Protein AF-A0A6A6EEB3-F1 (afdb_monomer)

pLDDT: mean 72.7, std 16.05, range [28.0, 95.44]

Structure (mmCIF, N/CA/C/O backbone):
data_AF-A0A6A6EEB3-F1
#
_entry.id   AF-A0A6A6EEB3-F1
#
loop_
_atom_site.group_PDB
_atom_site.id
_atom_site.type_symbol
_atom_site.label_atom_id
_atom_site.label_alt_id
_atom_site.label_comp_id
_atom_site.label_asym_id
_atom_site.label_entity_id
_atom_site.label_seq_id
_atom_site.pdbx_PDB_ins_code
_atom_site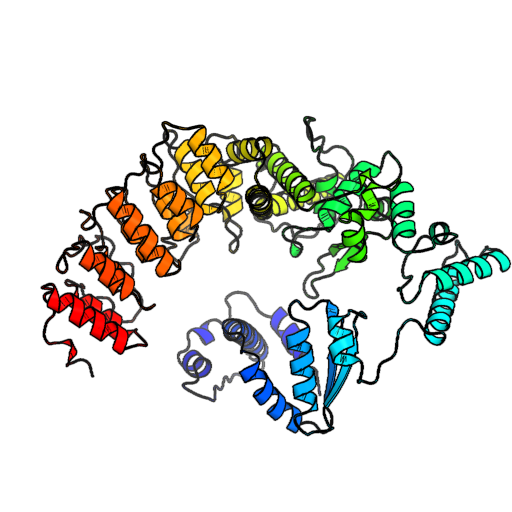.Cartn_x
_atom_site.Cartn_y
_atom_site.Cartn_z
_atom_site.occupancy
_atom_site.B_iso_or_equiv
_atom_site.auth_seq_id
_atom_site.auth_comp_id
_atom_site.auth_asym_id
_atom_site.auth_atom_id
_atom_site.pdbx_PDB_model_num
ATOM 1 N N . MET A 1 1 ? 20.908 7.328 38.815 1.00 36.69 1 MET A N 1
ATOM 2 C CA . MET A 1 1 ? 21.325 7.916 37.526 1.00 36.69 1 MET A CA 1
ATOM 3 C C . MET A 1 1 ? 20.248 8.898 37.115 1.00 36.69 1 MET A C 1
ATOM 5 O O . MET A 1 1 ? 19.083 8.582 37.311 1.00 36.69 1 MET A O 1
ATOM 9 N N . ILE A 1 2 ? 20.630 10.088 36.656 1.00 43.97 2 ILE A N 1
ATOM 10 C CA . ILE A 1 2 ? 19.699 11.049 36.048 1.00 43.97 2 ILE A CA 1
ATOM 11 C C . ILE A 1 2 ? 19.295 10.457 34.699 1.00 43.97 2 ILE A C 1
ATOM 13 O O . ILE A 1 2 ? 20.175 9.973 33.992 1.00 43.97 2 ILE A O 1
ATOM 17 N N . ASP A 1 3 ? 18.005 10.454 34.377 1.00 55.09 3 ASP A N 1
ATOM 18 C CA . ASP A 1 3 ? 17.513 9.998 33.080 1.00 55.09 3 ASP A CA 1
ATOM 19 C C . ASP A 1 3 ? 17.995 10.967 31.982 1.00 55.09 3 ASP A C 1
ATOM 21 O O . ASP A 1 3 ? 17.537 12.115 31.941 1.00 55.09 3 ASP A O 1
ATOM 25 N N . PRO A 1 4 ? 18.943 10.559 31.116 1.00 61.12 4 PRO A N 1
ATOM 26 C CA . PRO A 1 4 ? 19.507 11.437 30.098 1.00 61.12 4 PRO A CA 1
ATOM 27 C C . PRO A 1 4 ? 18.484 11.813 29.015 1.00 61.12 4 PRO A C 1
ATOM 29 O O . PRO A 1 4 ? 18.695 12.815 28.330 1.00 61.12 4 PRO A O 1
ATOM 32 N N . SER A 1 5 ? 17.373 11.073 28.888 1.00 67.19 5 SER A N 1
ATOM 33 C CA . SER A 1 5 ? 16.326 11.348 27.898 1.00 67.19 5 SER A CA 1
ATOM 34 C C . SER A 1 5 ? 15.623 12.682 28.165 1.00 67.19 5 SER A C 1
ATOM 36 O O . SER A 1 5 ? 15.416 13.464 27.245 1.00 67.19 5 SER A O 1
ATOM 38 N N . SER A 1 6 ? 15.371 13.016 29.434 1.00 71.75 6 SER A N 1
ATOM 39 C CA . SER A 1 6 ? 14.783 14.302 29.840 1.00 71.75 6 SER A CA 1
ATOM 40 C C . SER A 1 6 ? 15.597 15.517 29.365 1.00 71.75 6 SER A C 1
ATOM 42 O O . SER A 1 6 ? 15.037 16.479 28.840 1.00 71.75 6 SER A O 1
ATOM 44 N N . ASN A 1 7 ? 16.928 15.451 29.479 1.00 72.44 7 ASN A N 1
ATOM 45 C CA . ASN A 1 7 ? 17.834 16.513 29.035 1.00 72.44 7 ASN A CA 1
ATOM 46 C C . ASN A 1 7 ? 17.964 16.555 27.507 1.00 72.44 7 ASN A C 1
ATOM 48 O O . ASN A 1 7 ? 18.104 17.635 26.938 1.00 72.44 7 ASN A O 1
ATOM 52 N N . HIS A 1 8 ? 17.929 15.391 26.852 1.00 74.00 8 HIS A N 1
ATOM 53 C CA . HIS A 1 8 ? 17.910 15.288 25.395 1.00 74.00 8 HIS A CA 1
ATOM 54 C C . HIS A 1 8 ? 16.644 15.931 24.811 1.00 74.00 8 HIS A C 1
ATOM 56 O O . HIS A 1 8 ? 16.756 16.792 23.940 1.00 74.00 8 HIS A O 1
ATOM 62 N N . ASN A 1 9 ? 15.470 15.592 25.351 1.00 76.19 9 ASN A N 1
ATOM 63 C CA . ASN A 1 9 ? 14.174 16.101 24.898 1.00 76.19 9 ASN A CA 1
ATOM 64 C C . ASN A 1 9 ? 14.080 17.622 25.073 1.00 76.19 9 ASN A C 1
ATOM 66 O O . ASN A 1 9 ? 13.795 18.333 24.115 1.00 76.19 9 ASN A O 1
ATOM 70 N N . ALA A 1 10 ? 14.441 18.141 26.253 1.00 77.00 10 ALA A N 1
ATOM 71 C CA . ALA A 1 10 ? 14.470 19.584 26.496 1.00 77.00 10 ALA A CA 1
ATOM 72 C C . ALA A 1 10 ? 15.468 20.326 25.584 1.00 77.00 10 ALA A C 1
ATOM 74 O O . ALA A 1 10 ? 15.243 21.472 25.209 1.00 77.00 10 ALA A O 1
ATOM 75 N N . ALA A 1 11 ? 16.586 19.691 25.214 1.00 78.88 11 ALA A N 1
ATOM 76 C CA . ALA A 1 11 ? 17.546 20.269 24.276 1.00 78.88 11 ALA A CA 1
ATOM 77 C C . ALA A 1 11 ? 17.084 20.183 22.812 1.00 78.88 11 ALA A C 1
ATOM 79 O O . ALA A 1 11 ? 17.475 21.036 22.020 1.00 78.88 11 ALA A O 1
ATOM 80 N N . ALA A 1 12 ? 16.273 19.182 22.455 1.00 77.06 12 ALA A N 1
ATOM 81 C CA . ALA A 1 12 ? 15.685 19.037 21.125 1.00 77.06 12 ALA A CA 1
ATOM 82 C C . ALA A 1 12 ? 14.622 20.114 20.851 1.00 77.06 12 ALA A C 1
ATOM 84 O O . ALA A 1 12 ? 14.573 20.641 19.747 1.00 77.06 12 ALA A O 1
ATOM 85 N N . GLU A 1 13 ? 13.836 20.508 21.858 1.00 78.50 13 GLU A N 1
ATOM 86 C CA . GLU A 1 13 ? 12.863 21.613 21.747 1.00 78.50 13 GLU A CA 1
ATOM 87 C C . GLU A 1 13 ? 13.520 22.977 21.476 1.00 78.50 13 GLU A C 1
ATOM 89 O O . GLU A 1 13 ? 12.888 23.882 20.941 1.00 78.50 13 GLU A O 1
ATOM 94 N N . LEU A 1 14 ? 14.796 23.130 21.839 1.00 76.50 14 LEU A N 1
ATOM 95 C CA . LEU A 1 14 ? 15.582 24.347 21.616 1.00 76.50 14 LEU A CA 1
ATOM 96 C C . LEU A 1 14 ? 16.305 24.353 20.258 1.00 76.50 14 LEU A C 1
ATOM 98 O O . LEU A 1 14 ? 17.080 25.274 19.987 1.00 76.50 14 LEU A O 1
ATOM 102 N N . TYR A 1 15 ? 16.120 23.316 19.436 1.00 78.81 15 TYR A N 1
ATOM 103 C CA . TYR A 1 15 ? 16.720 23.228 18.111 1.00 78.81 15 TYR A CA 1
ATOM 104 C C . TYR A 1 15 ? 15.949 24.082 17.100 1.00 78.81 15 TYR A C 1
ATOM 106 O O . TYR A 1 15 ? 14.750 23.905 16.908 1.00 78.81 15 TYR A O 1
ATOM 114 N N . GLU A 1 16 ? 16.664 24.967 16.409 1.00 77.62 16 GLU A N 1
ATOM 115 C CA . GLU A 1 16 ? 16.115 25.746 15.300 1.00 77.62 16 GLU A CA 1
ATOM 116 C C . GLU A 1 16 ? 16.418 25.032 13.967 1.00 77.62 16 GLU A C 1
ATOM 118 O O . GLU A 1 16 ? 17.594 24.720 13.710 1.00 77.62 16 GLU A O 1
ATOM 123 N N . PRO A 1 17 ? 15.415 24.786 13.102 1.00 72.94 17 PRO A N 1
ATOM 124 C CA . PRO A 1 17 ? 15.606 24.137 11.808 1.00 72.94 17 PRO A CA 1
ATOM 125 C C . PRO A 1 17 ? 16.746 24.750 10.978 1.00 72.94 17 PRO A C 1
ATOM 127 O O . PRO A 1 17 ? 16.954 25.961 10.955 1.00 72.94 17 PRO A O 1
ATOM 130 N N . HIS A 1 18 ? 17.504 23.895 10.285 1.00 71.31 18 HIS A N 1
ATOM 131 C CA . HIS A 1 18 ? 18.663 24.238 9.439 1.00 71.31 18 HIS A CA 1
ATOM 132 C C . HIS A 1 18 ? 19.924 24.744 10.168 1.00 71.31 18 HIS A C 1
ATOM 134 O O . HIS A 1 18 ? 20.960 24.959 9.526 1.00 71.31 18 HIS A O 1
ATOM 140 N N . THR A 1 19 ? 19.908 24.867 11.498 1.00 76.31 19 THR A N 1
ATOM 141 C CA . THR A 1 19 ? 21.101 25.231 12.281 1.00 76.31 19 THR A CA 1
ATOM 142 C C . THR A 1 19 ? 21.954 24.001 12.638 1.00 76.31 19 THR A C 1
ATOM 144 O O . THR A 1 19 ? 21.497 22.860 12.579 1.00 76.31 19 THR A O 1
ATOM 147 N N . GLY A 1 20 ? 23.247 24.197 12.938 1.00 73.25 20 GLY A N 1
ATOM 148 C CA . GLY A 1 20 ? 24.165 23.106 13.328 1.00 73.25 20 GLY A CA 1
ATOM 149 C C . GLY A 1 20 ? 24.628 22.169 12.200 1.00 73.25 20 GLY A C 1
ATOM 150 O O . GLY A 1 20 ? 25.482 21.318 12.434 1.00 73.25 20 GLY A O 1
ATOM 151 N N . THR A 1 21 ? 24.142 22.360 10.968 1.00 79.88 21 THR A N 1
ATOM 152 C CA . THR A 1 21 ? 24.434 21.493 9.807 1.00 79.88 21 THR A CA 1
ATOM 153 C C . THR A 1 21 ? 25.902 21.490 9.375 1.00 79.88 21 THR A C 1
ATOM 155 O O . THR A 1 21 ? 26.349 20.554 8.720 1.00 79.88 21 THR A O 1
ATOM 158 N N . TRP A 1 22 ? 26.679 22.496 9.787 1.00 85.00 22 TRP A N 1
ATOM 159 C CA . TRP A 1 22 ? 28.124 22.567 9.560 1.00 85.00 22 TRP A CA 1
ATOM 160 C C . TRP A 1 22 ? 28.877 21.349 10.111 1.00 85.00 22 TRP A C 1
ATOM 162 O O . TRP A 1 22 ? 29.899 20.973 9.545 1.00 85.00 22 TRP A O 1
ATOM 172 N N . LEU A 1 23 ? 28.374 20.722 11.183 1.00 85.31 23 LEU A N 1
ATOM 173 C CA . LEU A 1 23 ? 29.005 19.547 11.778 1.00 85.31 23 LEU A CA 1
ATOM 174 C C . LEU A 1 23 ? 28.943 18.344 10.827 1.00 85.31 23 LEU A C 1
ATOM 176 O O . LEU A 1 23 ? 29.938 17.645 10.684 1.00 85.31 23 LEU A O 1
ATOM 180 N N . PHE A 1 24 ? 27.829 18.151 10.116 1.00 81.06 24 PHE A N 1
ATOM 181 C CA . PHE A 1 24 ? 27.659 17.053 9.148 1.00 81.06 24 PHE A CA 1
ATOM 182 C C . PHE A 1 24 ? 28.335 17.314 7.807 1.00 81.06 24 PHE A C 1
ATOM 184 O O . PHE A 1 24 ? 28.465 16.415 6.997 1.00 81.06 24 PHE A O 1
ATOM 191 N N . ARG A 1 25 ? 28.761 18.554 7.561 1.00 80.06 25 ARG A N 1
ATOM 192 C CA . ARG A 1 25 ? 29.617 18.891 6.416 1.00 80.06 25 ARG A CA 1
ATOM 193 C C . ARG A 1 25 ? 31.099 18.753 6.762 1.00 80.06 25 ARG A C 1
ATOM 195 O O . ARG A 1 25 ? 31.948 19.072 5.934 1.00 80.06 25 ARG A O 1
ATOM 202 N N . SER A 1 26 ? 31.417 18.384 8.006 1.00 83.75 26 SER A N 1
ATOM 203 C CA . SER A 1 26 ? 32.796 18.263 8.459 1.00 83.75 26 SER A CA 1
ATOM 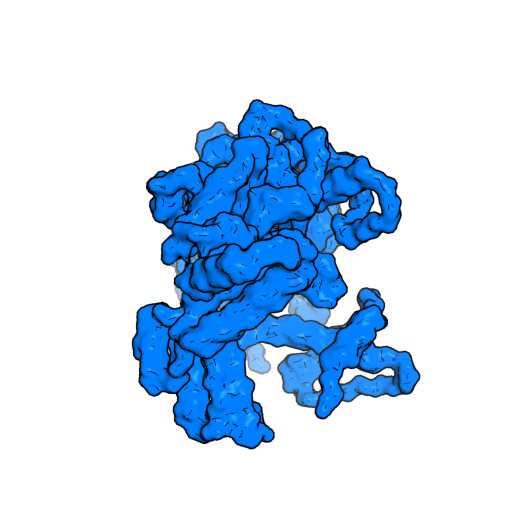204 C C . SER A 1 26 ? 33.322 16.852 8.173 1.00 83.75 26 SER A C 1
ATOM 206 O O . SER A 1 26 ? 32.726 15.881 8.640 1.00 83.75 26 SER A O 1
ATOM 208 N N . PRO A 1 27 ? 34.477 16.713 7.495 1.00 83.88 27 PRO A N 1
ATOM 209 C CA . PRO A 1 27 ? 35.076 15.403 7.234 1.00 83.88 27 PRO A CA 1
ATOM 210 C C . PRO A 1 27 ? 35.363 14.604 8.512 1.00 83.88 27 PRO A C 1
ATOM 212 O O . PRO A 1 27 ? 35.389 13.379 8.499 1.00 83.88 27 PRO A O 1
ATOM 215 N N . GLN A 1 28 ? 35.588 15.292 9.636 1.00 87.50 28 GLN A N 1
ATOM 216 C CA . GLN A 1 28 ? 35.850 14.668 10.933 1.00 87.50 28 GLN A CA 1
ATOM 217 C C . GLN A 1 28 ? 34.616 13.949 11.489 1.00 87.50 28 GLN A C 1
ATOM 219 O O . GLN A 1 28 ? 34.763 12.917 12.141 1.00 87.50 28 GLN A O 1
ATOM 224 N N . TYR A 1 29 ? 33.415 14.479 11.234 1.00 87.31 29 TYR A N 1
ATOM 225 C CA . TYR A 1 29 ? 32.173 13.812 11.609 1.00 87.31 29 TYR A CA 1
ATOM 226 C C . TYR A 1 29 ? 31.972 12.540 10.784 1.00 87.31 29 TYR A C 1
ATOM 228 O O . TYR A 1 29 ? 31.721 11.488 11.365 1.00 87.31 29 TYR A O 1
ATOM 236 N N . ASP A 1 30 ? 32.181 12.603 9.467 1.00 82.75 30 ASP A N 1
ATOM 237 C CA . ASP A 1 30 ? 32.032 11.442 8.580 1.00 82.75 30 ASP A CA 1
ATOM 238 C C . ASP A 1 30 ? 33.055 10.350 8.896 1.00 82.75 30 ASP A C 1
ATOM 240 O O . ASP A 1 30 ? 32.715 9.171 8.985 1.00 82.75 30 ASP A O 1
ATOM 244 N N . GLN A 1 31 ? 34.308 10.730 9.161 1.00 85.56 31 GLN A N 1
ATOM 245 C CA . GLN A 1 31 ? 35.343 9.797 9.609 1.00 85.56 31 GLN A CA 1
ATOM 246 C C . GLN A 1 31 ? 34.977 9.110 10.927 1.00 85.56 31 GLN A C 1
ATOM 248 O O . GLN A 1 31 ? 35.357 7.962 11.145 1.00 85.56 31 GLN A O 1
ATOM 253 N N . TRP A 1 32 ? 34.274 9.792 11.828 1.00 90.12 32 TRP A N 1
ATOM 254 C CA . TRP A 1 32 ? 33.816 9.196 13.078 1.00 90.12 32 TRP A CA 1
ATOM 255 C C . TRP A 1 32 ? 32.581 8.310 12.884 1.00 90.12 32 TRP A C 1
ATOM 257 O O . TRP A 1 32 ? 32.555 7.189 13.387 1.00 90.12 32 TRP A O 1
ATOM 267 N N . LEU A 1 33 ? 31.599 8.765 12.103 1.00 82.81 33 LEU A N 1
ATOM 268 C CA . LEU A 1 33 ? 30.365 8.027 11.828 1.00 82.81 33 LEU A CA 1
ATOM 269 C C . LEU A 1 33 ? 30.633 6.718 11.066 1.00 82.81 33 LEU A C 1
ATOM 271 O O . LEU A 1 33 ? 30.058 5.683 11.391 1.00 82.81 33 LEU A O 1
ATOM 275 N N . THR A 1 34 ? 31.551 6.748 10.097 1.00 80.31 34 THR A N 1
ATOM 276 C CA . THR A 1 34 ? 31.963 5.574 9.300 1.00 80.31 34 THR A CA 1
ATOM 277 C C . THR A 1 34 ? 32.956 4.658 10.024 1.00 80.31 34 THR A C 1
ATOM 279 O O . THR A 1 34 ? 33.289 3.587 9.522 1.00 80.31 34 THR A O 1
ATOM 282 N N . GLY A 1 35 ? 33.448 5.056 11.203 1.00 79.88 35 GLY A N 1
ATOM 283 C CA . GLY A 1 35 ? 34.367 4.259 12.020 1.00 79.88 35 GLY A CA 1
ATOM 284 C C . GLY A 1 35 ? 35.856 4.393 11.674 1.00 79.88 35 GLY A C 1
ATOM 285 O O . GLY A 1 35 ? 36.681 3.745 12.324 1.00 79.88 35 GLY A O 1
ATOM 286 N N . SER A 1 36 ? 36.222 5.264 10.723 1.00 80.88 36 SER A N 1
ATOM 287 C CA . SER A 1 36 ? 37.622 5.607 10.401 1.00 80.88 36 SER A CA 1
ATOM 288 C C . SER A 1 36 ? 38.367 6.220 11.598 1.00 80.88 36 SER A C 1
ATOM 290 O O . SER A 1 36 ? 39.580 6.065 11.735 1.00 80.88 36 SER A O 1
ATOM 292 N N . THR A 1 37 ? 37.645 6.886 12.505 1.00 78.56 37 THR A N 1
ATOM 293 C CA . THR A 1 37 ? 38.143 7.327 13.815 1.00 78.56 37 THR A CA 1
ATOM 294 C C . THR A 1 37 ? 37.152 6.944 14.913 1.00 78.56 37 THR A C 1
ATOM 296 O O . THR A 1 37 ? 35.946 7.055 14.746 1.00 78.56 37 THR A O 1
ATOM 299 N N . GLN A 1 38 ? 37.649 6.489 16.064 1.00 82.00 38 GLN A N 1
ATOM 300 C CA . GLN A 1 38 ? 36.798 6.007 17.167 1.00 82.00 38 GLN A CA 1
ATOM 301 C C . GLN A 1 38 ? 36.430 7.107 18.177 1.00 82.00 38 GLN A C 1
ATOM 303 O O . GLN A 1 38 ? 35.622 6.889 19.078 1.00 82.00 38 GLN A O 1
ATOM 308 N N . PHE A 1 39 ? 37.039 8.290 18.065 1.00 80.88 39 PHE A N 1
ATOM 309 C CA . PHE A 1 39 ? 36.900 9.366 19.042 1.00 80.88 39 PHE A CA 1
ATOM 310 C C . PHE A 1 39 ? 36.742 10.717 18.347 1.00 80.88 39 PHE A C 1
ATOM 312 O O . PHE A 1 39 ? 37.641 11.154 17.631 1.00 80.88 39 PHE A O 1
ATOM 319 N N . PHE A 1 40 ? 35.623 11.393 18.611 1.00 84.69 40 PHE A N 1
ATOM 320 C CA . PHE A 1 40 ? 35.310 12.708 18.061 1.00 84.69 40 PHE A CA 1
ATOM 321 C C . PHE A 1 40 ? 35.018 13.701 19.184 1.00 84.69 40 PHE A C 1
ATOM 323 O O . PHE A 1 40 ? 34.159 13.469 20.036 1.00 84.69 40 PHE A O 1
ATOM 330 N N . TRP A 1 41 ? 35.760 14.810 19.209 1.00 88.38 41 TRP A N 1
ATOM 331 C CA . TRP A 1 41 ? 35.676 15.799 20.279 1.00 88.38 41 TRP A CA 1
ATOM 332 C C . TRP A 1 41 ? 35.188 17.147 19.758 1.00 88.38 41 TRP A C 1
ATOM 334 O O . TRP A 1 41 ? 35.889 17.837 19.024 1.00 88.38 41 TRP A O 1
ATOM 344 N N . VAL A 1 42 ? 33.996 17.547 20.205 1.00 84.12 42 VAL A N 1
ATOM 345 C CA . VAL A 1 42 ? 33.413 18.865 19.931 1.00 84.12 42 VAL A CA 1
ATOM 346 C C . VAL A 1 42 ? 33.530 19.734 21.184 1.00 84.12 42 VAL A C 1
ATOM 348 O O . VAL A 1 42 ? 33.003 19.391 22.244 1.00 84.12 42 VAL A O 1
ATOM 351 N N . HIS A 1 43 ? 34.213 20.877 21.081 1.00 86.69 43 HIS A N 1
ATOM 352 C CA . HIS A 1 43 ? 34.429 21.801 22.198 1.00 86.69 43 HIS A CA 1
ATOM 353 C C . HIS A 1 43 ? 33.912 23.215 21.893 1.00 86.69 43 HIS A C 1
ATOM 355 O O . HIS A 1 43 ? 33.814 23.637 20.748 1.00 86.69 43 HIS A O 1
ATOM 361 N N . GLY A 1 44 ? 33.604 23.985 22.939 1.00 82.25 44 GLY A N 1
ATOM 362 C CA . GLY A 1 44 ? 33.113 25.360 22.810 1.00 82.25 44 GLY A CA 1
ATOM 363 C C . GLY A 1 44 ? 32.894 26.025 24.166 1.00 82.25 44 GLY A C 1
ATOM 364 O O . GLY A 1 44 ? 32.831 25.341 25.192 1.00 82.25 44 GLY A O 1
ATOM 365 N N . ILE A 1 45 ? 32.734 27.349 24.187 1.00 66.06 45 ILE A N 1
ATOM 366 C CA . ILE A 1 45 ? 32.471 28.121 25.415 1.00 66.06 45 ILE A CA 1
ATOM 367 C C . ILE A 1 45 ? 31.121 27.738 26.064 1.00 66.06 45 ILE A C 1
ATOM 369 O O . ILE A 1 45 ? 30.251 27.168 25.391 1.00 66.06 45 ILE A O 1
ATOM 373 N N . PRO A 1 46 ? 30.906 27.985 27.369 1.00 68.94 46 PRO A N 1
ATOM 374 C CA . PRO A 1 46 ? 29.583 27.849 27.986 1.00 68.94 46 PRO A CA 1
ATOM 375 C C . PRO A 1 46 ? 28.521 28.636 27.203 1.00 68.94 46 PRO A C 1
ATOM 377 O O . PRO A 1 46 ? 28.791 29.740 26.745 1.00 68.94 46 PRO A O 1
ATOM 380 N N . GLY A 1 47 ? 27.338 28.051 27.002 1.00 71.38 47 GLY A N 1
ATOM 381 C CA . GLY A 1 47 ? 26.264 28.674 26.214 1.00 71.38 47 GLY A CA 1
ATOM 382 C C . GLY A 1 47 ? 26.380 28.538 24.688 1.00 71.38 47 GLY A C 1
ATOM 383 O O . GLY A 1 47 ? 25.420 28.849 23.999 1.00 71.38 47 GLY A O 1
ATOM 384 N N . ALA A 1 48 ? 27.475 27.993 24.139 1.00 76.00 48 ALA A N 1
ATOM 385 C CA . ALA A 1 48 ? 27.663 27.818 22.686 1.00 76.00 48 ALA A CA 1
ATOM 386 C C . ALA A 1 48 ? 26.769 26.741 22.020 1.00 76.00 48 ALA A C 1
ATOM 388 O O . ALA A 1 48 ? 27.107 26.240 20.955 1.00 76.00 48 ALA A O 1
ATOM 389 N N . GLY A 1 49 ? 25.684 26.303 22.666 1.00 78.62 49 GLY A N 1
ATOM 390 C CA . GLY A 1 49 ? 24.743 25.341 22.078 1.00 78.62 49 GLY A CA 1
ATOM 391 C C . GLY A 1 49 ? 25.209 23.879 22.019 1.00 78.62 49 GLY A C 1
ATOM 392 O O . GLY A 1 49 ? 24.548 23.069 21.384 1.00 78.62 49 GLY A O 1
ATOM 393 N N . LYS A 1 50 ? 26.301 23.495 22.700 1.00 84.75 50 LYS A N 1
ATOM 394 C CA . LYS A 1 50 ? 26.848 22.115 22.671 1.00 84.75 50 LYS A CA 1
ATOM 395 C C . LYS A 1 50 ? 25.811 21.021 22.971 1.00 84.75 50 LYS A C 1
ATOM 397 O O . LYS A 1 50 ? 25.823 19.986 22.322 1.00 84.75 50 LYS A O 1
ATOM 402 N N . THR A 1 51 ? 24.928 21.243 23.945 1.00 82.06 51 THR A N 1
ATOM 403 C CA . THR A 1 51 ? 23.892 20.270 24.337 1.00 82.06 51 THR A CA 1
ATOM 404 C C . THR A 1 51 ? 22.812 20.117 23.266 1.00 82.06 51 THR A C 1
ATOM 406 O O . THR A 1 51 ? 22.400 18.999 22.977 1.00 82.06 51 THR A O 1
ATOM 409 N N . VAL A 1 52 ? 22.402 21.226 22.643 1.00 84.19 52 VAL A N 1
ATOM 410 C CA . VAL A 1 52 ? 21.443 21.236 21.524 1.00 84.19 52 VAL A CA 1
ATOM 411 C C . VAL A 1 52 ? 22.058 20.536 20.309 1.00 84.19 52 VAL A C 1
ATOM 413 O O . VAL A 1 52 ? 21.440 19.654 19.723 1.00 84.19 52 VAL A O 1
ATOM 416 N N . LEU A 1 53 ? 23.327 20.834 20.005 1.00 83.69 53 LEU A N 1
ATOM 417 C CA . LEU A 1 53 ? 24.085 20.177 18.938 1.00 83.69 53 LEU A CA 1
ATOM 418 C C . LEU A 1 53 ? 24.217 18.662 19.166 1.00 83.69 53 LEU A C 1
ATOM 420 O O . LEU A 1 53 ? 24.030 17.886 18.236 1.00 83.69 53 LEU A O 1
ATOM 424 N N . LEU A 1 54 ? 24.501 18.230 20.399 1.00 85.19 54 LEU A N 1
ATOM 425 C CA . LEU A 1 54 ? 24.585 16.809 20.744 1.00 85.19 54 LEU A CA 1
ATOM 426 C C . LEU A 1 54 ? 23.231 16.105 20.590 1.00 85.19 54 LEU A C 1
ATOM 428 O O . LEU A 1 54 ? 23.189 14.975 20.116 1.00 85.19 54 LEU A O 1
ATOM 432 N N . SER A 1 55 ? 22.135 16.773 20.961 1.00 84.12 55 SER A N 1
ATOM 433 C CA . SER A 1 55 ? 20.779 16.251 20.767 1.00 84.12 55 SER A CA 1
ATOM 434 C C . SER A 1 55 ? 20.499 15.966 19.288 1.00 84.12 55 SER A C 1
ATOM 436 O O . SER A 1 55 ? 20.049 14.879 18.934 1.00 84.12 55 SER A O 1
ATOM 438 N N . PHE A 1 56 ? 20.889 16.892 18.412 1.00 82.69 56 PHE A N 1
ATOM 439 C CA . PHE A 1 56 ? 20.730 16.724 16.973 1.00 82.69 56 PHE A CA 1
ATOM 440 C C . PHE A 1 56 ? 21.605 15.596 16.400 1.00 82.69 56 PHE A C 1
ATOM 442 O O . PHE A 1 56 ? 21.132 14.782 15.613 1.00 82.69 56 PHE A O 1
ATOM 449 N N . VAL A 1 57 ? 22.857 15.473 16.858 1.00 85.19 57 VAL A N 1
ATOM 450 C CA . VAL A 1 57 ? 23.742 14.352 16.484 1.00 85.19 57 VAL A CA 1
ATOM 451 C C . VAL A 1 57 ? 23.141 12.999 16.876 1.00 85.19 57 VAL A C 1
ATOM 453 O O . VAL A 1 57 ? 23.210 12.058 16.089 1.00 85.19 57 VAL A O 1
ATOM 456 N N . VAL A 1 58 ? 22.526 12.894 18.060 1.00 83.06 58 VAL A N 1
ATOM 457 C CA . VAL A 1 58 ? 21.854 11.663 18.512 1.00 83.06 58 VAL A CA 1
ATOM 458 C C . VAL A 1 58 ? 20.715 11.274 17.567 1.00 83.06 58 VAL A C 1
ATOM 460 O O . VAL A 1 58 ? 20.628 10.108 17.191 1.00 83.06 58 VAL A O 1
ATOM 463 N N . GLN A 1 59 ? 19.888 12.229 17.134 1.00 78.31 59 GLN A N 1
ATOM 464 C CA . GLN A 1 59 ? 18.792 11.967 16.191 1.00 78.31 59 GLN A CA 1
ATOM 465 C C . GLN A 1 59 ? 19.306 11.469 14.831 1.00 78.31 59 GLN A C 1
ATOM 467 O O . GLN A 1 59 ? 18.755 10.523 14.268 1.00 78.31 59 GLN A O 1
ATOM 472 N N . THR A 1 60 ? 20.388 12.056 14.313 1.00 76.75 60 THR A N 1
ATOM 473 C CA . THR A 1 60 ? 21.007 11.618 13.050 1.00 76.75 60 THR A CA 1
ATOM 474 C C . THR A 1 60 ? 21.592 10.211 13.160 1.00 76.75 60 THR A C 1
ATOM 476 O O . THR A 1 60 ? 21.392 9.394 12.266 1.00 76.75 60 THR A O 1
ATOM 479 N N . ILE A 1 61 ? 22.264 9.893 14.271 1.00 80.06 61 ILE A N 1
ATOM 480 C CA . ILE A 1 61 ? 22.807 8.547 14.512 1.00 80.06 61 ILE A CA 1
ATOM 481 C C . ILE A 1 61 ? 21.681 7.524 14.641 1.00 80.06 61 ILE A C 1
ATOM 483 O O . ILE A 1 61 ? 21.802 6.430 14.109 1.00 80.06 61 ILE A O 1
ATOM 487 N N . GLN A 1 62 ? 20.571 7.867 15.300 1.00 76.00 62 GLN A N 1
ATOM 488 C CA . GLN A 1 62 ? 19.408 6.980 15.373 1.00 76.00 62 GLN A CA 1
ATOM 489 C C . GLN A 1 62 ? 18.873 6.637 13.979 1.00 76.00 62 GLN A C 1
ATOM 491 O O . GLN A 1 62 ? 18.638 5.464 13.712 1.00 76.00 62 GLN A O 1
ATOM 496 N N . LYS A 1 63 ? 18.757 7.625 13.079 1.00 70.75 63 LYS A N 1
ATOM 497 C CA . LYS A 1 63 ? 18.388 7.388 11.672 1.00 70.75 63 LYS A CA 1
ATOM 498 C C . LYS A 1 63 ? 19.419 6.523 10.942 1.00 70.75 63 LYS A C 1
ATOM 500 O O . LYS A 1 63 ? 19.044 5.606 10.225 1.00 70.75 63 LYS A O 1
ATOM 505 N N . TYR A 1 64 ? 20.709 6.779 11.159 1.00 68.00 64 TYR A N 1
ATOM 506 C CA . TYR A 1 64 ? 21.795 5.988 10.573 1.00 68.00 64 TYR A CA 1
ATOM 507 C C . TYR A 1 64 ? 21.799 4.531 11.065 1.00 68.00 64 TYR A C 1
ATOM 509 O O . TYR A 1 64 ? 22.084 3.623 10.300 1.00 68.00 64 TYR A O 1
ATOM 517 N N . CYS A 1 65 ? 21.451 4.280 12.327 1.00 66.12 65 CYS A N 1
ATOM 518 C CA . CYS A 1 65 ? 21.360 2.929 12.881 1.00 66.12 65 CYS A CA 1
ATOM 519 C C . CYS A 1 65 ? 20.062 2.191 12.505 1.00 66.12 65 CYS A C 1
ATOM 521 O O . CYS A 1 65 ? 19.989 0.985 12.710 1.00 66.12 65 CYS A O 1
ATOM 523 N N . GLN A 1 66 ? 19.040 2.883 11.989 1.00 59.28 66 GLN A N 1
ATOM 524 C CA . GLN A 1 66 ? 17.775 2.278 11.550 1.00 59.28 66 GLN A CA 1
ATOM 525 C C . GLN A 1 66 ? 17.857 1.625 10.158 1.00 59.28 66 GLN A C 1
ATOM 527 O O . GLN A 1 66 ? 16.944 0.888 9.800 1.00 59.28 66 GLN A O 1
ATOM 532 N N . SER A 1 67 ? 18.920 1.859 9.376 1.00 51.94 67 SER A N 1
ATOM 533 C CA . SER A 1 67 ? 19.063 1.301 8.020 1.00 51.94 67 SER A CA 1
ATOM 534 C C . SER A 1 67 ? 19.525 -0.162 7.974 1.00 51.94 67 SER A C 1
ATOM 536 O O . SER A 1 67 ? 19.370 -0.808 6.942 1.00 51.94 67 SER A O 1
ATOM 538 N N . GLU A 1 68 ? 20.036 -0.718 9.077 1.00 51.50 68 GLU A N 1
ATOM 539 C CA . GLU A 1 68 ? 20.365 -2.143 9.196 1.00 51.50 68 GLU A CA 1
ATOM 540 C C . GLU A 1 68 ? 19.888 -2.681 10.551 1.00 51.50 68 GLU A C 1
ATOM 542 O O . GLU A 1 68 ? 20.554 -2.510 11.574 1.00 51.50 68 GLU A O 1
ATOM 547 N N . GLU A 1 69 ? 18.735 -3.359 10.585 1.00 52.25 69 GLU A N 1
ATOM 548 C CA . GLU A 1 69 ? 18.329 -4.088 11.788 1.00 52.25 69 GLU A CA 1
ATOM 549 C C . GLU A 1 69 ? 19.271 -5.285 12.010 1.00 52.25 69 GLU A C 1
ATOM 551 O O . GLU A 1 69 ? 19.335 -6.201 11.181 1.00 52.25 69 GLU A O 1
ATOM 556 N N . PRO A 1 70 ? 20.015 -5.338 13.129 1.00 56.56 70 PRO A N 1
ATOM 557 C CA . PRO A 1 70 ? 20.898 -6.458 13.393 1.00 56.56 70 PRO A CA 1
ATOM 558 C C . PRO A 1 70 ? 20.075 -7.732 13.604 1.00 56.56 70 PRO A C 1
ATOM 560 O O . PRO A 1 70 ? 19.204 -7.805 14.471 1.00 56.56 70 PRO A O 1
ATOM 563 N N . GLY A 1 71 ? 20.400 -8.783 12.851 1.00 58.84 71 GLY A N 1
ATOM 564 C CA . GLY A 1 71 ? 19.764 -10.086 13.020 1.00 58.84 71 GLY A CA 1
ATOM 565 C C . GLY A 1 71 ? 19.908 -10.637 14.448 1.00 58.84 71 GLY A C 1
ATOM 566 O O . GLY A 1 71 ? 20.885 -10.377 15.156 1.00 58.84 71 GLY A O 1
ATOM 567 N N . ILE A 1 72 ? 18.956 -11.482 14.862 1.00 60.53 72 ILE A N 1
ATOM 568 C CA . ILE A 1 72 ? 18.910 -12.129 16.194 1.00 60.53 72 ILE A CA 1
ATOM 569 C C . ILE A 1 72 ? 20.232 -12.838 16.560 1.00 60.53 72 ILE A C 1
ATOM 571 O O . ILE A 1 72 ? 20.608 -12.906 17.732 1.00 60.53 72 ILE A O 1
ATOM 575 N N . THR A 1 73 ? 20.975 -13.336 15.569 1.00 63.69 73 THR A N 1
ATOM 576 C CA . THR A 1 73 ? 22.295 -13.964 15.739 1.00 63.69 73 THR A CA 1
ATOM 577 C C . THR A 1 73 ? 23.377 -13.009 16.245 1.00 63.69 73 THR A C 1
ATOM 579 O O . THR A 1 73 ? 24.278 -13.460 16.948 1.00 63.69 73 THR A O 1
ATOM 582 N N . SER A 1 74 ? 23.269 -11.714 15.946 1.00 68.12 74 SER A N 1
ATOM 583 C CA . SER A 1 74 ? 24.193 -10.663 16.397 1.00 68.12 74 SER A CA 1
ATOM 584 C C . SER A 1 74 ? 23.744 -10.028 17.718 1.00 68.12 74 SER A C 1
ATOM 586 O O . SER A 1 74 ? 24.575 -9.644 18.543 1.00 68.12 74 SER A O 1
ATOM 588 N N . LEU A 1 75 ? 22.429 -9.980 17.962 1.00 71.12 75 LEU A N 1
ATOM 589 C CA . LEU A 1 75 ? 21.842 -9.399 19.173 1.00 71.12 75 LEU A CA 1
ATOM 590 C C . LEU A 1 75 ? 22.072 -10.243 20.433 1.00 71.12 75 LEU A C 1
ATOM 592 O O . LEU A 1 75 ? 22.332 -9.685 21.497 1.00 71.12 75 LEU A O 1
ATOM 596 N N . ILE A 1 76 ? 22.019 -11.578 20.339 1.00 74.19 76 ILE A N 1
ATOM 597 C CA . ILE A 1 76 ? 22.218 -12.460 21.506 1.00 74.19 76 ILE A CA 1
ATOM 598 C C . ILE A 1 76 ? 23.627 -12.294 22.119 1.00 74.19 76 ILE A C 1
ATOM 600 O O . ILE A 1 76 ? 23.716 -12.104 23.336 1.00 74.19 76 ILE A O 1
ATOM 604 N N . PRO A 1 77 ? 24.733 -12.315 21.341 1.00 72.94 77 PRO A N 1
ATOM 605 C CA . PRO A 1 77 ? 26.068 -12.044 21.875 1.00 72.94 77 PRO A CA 1
ATOM 606 C C . PRO A 1 77 ? 26.202 -10.647 22.491 1.00 72.94 77 PRO A C 1
ATOM 608 O O . PRO A 1 77 ? 26.759 -10.516 23.581 1.00 72.94 77 PRO A O 1
ATOM 611 N N . ALA A 1 78 ? 25.655 -9.614 21.841 1.00 76.06 78 ALA A N 1
ATOM 612 C CA . ALA A 1 78 ? 25.702 -8.244 22.350 1.00 76.06 78 ALA A CA 1
ATOM 613 C C . ALA A 1 78 ? 24.960 -8.112 23.690 1.00 76.06 78 ALA A C 1
ATOM 615 O O . ALA A 1 78 ? 25.509 -7.594 24.665 1.00 76.06 78 ALA A O 1
ATOM 616 N N . PHE A 1 79 ? 23.746 -8.665 23.775 1.00 77.12 79 PHE A N 1
ATOM 617 C CA . PHE A 1 79 ? 22.979 -8.717 25.016 1.00 77.12 79 PHE A CA 1
ATOM 618 C C . PHE A 1 79 ? 23.724 -9.494 26.105 1.00 77.12 79 PHE A C 1
ATOM 620 O O . PHE A 1 79 ? 23.750 -9.057 27.253 1.00 77.12 79 PHE A O 1
ATOM 627 N N . SER A 1 80 ? 24.392 -10.599 25.758 1.00 72.69 80 SER A N 1
ATOM 628 C CA . SER A 1 80 ? 25.192 -11.371 26.713 1.00 72.69 80 SER A CA 1
ATOM 629 C C . SER A 1 80 ? 26.339 -10.554 27.314 1.00 72.69 80 SER A C 1
ATOM 631 O O . SER A 1 80 ? 26.612 -10.699 28.504 1.00 72.69 80 SER A O 1
ATOM 633 N N . VAL A 1 81 ? 27.016 -9.711 26.528 1.00 74.56 81 VAL A N 1
ATOM 634 C CA . VAL A 1 81 ? 28.092 -8.840 27.032 1.00 74.56 81 VAL A CA 1
ATOM 635 C C . VAL A 1 81 ? 27.526 -7.772 27.968 1.00 74.56 81 VAL A C 1
ATOM 637 O O . VAL A 1 81 ? 28.076 -7.535 29.041 1.00 74.56 81 VAL A O 1
ATOM 640 N N . ILE A 1 82 ? 26.393 -7.166 27.606 1.00 74.00 82 ILE A N 1
ATOM 641 C CA . ILE A 1 82 ? 25.742 -6.130 28.419 1.00 74.00 82 ILE A CA 1
ATOM 642 C C . ILE A 1 82 ? 25.201 -6.720 29.725 1.00 74.00 82 ILE A C 1
ATOM 644 O O . ILE A 1 82 ? 25.407 -6.146 30.792 1.00 74.00 82 ILE A O 1
ATOM 648 N N . ALA A 1 83 ? 24.552 -7.884 29.673 1.00 71.69 83 ALA A N 1
ATOM 649 C CA . ALA A 1 83 ? 23.969 -8.540 30.840 1.00 71.69 83 ALA A CA 1
ATOM 650 C C . ALA A 1 83 ? 25.023 -8.921 31.894 1.00 71.69 83 ALA A C 1
ATOM 652 O O . ALA A 1 83 ? 24.714 -8.910 33.084 1.00 71.69 83 ALA A O 1
ATOM 653 N N . GLN A 1 84 ? 26.274 -9.187 31.488 1.00 72.00 84 GLN A N 1
ATOM 654 C CA . GLN A 1 84 ? 27.396 -9.442 32.405 1.00 72.00 84 GLN A CA 1
ATOM 655 C C . GLN A 1 84 ? 27.815 -8.213 33.223 1.00 72.00 84 GLN A C 1
ATOM 657 O O . GLN A 1 84 ? 28.455 -8.363 34.263 1.00 72.00 84 GLN A O 1
ATOM 662 N N . LEU A 1 85 ? 27.440 -7.003 32.798 1.00 74.25 85 LEU A N 1
ATOM 663 C CA . LEU A 1 85 ? 27.697 -5.778 33.560 1.00 74.25 85 LEU A CA 1
ATOM 664 C C . LEU A 1 85 ? 26.765 -5.636 34.772 1.00 74.25 85 LEU A C 1
ATOM 666 O O . LEU A 1 85 ? 27.016 -4.809 35.649 1.00 74.25 85 LEU A O 1
ATOM 670 N N . PHE A 1 86 ? 25.691 -6.430 34.835 1.00 73.25 86 PHE A N 1
ATOM 671 C CA . PHE A 1 86 ? 24.658 -6.326 35.857 1.00 73.25 86 PHE A CA 1
ATOM 672 C C . PHE A 1 86 ? 24.573 -7.595 36.702 1.00 73.25 86 PHE A C 1
ATOM 674 O O . PHE A 1 86 ? 24.600 -8.718 36.209 1.00 73.25 86 PHE A O 1
ATOM 681 N N . ASN A 1 87 ? 24.391 -7.416 38.011 1.00 77.62 87 ASN A N 1
ATOM 682 C CA . ASN A 1 87 ? 24.239 -8.541 38.933 1.00 77.62 87 ASN A CA 1
ATOM 683 C C . ASN A 1 87 ? 22.901 -9.284 38.754 1.00 77.62 87 ASN A C 1
ATOM 685 O O . ASN A 1 87 ? 22.783 -10.460 39.078 1.00 77.62 87 ASN A O 1
ATOM 689 N N . THR A 1 88 ? 21.851 -8.604 38.290 1.00 81.50 88 THR A N 1
ATOM 690 C CA . THR A 1 88 ? 20.552 -9.201 37.945 1.00 81.50 88 THR A CA 1
ATOM 691 C C . THR A 1 88 ? 19.858 -8.301 36.923 1.00 81.50 88 THR A C 1
ATOM 693 O O . THR A 1 88 ? 19.835 -7.086 37.103 1.00 81.50 88 THR A O 1
ATOM 696 N N . VAL A 1 89 ? 19.279 -8.887 35.881 1.00 81.19 89 VAL A N 1
ATOM 697 C CA . VAL A 1 89 ? 18.537 -8.227 34.805 1.00 81.19 89 VAL A CA 1
ATOM 698 C C . VAL A 1 89 ? 17.107 -8.762 34.825 1.00 81.19 89 VAL A C 1
ATOM 700 O O . VAL A 1 89 ? 16.904 -9.972 34.796 1.00 81.19 89 VAL A O 1
ATOM 703 N N . TYR A 1 90 ? 16.114 -7.877 34.884 1.00 83.44 90 TYR A N 1
ATOM 704 C CA . TYR A 1 90 ? 14.702 -8.250 34.779 1.00 83.44 90 TYR A CA 1
ATOM 705 C C . TYR A 1 90 ? 14.197 -7.898 33.383 1.00 83.44 90 TYR A C 1
ATOM 707 O O . TYR A 1 90 ? 14.276 -6.738 32.984 1.00 83.44 90 TYR A O 1
ATOM 715 N N . LEU A 1 91 ? 13.687 -8.888 32.658 1.00 82.75 91 LEU A N 1
ATOM 716 C CA . LEU A 1 91 ? 13.094 -8.718 31.338 1.00 82.75 91 LEU A CA 1
ATOM 717 C C . LEU A 1 91 ? 11.580 -8.923 31.451 1.00 82.75 91 LEU A C 1
ATOM 719 O O . LEU A 1 91 ? 11.133 -9.999 31.845 1.00 82.75 91 LEU A O 1
ATOM 723 N N . LEU A 1 92 ? 10.806 -7.885 31.140 1.00 84.69 92 LEU A N 1
ATOM 724 C CA . LEU A 1 92 ? 9.344 -7.921 31.145 1.00 84.69 92 LEU A CA 1
ATOM 725 C C . LEU A 1 92 ? 8.866 -7.929 29.693 1.00 84.69 92 LEU A C 1
ATOM 727 O O . LEU A 1 92 ? 9.155 -6.992 28.954 1.00 84.69 92 LEU A O 1
ATOM 731 N N . VAL A 1 93 ? 8.180 -8.991 29.290 1.00 81.69 93 VAL A N 1
ATOM 732 C CA . VAL A 1 93 ? 7.643 -9.173 27.939 1.00 81.69 93 VAL A CA 1
ATOM 733 C C . VAL A 1 93 ? 6.125 -9.113 28.028 1.00 81.69 93 VAL A C 1
ATOM 735 O O . VAL A 1 93 ? 5.518 -9.942 28.704 1.00 81.69 93 VAL A O 1
ATOM 738 N N . ASP A 1 94 ? 5.515 -8.121 27.389 1.00 79.50 94 ASP A N 1
ATOM 739 C CA . ASP A 1 94 ? 4.060 -7.961 27.391 1.00 79.50 94 ASP A CA 1
ATOM 740 C C . ASP A 1 94 ? 3.442 -8.575 26.126 1.00 79.50 94 ASP A C 1
ATOM 742 O O . ASP A 1 94 ? 4.018 -8.446 25.048 1.00 79.50 94 ASP A O 1
ATOM 746 N N . ALA A 1 95 ? 2.303 -9.254 26.276 1.00 74.19 95 ALA A N 1
ATOM 747 C CA . ALA A 1 95 ? 1.465 -9.822 25.218 1.00 74.19 95 ALA A CA 1
ATOM 748 C C . ALA A 1 95 ? 2.224 -10.646 24.155 1.00 74.19 95 ALA A C 1
ATOM 750 O O . ALA A 1 95 ? 2.197 -10.351 22.962 1.00 74.19 95 ALA A O 1
ATOM 751 N N . LEU A 1 96 ? 2.894 -11.723 24.581 1.00 78.25 96 LEU A N 1
ATOM 752 C CA . LEU A 1 96 ? 3.698 -12.589 23.704 1.00 78.25 96 LEU A CA 1
ATOM 753 C C . LEU A 1 96 ? 2.915 -13.152 22.501 1.00 78.25 96 LEU A C 1
ATOM 755 O O . LEU A 1 96 ? 3.502 -13.393 21.447 1.00 78.25 96 LEU A O 1
ATOM 759 N N . ASP A 1 97 ? 1.606 -13.359 22.663 1.00 76.56 97 ASP A N 1
ATOM 760 C CA . ASP A 1 97 ? 0.688 -13.840 21.627 1.00 76.56 97 ASP A CA 1
ATOM 761 C C . ASP A 1 97 ? 0.481 -12.851 20.467 1.00 76.56 97 ASP A C 1
ATOM 763 O O . ASP A 1 97 ? 0.129 -13.273 19.369 1.00 76.56 97 ASP A O 1
ATOM 767 N N . GLU A 1 98 ? 0.774 -11.561 20.648 1.00 73.00 98 GLU A N 1
ATOM 768 C CA . GLU A 1 98 ? 0.603 -10.532 19.607 1.00 73.00 98 GLU A CA 1
ATOM 769 C C . GLU A 1 98 ? 1.784 -10.456 18.617 1.00 73.00 98 GLU A C 1
ATOM 771 O O . GLU A 1 98 ? 1.781 -9.654 17.683 1.00 73.00 98 GLU A O 1
ATOM 776 N N . THR A 1 99 ? 2.809 -11.295 18.791 1.00 70.62 99 THR A N 1
ATOM 777 C CA . THR A 1 99 ? 3.980 -11.327 17.904 1.00 70.62 99 THR A CA 1
ATOM 778 C C . THR A 1 99 ? 3.740 -12.249 16.705 1.00 70.62 99 THR A C 1
ATOM 780 O O . THR A 1 99 ? 3.262 -13.366 16.870 1.00 70.62 99 THR A O 1
ATOM 783 N N . GLN A 1 100 ? 4.156 -11.834 15.500 1.00 69.25 100 GLN A N 1
ATOM 784 C CA . GLN A 1 100 ? 4.003 -12.638 14.272 1.00 69.25 100 GLN A CA 1
ATOM 785 C C . GLN A 1 100 ? 4.750 -13.987 14.312 1.00 69.25 100 GLN A C 1
ATOM 787 O O . GLN A 1 100 ? 4.329 -14.940 13.666 1.00 69.25 100 GLN A O 1
ATOM 792 N N . ASP A 1 101 ? 5.850 -14.072 15.068 1.00 73.25 101 ASP A N 1
ATOM 793 C CA . ASP A 1 101 ? 6.793 -15.200 15.055 1.00 73.25 101 ASP A CA 1
ATOM 794 C C . ASP A 1 101 ? 7.040 -15.746 16.486 1.00 73.25 101 ASP A C 1
ATOM 796 O O . ASP A 1 101 ? 8.161 -15.763 17.015 1.00 73.25 101 ASP A O 1
ATOM 800 N N . GLN A 1 102 ? 5.949 -16.147 17.156 1.00 76.00 102 GLN A N 1
ATOM 801 C CA . GLN A 1 102 ? 5.910 -16.531 18.580 1.00 76.00 102 GLN A CA 1
ATOM 802 C C . GLN A 1 102 ? 6.937 -17.623 18.939 1.00 76.00 102 GLN A C 1
ATOM 804 O O . GLN A 1 102 ? 7.649 -17.522 19.942 1.00 76.00 102 GLN A O 1
ATOM 809 N N . THR A 1 103 ? 7.073 -18.659 18.104 1.00 77.44 103 THR A N 1
ATOM 810 C CA . THR A 1 103 ? 7.996 -19.786 18.334 1.00 77.44 103 THR A CA 1
ATOM 811 C C . THR A 1 103 ? 9.453 -19.325 18.375 1.00 77.44 103 THR A C 1
ATOM 813 O O . THR A 1 103 ? 10.235 -19.738 19.240 1.00 77.44 103 THR A O 1
ATOM 816 N N . LYS A 1 104 ? 9.830 -18.430 17.457 1.00 80.44 104 LYS A N 1
ATOM 817 C CA . LYS A 1 104 ? 11.186 -17.887 17.353 1.00 80.44 104 LYS A CA 1
ATOM 818 C C . LYS A 1 104 ? 11.522 -17.010 18.556 1.00 80.44 104 LYS A C 1
ATOM 820 O O . LYS A 1 104 ? 12.610 -17.146 19.123 1.00 80.44 104 LYS A O 1
ATOM 825 N N . LEU A 1 105 ? 10.581 -16.180 19.002 1.00 82.38 105 LEU A N 1
ATOM 826 C CA . LEU A 1 105 ? 10.754 -15.341 20.185 1.00 82.38 105 LEU A CA 1
ATOM 827 C C . LEU A 1 105 ? 10.870 -16.183 21.463 1.00 82.38 105 LEU A C 1
ATOM 829 O O . LEU A 1 105 ? 11.846 -16.038 22.196 1.00 82.38 105 LEU A O 1
ATOM 833 N N . VAL A 1 106 ? 9.949 -17.124 21.694 1.00 83.31 106 VAL A N 1
ATOM 834 C CA . VAL A 1 106 ? 9.981 -18.017 22.867 1.00 83.31 106 VAL A CA 1
ATOM 835 C C . VAL A 1 106 ? 11.278 -18.827 22.910 1.00 83.31 106 VAL A C 1
ATOM 837 O O . VAL A 1 106 ? 11.920 -18.916 23.958 1.00 83.31 106 VAL A O 1
ATOM 840 N N . SER A 1 107 ? 11.710 -19.387 21.775 1.00 80.88 107 SER A N 1
ATOM 841 C CA . SER A 1 107 ? 12.977 -20.127 21.699 1.00 80.88 107 SER A CA 1
ATOM 842 C C . SER A 1 107 ? 14.186 -19.233 21.996 1.00 80.88 107 SER A C 1
ATOM 844 O O . SER A 1 107 ? 15.124 -19.666 22.663 1.00 80.88 107 SER A O 1
ATOM 846 N N . THR A 1 108 ? 14.148 -17.965 21.584 1.00 82.06 108 THR A N 1
ATOM 847 C CA . THR A 1 108 ? 15.191 -16.981 21.894 1.00 82.06 108 THR A CA 1
ATOM 848 C C . THR A 1 108 ? 15.203 -16.632 23.382 1.00 82.06 108 THR A C 1
ATOM 850 O O . THR A 1 108 ? 16.269 -16.651 23.993 1.00 82.06 108 THR A O 1
ATOM 853 N N . LEU A 1 109 ? 14.037 -16.406 23.997 1.00 83.19 109 LEU A N 1
ATOM 854 C CA . LEU A 1 109 ? 13.913 -16.154 25.437 1.00 83.19 109 LEU A CA 1
ATOM 855 C C . LEU A 1 109 ? 14.435 -17.338 26.265 1.00 83.19 109 LEU A C 1
ATOM 857 O O . LEU A 1 109 ? 15.174 -17.129 27.225 1.00 83.19 109 LEU A O 1
ATOM 861 N N . LYS A 1 110 ? 14.142 -18.578 25.850 1.00 79.75 110 LYS A N 1
ATOM 862 C CA . LYS A 1 110 ? 14.707 -19.786 26.474 1.00 79.75 110 LYS A CA 1
ATOM 863 C C . LYS A 1 110 ? 16.225 -19.870 26.320 1.00 79.75 110 LYS A C 1
ATOM 865 O O . LYS A 1 110 ? 16.935 -20.135 27.286 1.00 79.75 110 LYS A O 1
ATOM 870 N N . ARG A 1 111 ? 16.752 -19.562 25.131 1.00 77.62 111 ARG A N 1
ATOM 871 C CA . ARG A 1 111 ? 18.207 -19.503 24.910 1.00 77.62 111 ARG A CA 1
ATOM 872 C C . ARG A 1 111 ? 18.879 -18.483 25.828 1.00 77.62 111 ARG A C 1
ATOM 874 O O . ARG A 1 111 ? 19.963 -18.761 26.329 1.00 77.62 111 ARG A O 1
ATOM 881 N N . LEU A 1 112 ? 18.244 -17.338 26.087 1.00 75.50 112 LEU A N 1
ATOM 882 C CA . LEU A 1 112 ? 18.759 -16.339 27.030 1.00 75.50 112 LEU A CA 1
ATOM 883 C C . LEU A 1 112 ? 18.801 -16.860 28.475 1.00 75.50 112 LEU A C 1
ATOM 885 O O . LEU A 1 112 ? 19.705 -16.480 29.215 1.00 75.50 112 LEU A O 1
ATOM 889 N N . THR A 1 113 ? 17.881 -17.746 28.872 1.00 73.94 113 THR A N 1
ATOM 890 C CA . THR A 1 113 ? 17.911 -18.393 30.196 1.00 73.94 113 THR A CA 1
ATOM 891 C C . THR A 1 113 ? 18.902 -19.561 30.287 1.00 73.94 113 THR A C 1
ATOM 893 O O . THR A 1 113 ? 19.464 -19.793 31.357 1.00 73.94 113 THR A O 1
ATOM 896 N N . ASP A 1 114 ? 19.159 -20.263 29.176 1.00 71.88 114 ASP A N 1
ATOM 897 C CA . ASP A 1 114 ? 20.073 -21.419 29.108 1.00 71.88 114 ASP A CA 1
ATOM 898 C C . ASP A 1 114 ? 21.556 -21.018 29.045 1.00 71.88 114 ASP A C 1
ATOM 900 O O . ASP A 1 114 ? 22.440 -21.767 29.478 1.00 71.88 114 ASP A O 1
ATOM 904 N N . LEU A 1 115 ? 21.849 -19.819 28.530 1.00 62.22 115 LEU A N 1
ATOM 905 C CA . LEU A 1 115 ? 23.179 -19.209 28.533 1.00 62.22 115 LEU A CA 1
ATOM 906 C C . LEU A 1 115 ? 23.551 -18.788 29.965 1.00 62.22 115 LEU A C 1
ATOM 908 O O . LEU A 1 115 ? 23.471 -17.620 30.323 1.00 62.22 115 LEU A O 1
ATOM 912 N N . LYS A 1 116 ? 23.914 -19.778 30.794 1.00 54.56 116 LYS A N 1
ATOM 913 C CA . LYS A 1 116 ? 24.325 -19.691 32.207 1.00 54.56 116 LYS A CA 1
ATOM 914 C C . LYS A 1 116 ? 24.623 -18.278 32.720 1.00 54.56 116 LYS A C 1
ATOM 916 O O . LYS A 1 116 ? 25.789 -17.927 32.804 1.00 54.56 116 LYS A O 1
ATOM 921 N N . PHE A 1 117 ? 23.617 -17.579 33.234 1.00 55.03 117 PHE A N 1
ATOM 922 C CA . PHE A 1 117 ? 23.745 -16.703 34.396 1.00 55.03 117 PHE A CA 1
ATOM 923 C C . PHE A 1 117 ? 22.350 -16.530 34.998 1.00 55.03 117 PHE A C 1
ATOM 925 O O . PHE A 1 117 ? 21.498 -15.871 34.413 1.00 55.03 117 PHE A O 1
ATOM 932 N N . GLY A 1 118 ? 22.118 -17.062 36.204 1.00 57.78 118 GLY A N 1
ATOM 933 C CA . GLY A 1 118 ? 20.914 -16.802 37.017 1.00 57.78 118 GLY A CA 1
ATOM 934 C C . GLY A 1 118 ? 20.718 -15.325 37.414 1.00 57.78 118 GLY A C 1
ATOM 935 O O . GLY A 1 118 ? 20.068 -15.030 38.415 1.00 57.78 118 GLY A O 1
ATOM 936 N N . THR A 1 119 ? 21.322 -14.408 36.659 1.00 69.12 119 THR A N 1
ATOM 937 C CA . THR A 1 119 ? 21.152 -12.967 36.690 1.00 69.12 119 THR A CA 1
ATOM 938 C C . THR A 1 119 ? 19.939 -12.546 35.861 1.00 69.12 119 THR A C 1
ATOM 940 O O . THR A 1 119 ? 19.288 -11.589 36.258 1.00 69.12 119 THR A O 1
ATOM 943 N N . VAL A 1 120 ? 19.566 -13.235 34.774 1.00 79.06 120 VAL A N 1
ATOM 944 C CA . VAL A 1 120 ? 18.403 -12.843 33.952 1.00 79.06 120 VAL A CA 1
ATOM 945 C C . VAL A 1 120 ? 17.119 -13.490 34.477 1.00 79.06 120 VAL A C 1
ATOM 947 O O . VAL A 1 120 ? 17.021 -14.709 34.595 1.00 79.06 120 VAL A O 1
ATOM 950 N N . LYS A 1 121 ? 16.119 -12.665 34.790 1.00 84.88 121 LYS A N 1
ATOM 951 C CA . LYS A 1 121 ? 14.789 -13.074 35.251 1.00 84.88 121 LYS A CA 1
ATOM 952 C C . LYS A 1 121 ? 13.746 -12.550 34.280 1.00 84.88 121 LYS A C 1
ATOM 954 O O . LYS A 1 121 ? 13.661 -11.343 34.075 1.00 84.88 121 LYS A O 1
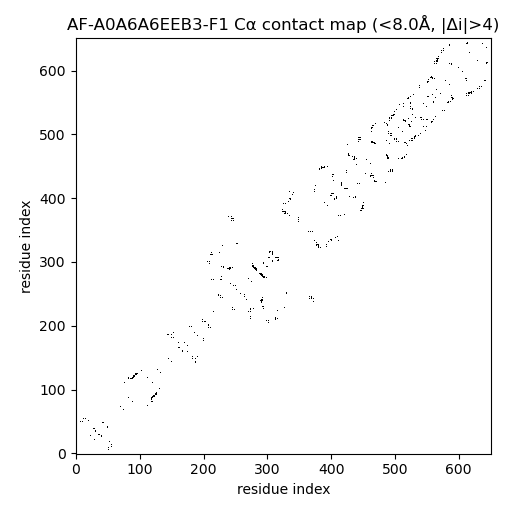ATOM 959 N N . ILE A 1 122 ? 12.958 -13.448 33.706 1.00 86.75 122 ILE A N 1
ATOM 960 C CA . ILE A 1 122 ? 11.979 -13.105 32.676 1.00 86.75 122 ILE A CA 1
ATOM 961 C C . ILE A 1 122 ? 10.572 -13.242 33.256 1.00 86.75 122 ILE A C 1
ATOM 963 O O . ILE A 1 122 ? 10.256 -14.252 33.883 1.00 86.75 122 ILE A O 1
ATOM 967 N N . LEU A 1 123 ? 9.737 -12.230 33.041 1.00 88.25 123 LEU A N 1
ATOM 968 C CA . LEU A 1 123 ? 8.290 -12.303 33.216 1.00 88.25 123 LEU A CA 1
ATOM 969 C C . LEU A 1 123 ? 7.660 -12.029 31.857 1.00 88.25 123 LEU A C 1
ATOM 971 O O . LEU A 1 123 ? 7.977 -11.021 31.235 1.00 88.25 123 LEU A O 1
ATOM 975 N N . ALA A 1 124 ? 6.781 -12.921 31.412 1.00 87.12 124 ALA A N 1
ATOM 976 C CA . ALA A 1 124 ? 6.048 -12.766 30.165 1.00 87.12 124 ALA A CA 1
ATOM 977 C C . ALA A 1 124 ? 4.539 -12.851 30.425 1.00 87.12 124 ALA A C 1
ATOM 979 O O . ALA A 1 124 ? 4.102 -13.692 31.216 1.00 87.12 124 ALA A O 1
ATOM 980 N N . THR A 1 125 ? 3.750 -12.006 29.767 1.00 84.50 125 THR A N 1
ATOM 981 C CA . THR A 1 125 ? 2.284 -12.100 29.736 1.00 84.50 125 THR A CA 1
ATOM 982 C C . THR A 1 125 ? 1.852 -12.649 28.376 1.00 84.50 125 THR A C 1
ATOM 984 O O . THR A 1 125 ? 2.483 -12.369 27.359 1.00 84.50 125 THR A O 1
ATOM 987 N N . SER A 1 126 ? 0.829 -13.506 28.352 1.00 81.81 126 SER A N 1
ATOM 988 C CA . SER A 1 126 ? 0.272 -14.038 27.103 1.00 81.81 126 SER A CA 1
ATOM 989 C C . SER A 1 126 ? -1.090 -14.697 27.296 1.00 81.81 126 SER A C 1
ATOM 991 O O . SER A 1 126 ? -1.477 -15.047 28.419 1.00 81.81 126 SER A O 1
ATOM 993 N N . ARG A 1 127 ? -1.804 -14.921 26.191 1.00 76.94 127 ARG A N 1
ATOM 994 C CA . ARG A 1 127 ? -2.896 -15.901 26.119 1.00 76.94 127 ARG A CA 1
ATOM 995 C C . ARG A 1 127 ? -2.388 -17.327 26.197 1.00 76.94 127 ARG A C 1
ATOM 997 O O . ARG A 1 127 ? -1.272 -17.653 25.812 1.00 76.94 127 ARG A O 1
ATOM 1004 N N . ARG A 1 128 ? -3.291 -18.218 26.605 1.00 72.50 128 ARG A N 1
ATOM 1005 C CA . ARG A 1 128 ? -3.043 -19.657 26.586 1.00 72.50 128 ARG A CA 1
ATOM 1006 C C . ARG A 1 128 ? -3.350 -20.262 25.211 1.00 72.50 128 ARG A C 1
ATOM 1008 O O . ARG A 1 128 ? -4.358 -20.945 25.047 1.00 72.50 128 ARG A O 1
ATOM 1015 N N . GLU A 1 129 ? -2.498 -19.971 24.235 1.00 75.38 129 GLU A N 1
ATOM 1016 C CA . GLU A 1 129 ? -2.537 -20.574 22.894 1.00 75.38 129 GLU A CA 1
ATOM 1017 C C . GLU A 1 129 ? -1.789 -21.910 22.867 1.00 75.38 129 GLU A C 1
ATOM 1019 O O . GLU A 1 129 ? -0.883 -22.126 23.670 1.00 75.38 129 GLU A O 1
ATOM 1024 N N . ALA A 1 130 ? -2.163 -22.821 21.963 1.00 72.25 130 ALA A N 1
ATOM 1025 C CA . ALA A 1 130 ? -1.614 -24.180 21.938 1.00 72.25 130 ALA A CA 1
ATOM 1026 C C . ALA A 1 130 ? -0.089 -24.202 21.728 1.00 72.25 130 ALA A C 1
ATOM 1028 O O . ALA A 1 130 ? 0.603 -24.973 22.390 1.00 72.25 130 ALA A O 1
ATOM 1029 N N . ASP A 1 131 ? 0.432 -23.326 20.867 1.00 72.25 131 ASP A N 1
ATOM 1030 C CA . ASP A 1 131 ? 1.860 -23.264 20.541 1.00 72.25 131 ASP A CA 1
ATOM 1031 C C . ASP A 1 131 ? 2.686 -22.674 21.694 1.00 72.25 131 ASP A C 1
ATOM 1033 O O . ASP A 1 131 ? 3.755 -23.187 22.035 1.00 72.25 131 ASP A O 1
ATOM 1037 N N . ILE A 1 132 ? 2.160 -21.643 22.363 1.00 79.50 132 ILE A N 1
ATOM 1038 C CA . ILE A 1 132 ? 2.779 -21.043 23.552 1.00 79.50 132 ILE A CA 1
ATOM 1039 C C . ILE A 1 132 ? 2.720 -22.016 24.735 1.00 79.50 132 ILE A C 1
ATOM 1041 O O . ILE A 1 132 ? 3.726 -22.203 25.419 1.00 79.50 132 ILE A O 1
ATOM 1045 N N . ASP A 1 133 ? 1.575 -22.669 24.965 1.00 80.75 133 ASP A N 1
ATOM 1046 C CA . ASP A 1 133 ? 1.398 -23.660 26.034 1.00 80.75 133 ASP A CA 1
ATOM 1047 C C . ASP A 1 133 ? 2.329 -24.858 25.806 1.00 80.75 133 ASP A C 1
ATOM 1049 O O . ASP A 1 133 ? 3.025 -25.266 26.731 1.00 80.75 133 ASP A O 1
ATOM 1053 N N . ALA A 1 134 ? 2.466 -25.352 24.570 1.00 80.31 134 ALA A N 1
ATOM 1054 C CA . ALA A 1 134 ? 3.408 -26.423 24.242 1.00 80.31 134 ALA A CA 1
ATOM 1055 C C . ALA A 1 134 ? 4.860 -26.054 24.589 1.00 80.31 134 ALA A C 1
ATOM 1057 O O . ALA A 1 134 ? 5.614 -26.891 25.088 1.00 80.31 134 ALA A O 1
ATOM 1058 N N . LEU A 1 135 ? 5.257 -24.798 24.371 1.00 80.88 135 LEU A N 1
ATOM 1059 C CA . LEU A 1 135 ? 6.612 -24.333 24.656 1.00 80.88 135 LEU A CA 1
ATOM 1060 C C . LEU A 1 135 ? 6.823 -23.963 26.130 1.00 80.88 135 LEU A C 1
ATOM 1062 O O . LEU A 1 135 ? 7.925 -24.156 26.638 1.00 80.88 135 LEU A O 1
ATOM 1066 N N . LEU A 1 136 ? 5.827 -23.422 26.829 1.00 84.44 136 LEU A N 1
ATOM 1067 C CA . LEU A 1 136 ? 5.980 -22.864 28.180 1.00 84.44 136 LEU A CA 1
ATOM 1068 C C . LEU A 1 136 ? 5.310 -23.691 29.286 1.00 84.44 136 LEU A C 1
ATOM 1070 O O . LEU A 1 136 ? 5.451 -23.325 30.451 1.00 84.44 136 LEU A O 1
ATOM 1074 N N . CYS A 1 137 ? 4.650 -24.812 28.976 1.00 79.94 137 CYS A N 1
ATOM 1075 C CA . CYS A 1 137 ? 3.926 -25.641 29.954 1.00 79.94 137 CYS A CA 1
ATOM 1076 C C . CYS A 1 137 ? 4.765 -26.065 31.170 1.00 79.94 137 CYS A C 1
ATOM 1078 O O . CYS A 1 137 ? 4.240 -26.146 32.279 1.00 79.94 137 CYS A O 1
ATOM 1080 N N . GLU A 1 138 ? 6.064 -26.309 30.980 1.00 78.19 138 GLU A N 1
ATOM 1081 C CA . GLU A 1 138 ? 6.990 -26.705 32.050 1.00 78.19 138 GLU A CA 1
ATOM 1082 C C . GLU A 1 138 ? 7.512 -25.515 32.882 1.00 78.19 138 GLU A C 1
ATOM 1084 O O . GLU A 1 138 ? 8.141 -25.705 33.923 1.00 78.19 138 GLU A O 1
ATOM 1089 N N . THR A 1 139 ? 7.256 -24.277 32.446 1.00 83.50 139 THR A N 1
ATOM 1090 C CA . THR A 1 139 ? 7.690 -23.050 33.134 1.00 83.50 139 THR A CA 1
ATOM 1091 C C . THR A 1 139 ? 6.692 -22.684 34.242 1.00 83.50 139 THR A C 1
ATOM 1093 O O . THR A 1 139 ? 5.483 -22.856 34.050 1.00 83.50 139 THR A O 1
ATOM 1096 N N . PRO A 1 140 ? 7.135 -22.146 35.399 1.00 86.81 140 PRO A N 1
ATOM 1097 C CA . PRO A 1 140 ? 6.219 -21.634 36.415 1.00 86.81 140 PRO A CA 1
ATOM 1098 C C . PRO A 1 140 ? 5.298 -20.558 35.834 1.00 86.81 140 PRO A C 1
ATOM 1100 O O . PRO A 1 140 ? 5.770 -19.556 35.301 1.00 86.81 140 PRO A O 1
ATOM 1103 N N . HIS A 1 141 ? 3.989 -20.751 35.958 1.00 85.50 141 HIS A N 1
ATOM 1104 C CA . HIS A 1 141 ? 2.989 -19.845 35.404 1.00 85.50 141 HIS A CA 1
ATOM 1105 C C . HIS A 1 141 ? 1.827 -19.643 36.378 1.00 85.50 141 HIS A C 1
ATOM 1107 O O . HIS A 1 141 ? 1.526 -20.497 37.214 1.00 85.50 141 HIS A O 1
ATOM 1113 N N . ILE A 1 142 ? 1.163 -18.495 36.257 1.00 85.31 142 ILE A N 1
ATOM 1114 C CA . ILE A 1 142 ? -0.058 -18.169 36.990 1.00 85.31 142 ILE A CA 1
ATOM 1115 C C . ILE A 1 142 ? -1.125 -17.734 35.992 1.00 85.31 142 ILE A C 1
ATOM 1117 O O . ILE A 1 142 ? -0.873 -16.917 35.111 1.00 85.31 142 ILE A O 1
ATOM 1121 N N . SER A 1 143 ? -2.325 -18.296 36.116 1.00 80.44 143 SER A N 1
ATOM 1122 C CA . SER A 1 143 ? -3.468 -17.853 35.320 1.00 80.44 143 SER A CA 1
ATOM 1123 C C . SER A 1 143 ? -4.100 -16.627 35.964 1.00 80.44 143 SER A C 1
ATOM 1125 O O . SER A 1 143 ? -4.307 -16.614 37.178 1.00 80.44 143 SER A O 1
ATOM 1127 N N . LEU A 1 144 ? -4.482 -15.633 35.159 1.00 75.25 144 LEU A N 1
ATOM 1128 C CA . LEU A 1 144 ? -5.334 -14.531 35.617 1.00 75.25 144 LEU A CA 1
ATOM 1129 C C . LEU A 1 144 ? -6.760 -14.993 35.969 1.00 75.25 144 LEU A C 1
ATOM 1131 O O . LEU A 1 144 ? -7.478 -14.280 36.660 1.00 75.25 144 LEU A O 1
ATOM 1135 N N . SER A 1 145 ? -7.171 -16.196 35.558 1.00 72.81 145 SER A N 1
ATOM 1136 C CA . SER A 1 145 ? -8.425 -16.816 35.989 1.00 72.81 145 SER A CA 1
ATOM 1137 C C . SER A 1 145 ? -8.225 -17.534 37.329 1.00 72.81 145 SER A C 1
ATOM 1139 O O . SER A 1 145 ? -8.078 -18.757 37.378 1.00 72.81 145 SER A O 1
ATOM 1141 N N . ASN A 1 146 ? -8.182 -16.775 38.427 1.00 79.19 146 ASN A N 1
ATOM 1142 C CA . ASN A 1 146 ? -8.028 -17.326 39.774 1.00 79.19 146 ASN A CA 1
ATOM 1143 C C . ASN A 1 146 ? -8.832 -16.538 40.836 1.00 79.19 146 ASN A C 1
ATOM 1145 O O . ASN A 1 146 ? -9.170 -15.375 40.606 1.00 79.19 146 ASN A O 1
ATOM 1149 N N . PRO A 1 147 ? -9.096 -17.131 42.021 1.00 78.94 147 PRO A N 1
ATOM 1150 C CA . PRO A 1 147 ? -9.938 -16.508 43.047 1.00 78.94 147 PRO A CA 1
ATOM 1151 C C . PRO A 1 147 ? -9.426 -15.171 43.603 1.00 78.94 147 PRO A C 1
ATOM 1153 O O . PRO A 1 147 ? -10.231 -14.390 44.101 1.00 78.94 147 PRO A O 1
ATOM 1156 N N . LEU A 1 148 ? -8.115 -14.907 43.542 1.00 78.38 148 LEU A N 1
ATOM 1157 C CA . LEU A 1 148 ? -7.525 -13.649 44.015 1.00 78.38 148 LEU A CA 1
ATOM 1158 C C . LEU A 1 148 ? -7.830 -12.510 43.037 1.00 78.38 148 LEU A C 1
ATOM 1160 O O . LEU A 1 148 ? -8.201 -11.418 43.453 1.00 78.38 148 LEU A O 1
ATOM 1164 N N . VAL A 1 149 ? -7.753 -12.785 41.732 1.00 78.44 149 VAL A N 1
ATOM 1165 C CA . VAL A 1 149 ? -8.125 -11.811 40.695 1.00 78.44 149 VAL A CA 1
ATOM 1166 C C . VAL A 1 149 ? -9.629 -11.537 40.727 1.00 78.44 149 VAL A C 1
ATOM 1168 O O . VAL A 1 149 ? -10.044 -10.391 40.580 1.00 78.44 149 VAL A O 1
ATOM 1171 N N . ASP A 1 150 ? -10.454 -12.552 41.002 1.00 76.06 150 ASP A N 1
ATOM 1172 C CA . ASP A 1 150 ? -11.894 -12.358 41.205 1.00 76.06 150 ASP A CA 1
ATOM 1173 C C . ASP A 1 150 ? -12.189 -11.412 42.384 1.00 76.06 150 ASP A C 1
ATOM 1175 O O . ASP A 1 150 ? -13.144 -10.633 42.331 1.00 76.06 150 ASP A O 1
ATOM 1179 N N . GLU A 1 151 ? -11.388 -11.464 43.454 1.00 80.00 151 GLU A N 1
ATOM 1180 C CA . GLU A 1 151 ? -11.506 -10.569 44.610 1.00 80.00 151 GLU A CA 1
ATOM 1181 C C . GLU A 1 151 ? -11.079 -9.131 44.275 1.00 80.00 151 GLU A C 1
ATOM 1183 O O . GLU A 1 151 ? -11.790 -8.187 44.629 1.00 80.00 151 GLU A O 1
ATOM 1188 N N . ASP A 1 152 ? -10.003 -8.958 43.506 1.00 75.44 152 ASP A N 1
ATOM 1189 C CA . ASP A 1 152 ? -9.571 -7.642 43.018 1.00 75.44 152 ASP A CA 1
ATOM 1190 C C . ASP A 1 152 ? -10.586 -7.023 42.046 1.00 75.44 152 ASP A C 1
ATOM 1192 O O . ASP A 1 152 ? -10.902 -5.833 42.138 1.00 75.44 152 ASP A O 1
ATOM 1196 N N . ILE A 1 153 ? -11.175 -7.826 41.152 1.00 70.50 153 ILE A N 1
ATOM 1197 C CA . ILE A 1 153 ? -12.255 -7.379 40.261 1.00 70.50 153 ILE A CA 1
ATOM 1198 C C . ILE A 1 153 ? -13.469 -6.931 41.090 1.00 70.50 153 ILE A C 1
ATOM 1200 O O . ILE A 1 153 ? -14.038 -5.872 40.810 1.00 70.50 153 ILE A O 1
ATOM 1204 N N . ARG A 1 154 ? -13.846 -7.671 42.148 1.00 77.00 154 ARG A N 1
ATOM 1205 C CA . ARG A 1 154 ? -14.911 -7.247 43.084 1.00 77.00 154 ARG A CA 1
ATOM 1206 C C . ARG A 1 154 ? -14.591 -5.915 43.738 1.00 77.00 154 ARG A C 1
ATOM 1208 O O . ARG A 1 154 ? -15.464 -5.049 43.802 1.00 77.00 154 ARG A O 1
ATOM 1215 N N . LEU A 1 155 ? -13.364 -5.748 44.229 1.00 80.88 155 LEU A N 1
ATOM 1216 C CA . LEU A 1 155 ? -12.919 -4.510 44.861 1.00 80.88 155 LEU A CA 1
ATOM 1217 C C . LEU A 1 155 ? -13.038 -3.332 43.884 1.00 80.88 155 LEU A C 1
ATOM 1219 O O . LEU A 1 155 ? -13.630 -2.308 44.228 1.00 80.88 155 LEU A O 1
ATOM 1223 N N . TYR A 1 156 ? -12.552 -3.507 42.653 1.00 70.88 156 TYR A N 1
ATOM 1224 C CA . TYR A 1 156 ? -12.638 -2.502 41.596 1.00 70.88 156 TYR A CA 1
ATOM 1225 C C . TYR A 1 156 ? -14.088 -2.121 41.276 1.00 70.88 156 TYR A C 1
ATOM 1227 O O . TYR A 1 156 ? -14.418 -0.936 41.231 1.00 70.88 156 TYR A O 1
ATOM 1235 N N . ILE A 1 157 ? -14.974 -3.107 41.106 1.00 71.94 157 ILE A N 1
ATOM 1236 C CA . ILE A 1 157 ? -16.397 -2.872 40.829 1.00 71.94 157 ILE A CA 1
ATOM 1237 C C . ILE A 1 157 ? -17.054 -2.116 41.985 1.00 71.94 157 ILE A C 1
ATOM 1239 O O . ILE A 1 157 ? -17.789 -1.161 41.741 1.00 71.94 157 ILE A O 1
ATOM 1243 N N . ARG A 1 158 ? -16.783 -2.497 43.239 1.00 76.44 158 ARG A N 1
ATOM 1244 C CA . ARG A 1 158 ? -17.329 -1.801 44.415 1.00 76.44 158 ARG A CA 1
ATOM 1245 C C . ARG A 1 158 ? -16.888 -0.341 44.472 1.00 76.44 158 ARG A C 1
ATOM 1247 O O . ARG A 1 158 ? -17.723 0.523 44.720 1.00 76.44 158 ARG A O 1
ATOM 1254 N N . GLU A 1 159 ? -15.610 -0.070 44.218 1.00 75.50 159 GLU A N 1
ATOM 1255 C CA . GLU A 1 159 ? -15.054 1.288 44.144 1.00 75.50 159 GLU A CA 1
ATOM 1256 C C . GLU A 1 159 ? -15.624 2.098 42.972 1.00 75.50 159 GLU A C 1
ATOM 1258 O O . GLU A 1 159 ? -15.869 3.296 43.087 1.00 75.50 159 GLU A O 1
ATOM 1263 N N . MET A 1 160 ? -15.862 1.456 41.830 1.00 65.31 160 MET A N 1
ATOM 1264 C CA . MET A 1 160 ? -16.464 2.105 40.668 1.00 65.31 160 MET A CA 1
ATOM 1265 C C . MET A 1 160 ? -17.936 2.462 40.923 1.00 65.31 160 MET A C 1
ATOM 1267 O O . MET A 1 160 ? -18.357 3.581 40.635 1.00 65.31 160 MET A O 1
ATOM 1271 N N . LEU A 1 161 ? -18.707 1.535 41.504 1.00 67.44 161 LEU A N 1
ATOM 1272 C CA . LEU A 1 161 ? -20.114 1.741 41.863 1.00 67.44 161 LEU A CA 1
ATOM 1273 C C . LEU A 1 161 ? -20.290 2.794 42.966 1.00 67.44 161 LEU A C 1
ATOM 1275 O O . LEU A 1 161 ? -21.310 3.474 42.992 1.00 67.44 161 LEU A O 1
ATOM 1279 N N . SER A 1 162 ? -19.325 2.937 43.879 1.00 70.62 162 SER A N 1
ATOM 1280 C CA . SER A 1 162 ? -19.401 3.926 44.961 1.00 70.62 162 SER A CA 1
ATOM 1281 C C . SER A 1 162 ? -19.053 5.349 44.512 1.00 70.62 162 SER A C 1
ATOM 1283 O O . SER A 1 162 ? -19.551 6.308 45.100 1.00 70.62 162 SER A O 1
ATOM 1285 N N . LYS A 1 163 ? -18.212 5.501 43.480 1.00 66.31 163 LYS A N 1
ATOM 1286 C CA . LYS A 1 163 ? -17.766 6.806 42.961 1.00 66.31 163 LYS A CA 1
ATOM 1287 C C . LYS A 1 163 ? -18.763 7.473 42.017 1.00 66.31 163 LYS A C 1
ATOM 1289 O O . LYS A 1 163 ? -18.766 8.698 41.911 1.00 66.31 163 LYS A O 1
ATOM 1294 N N . ASP A 1 164 ? -19.587 6.698 41.322 1.00 56.91 164 ASP A N 1
ATOM 1295 C CA . ASP A 1 164 ? -20.579 7.228 40.387 1.00 56.91 164 ASP A CA 1
ATOM 1296 C C . ASP A 1 164 ? -21.912 7.489 41.106 1.00 56.91 164 ASP A C 1
ATOM 1298 O O . ASP A 1 164 ? -22.580 6.572 41.593 1.00 56.91 164 ASP A O 1
ATOM 1302 N N . TYR A 1 165 ? -22.320 8.759 41.159 1.00 56.94 165 TYR A N 1
ATOM 1303 C CA . TYR A 1 165 ? -23.529 9.206 41.860 1.00 56.94 165 TYR A CA 1
ATOM 1304 C C . TYR A 1 165 ? -24.810 8.508 41.372 1.00 56.94 165 TYR A C 1
ATOM 1306 O O . TYR A 1 165 ? -25.775 8.411 42.125 1.00 56.94 165 TYR A O 1
ATOM 1314 N N . ARG A 1 166 ? -24.819 7.979 40.141 1.00 50.16 166 ARG A N 1
ATOM 1315 C CA . ARG A 1 166 ? -25.962 7.254 39.557 1.00 50.16 166 ARG A CA 1
ATOM 1316 C C . ARG A 1 166 ? -26.202 5.887 40.201 1.00 50.16 166 ARG A C 1
ATOM 1318 O O . ARG A 1 166 ? -27.320 5.380 40.154 1.00 50.16 166 ARG A O 1
ATOM 1325 N N . PHE A 1 167 ? -25.164 5.289 40.784 1.00 54.81 167 PHE A N 1
ATOM 1326 C CA . PHE A 1 167 ? -25.213 3.959 41.401 1.00 54.81 167 PHE A CA 1
ATOM 1327 C C . PHE A 1 167 ? -25.181 4.019 42.934 1.00 54.81 167 PHE A C 1
ATOM 1329 O O . PHE A 1 167 ? -25.500 3.031 43.595 1.00 54.81 167 PHE A O 1
ATOM 1336 N N . ALA A 1 168 ? -24.869 5.185 43.509 1.00 57.88 168 ALA A N 1
ATOM 1337 C CA . ALA A 1 168 ? -24.842 5.410 44.954 1.00 57.88 168 ALA A CA 1
ATOM 1338 C C . ALA A 1 168 ? -26.213 5.208 45.636 1.00 57.88 168 ALA A C 1
ATOM 1340 O O . ALA A 1 168 ? -26.268 4.838 46.808 1.00 57.88 168 ALA A O 1
ATOM 1341 N N . GLU A 1 169 ? -27.316 5.406 44.905 1.00 55.66 169 GLU A N 1
ATOM 1342 C CA . GLU A 1 169 ? -28.689 5.208 45.401 1.00 55.66 169 GLU A CA 1
ATOM 1343 C C . GLU A 1 169 ? -29.207 3.767 45.235 1.00 55.66 169 GLU A C 1
ATOM 1345 O O . GLU A 1 169 ? -30.338 3.458 45.620 1.00 55.66 169 GLU A O 1
ATOM 1350 N N . TRP A 1 170 ? -28.411 2.856 44.662 1.00 61.38 170 TRP A N 1
ATOM 1351 C CA . TRP A 1 170 ? -28.869 1.491 44.415 1.00 61.38 170 TRP A CA 1
ATOM 1352 C C . TRP A 1 170 ? -29.093 0.704 45.715 1.00 61.38 170 TRP A C 1
ATOM 1354 O O . TRP A 1 170 ? -28.292 0.775 46.653 1.00 61.38 170 TRP A O 1
ATOM 1364 N N . PRO A 1 171 ? -30.149 -0.131 45.778 1.00 67.50 171 PRO A N 1
ATOM 1365 C CA . PRO A 1 171 ? -30.323 -1.069 46.875 1.00 67.50 171 PRO A CA 1
ATOM 1366 C C . PRO A 1 171 ? -29.103 -1.988 47.006 1.00 67.50 171 PRO A C 1
ATOM 1368 O O . PRO A 1 171 ? -28.662 -2.596 46.033 1.00 67.50 171 PRO A O 1
ATOM 1371 N N . LYS A 1 172 ? -28.603 -2.187 48.233 1.00 67.56 172 LYS A N 1
ATOM 1372 C CA . LYS A 1 172 ? -27.432 -3.051 48.507 1.00 67.56 172 LYS A CA 1
ATOM 1373 C C . LYS A 1 172 ? -27.587 -4.501 48.031 1.00 67.56 172 LYS A C 1
ATOM 1375 O O . LYS A 1 172 ? -26.597 -5.228 47.971 1.00 67.56 172 LYS A O 1
ATOM 1380 N N . SER A 1 173 ? -28.816 -4.964 47.808 1.00 55.22 173 SER A N 1
ATOM 1381 C CA . SER A 1 173 ? -29.108 -6.262 47.192 1.00 55.22 173 SER A CA 1
ATOM 1382 C C . SER A 1 173 ? -28.784 -6.258 45.697 1.00 55.22 173 SER A C 1
ATOM 1384 O O . SER A 1 173 ? -28.130 -7.182 45.229 1.00 55.22 173 SER A O 1
ATOM 1386 N N . LEU A 1 174 ? -29.157 -5.191 44.987 1.00 55.44 174 LEU A N 1
ATOM 1387 C CA . LEU A 1 174 ? -28.919 -5.013 43.557 1.00 55.44 174 LEU A CA 1
ATOM 1388 C C . LEU A 1 174 ? -27.427 -4.827 43.250 1.00 55.44 174 LEU A C 1
ATOM 1390 O O . LEU A 1 174 ? -26.908 -5.466 42.342 1.00 55.44 174 LEU A O 1
ATOM 1394 N N . SER A 1 175 ? -26.706 -4.032 44.047 1.00 60.62 175 SER A N 1
ATOM 1395 C CA . SER A 1 175 ? -25.252 -3.866 43.882 1.00 60.62 175 SER A CA 1
ATOM 1396 C C . SER A 1 175 ? -24.493 -5.185 44.071 1.00 60.62 175 SER A C 1
ATOM 1398 O O . SER A 1 175 ? -23.530 -5.441 43.357 1.00 60.62 175 SER A O 1
ATOM 1400 N N . ARG A 1 176 ? -24.947 -6.047 44.995 1.00 65.75 176 ARG A N 1
ATOM 1401 C CA . ARG A 1 176 ? -24.365 -7.383 45.218 1.00 65.75 176 ARG A CA 1
ATOM 1402 C C . ARG A 1 176 ? -24.663 -8.355 44.080 1.00 65.75 176 ARG A C 1
ATOM 1404 O O . ARG A 1 176 ? -23.801 -9.153 43.732 1.00 65.75 176 ARG A O 1
ATOM 1411 N N . GLU A 1 177 ? -25.865 -8.297 43.517 1.00 58.69 177 GLU A N 1
ATOM 1412 C CA . GLU A 1 177 ? -26.251 -9.108 42.360 1.00 58.69 177 GLU A CA 1
ATOM 1413 C C . GLU A 1 177 ? -25.426 -8.732 41.121 1.00 58.69 177 GLU A C 1
ATOM 1415 O O . GLU A 1 177 ? -24.892 -9.603 40.439 1.00 58.69 177 GLU A O 1
ATOM 1420 N N . VAL A 1 178 ? -25.244 -7.430 40.889 1.00 58.56 178 VAL A N 1
ATOM 1421 C CA . VAL A 1 178 ? -24.405 -6.893 39.814 1.00 58.56 178 VAL A CA 1
ATOM 1422 C C . VAL A 1 178 ? -22.935 -7.253 40.017 1.00 58.56 178 VAL A C 1
ATOM 1424 O O . VAL A 1 178 ? -22.297 -7.721 39.083 1.00 58.56 178 VAL A O 1
ATOM 1427 N N . GLU A 1 179 ? -22.400 -7.102 41.229 1.00 66.00 179 GLU A N 1
ATOM 1428 C CA . GLU A 1 179 ? -21.032 -7.521 41.554 1.00 66.00 179 GLU A CA 1
ATOM 1429 C C . GLU A 1 179 ? -20.816 -9.013 41.250 1.00 66.00 179 GLU A C 1
ATOM 1431 O O . GLU A 1 179 ? -19.841 -9.376 40.593 1.00 66.00 179 GLU A O 1
ATOM 1436 N N . ALA A 1 180 ? -21.749 -9.876 41.662 1.00 65.00 180 ALA A N 1
ATOM 1437 C CA . ALA A 1 180 ? -21.670 -11.312 41.408 1.00 65.00 180 ALA A CA 1
ATOM 1438 C C . ALA A 1 180 ? -21.755 -11.655 39.908 1.00 65.00 180 ALA A C 1
ATOM 1440 O O . ALA A 1 180 ? -20.996 -12.502 39.434 1.00 65.00 180 ALA A O 1
ATOM 1441 N N . ALA A 1 181 ? -22.637 -10.985 39.159 1.00 59.66 181 ALA A N 1
ATOM 1442 C CA . ALA A 1 181 ? -22.781 -11.177 37.716 1.00 59.66 181 ALA A CA 1
ATOM 1443 C C . ALA A 1 181 ? -21.533 -10.717 36.944 1.00 59.66 181 ALA A C 1
ATOM 1445 O O . ALA A 1 181 ? -21.044 -11.433 36.071 1.00 59.66 181 ALA A O 1
ATOM 1446 N N . LEU A 1 182 ? -20.978 -9.556 37.304 1.00 61.44 182 LEU A N 1
ATOM 1447 C CA . LEU A 1 182 ? -19.783 -8.994 36.678 1.00 61.44 182 LEU A CA 1
ATOM 1448 C C . LEU A 1 182 ? -18.546 -9.856 36.923 1.00 61.44 182 LEU A C 1
ATOM 1450 O O . LEU A 1 182 ? -17.781 -10.084 35.997 1.00 61.44 182 LEU A O 1
ATOM 1454 N N . VAL A 1 183 ? -18.367 -10.386 38.132 1.00 65.44 183 VAL A N 1
ATOM 1455 C CA . VAL A 1 183 ? -17.231 -11.266 38.456 1.00 65.44 183 VAL A CA 1
ATOM 1456 C C . VAL A 1 183 ? -17.377 -12.621 37.770 1.00 65.44 183 VAL A C 1
ATOM 1458 O O . VAL A 1 183 ? -16.417 -13.122 37.192 1.00 65.44 183 VAL A O 1
ATOM 1461 N N . GLY A 1 184 ? -18.588 -13.188 37.765 1.00 58.47 184 GLY A N 1
ATOM 1462 C CA . GLY A 1 184 ? -18.870 -14.447 37.071 1.00 58.47 184 GLY A CA 1
ATOM 1463 C C . GLY A 1 184 ? -18.689 -14.358 35.550 1.00 58.47 184 GLY A C 1
ATOM 1464 O O . GLY A 1 184 ? -18.271 -15.337 34.929 1.00 58.47 184 GLY A O 1
ATOM 1465 N N . GLY A 1 185 ? -18.973 -13.191 34.960 1.00 54.22 185 GLY A N 1
ATOM 1466 C CA . GLY A 1 185 ? -18.766 -12.909 33.538 1.00 54.22 185 GLY A CA 1
ATOM 1467 C C . GLY A 1 185 ? -17.342 -12.472 33.177 1.00 54.22 185 GLY A C 1
ATOM 1468 O O . GLY A 1 185 ? -16.904 -12.730 32.059 1.00 54.22 185 GLY A O 1
ATOM 1469 N N . ALA A 1 186 ? -16.605 -11.847 34.103 1.00 52.06 186 ALA A N 1
ATOM 1470 C CA . ALA A 1 186 ? -15.325 -11.212 33.801 1.00 52.06 186 ALA A CA 1
ATOM 1471 C C . ALA A 1 186 ? -14.205 -12.201 33.463 1.00 52.06 186 ALA A C 1
ATOM 1473 O O . ALA A 1 186 ? -13.376 -11.829 32.650 1.00 52.06 186 ALA A O 1
ATOM 1474 N N . LYS A 1 187 ? -14.146 -13.414 34.041 1.00 52.16 187 LYS A N 1
ATOM 1475 C CA . LYS A 1 187 ? -13.139 -14.475 33.752 1.00 52.16 187 LYS A CA 1
ATOM 1476 C C . LYS A 1 187 ? -11.702 -13.986 33.406 1.00 52.16 187 LYS A C 1
ATOM 1478 O O . LYS A 1 187 ? -11.006 -14.647 32.639 1.00 52.16 187 LYS A O 1
ATOM 1483 N N . GLY A 1 188 ? -11.237 -12.865 33.975 1.00 44.84 188 GLY A N 1
ATOM 1484 C CA . GLY A 1 188 ? -9.929 -12.245 33.684 1.00 44.84 188 GLY A CA 1
ATOM 1485 C C . GLY A 1 188 ? -9.910 -10.984 32.790 1.00 44.84 188 GLY A C 1
ATOM 1486 O O . GLY A 1 188 ? -8.830 -10.555 32.400 1.00 44.84 188 GLY A O 1
ATOM 1487 N N . ILE A 1 189 ? -11.049 -10.364 32.460 1.00 41.97 189 ILE A N 1
ATOM 1488 C CA . ILE A 1 189 ? -11.153 -9.171 31.593 1.00 41.97 189 ILE A CA 1
ATOM 1489 C C . ILE A 1 189 ? -11.245 -7.884 32.427 1.00 41.97 189 ILE A C 1
ATOM 1491 O O . ILE A 1 189 ? -11.973 -7.816 33.419 1.00 41.97 189 ILE A O 1
ATOM 1495 N N . SER A 1 190 ? -10.545 -6.827 31.997 1.00 39.12 190 SER A N 1
ATOM 1496 C CA . SER A 1 190 ? -10.607 -5.499 32.621 1.00 39.12 190 SER A CA 1
ATOM 1497 C C . SER A 1 190 ? -11.967 -4.830 32.359 1.00 39.12 190 SER A C 1
ATOM 1499 O O . SER A 1 190 ? -12.274 -4.416 31.242 1.00 39.12 190 SER A O 1
ATOM 1501 N N . VAL A 1 191 ? -12.797 -4.695 33.398 1.00 46.56 191 VAL A N 1
ATOM 1502 C CA . VAL A 1 191 ? -14.196 -4.204 33.336 1.00 46.56 191 VAL A CA 1
ATOM 1503 C C . VAL A 1 191 ? -14.286 -2.671 33.198 1.00 46.56 191 VAL A C 1
ATOM 1505 O O . VAL A 1 191 ? -15.240 -2.043 33.648 1.00 46.56 191 VAL A O 1
ATOM 1508 N N . LYS A 1 192 ? -13.284 -2.023 32.595 1.00 39.81 192 LYS A N 1
ATOM 1509 C CA . LYS A 1 192 ? -13.007 -0.590 32.795 1.00 39.81 192 LYS A CA 1
ATOM 1510 C C . LYS A 1 192 ? -14.096 0.379 32.304 1.00 39.81 192 LYS A C 1
ATOM 1512 O O . LYS A 1 192 ? -13.994 1.567 32.608 1.00 39.81 192 LYS A O 1
ATOM 1517 N N . ARG A 1 193 ? -15.123 -0.066 31.556 1.00 38.25 193 ARG A N 1
ATOM 1518 C CA . ARG A 1 193 ? -16.202 0.833 31.091 1.00 38.25 193 ARG A CA 1
ATOM 1519 C C . ARG A 1 193 ? -17.485 0.191 30.543 1.00 38.25 193 ARG A C 1
ATOM 1521 O O . ARG A 1 193 ? -18.119 0.765 29.661 1.00 38.25 193 ARG A O 1
AT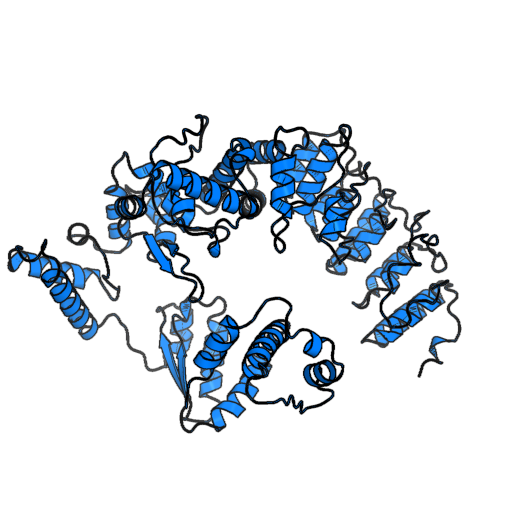OM 1528 N N . PHE A 1 194 ? -17.892 -0.980 31.023 1.00 46.50 194 PHE A N 1
ATOM 1529 C CA . PHE A 1 194 ? -19.125 -1.596 30.521 1.00 46.50 194 PHE A CA 1
ATOM 1530 C C . PHE A 1 194 ? -20.382 -0.969 31.145 1.00 46.50 194 PHE A C 1
ATOM 1532 O O . PHE A 1 194 ? -20.445 -0.759 32.356 1.00 46.50 194 PHE A O 1
ATOM 1539 N N . HIS A 1 195 ? -21.407 -0.702 30.325 1.00 48.22 195 HIS A N 1
ATOM 1540 C CA . HIS A 1 195 ? -22.749 -0.381 30.818 1.00 48.22 195 HIS A CA 1
ATOM 1541 C C . HIS A 1 195 ? -23.254 -1.562 31.658 1.00 48.22 195 HIS A C 1
ATOM 1543 O O . HIS A 1 195 ? -23.546 -2.635 31.134 1.00 48.22 195 HIS A O 1
ATOM 1549 N N . ILE A 1 196 ? -23.338 -1.352 32.971 1.00 45.22 196 ILE A N 1
ATOM 1550 C CA . ILE A 1 196 ? -23.709 -2.352 33.981 1.00 45.22 196 ILE A CA 1
ATOM 1551 C C . ILE A 1 196 ? -25.057 -3.033 33.672 1.00 45.22 196 ILE A C 1
ATOM 1553 O O . ILE A 1 196 ? -25.238 -4.211 33.984 1.00 45.22 196 ILE A O 1
ATOM 1557 N N . ASP A 1 197 ? -25.970 -2.342 32.985 1.00 41.53 197 ASP A N 1
ATOM 1558 C CA . ASP A 1 197 ? -27.264 -2.898 32.579 1.00 41.53 197 ASP A CA 1
ATOM 1559 C C . ASP A 1 197 ? -27.153 -4.044 31.555 1.00 41.53 197 ASP A C 1
ATOM 1561 O O . ASP A 1 197 ? -28.007 -4.933 31.548 1.00 41.53 197 ASP A O 1
ATOM 1565 N N . LEU A 1 198 ? -26.088 -4.098 30.741 1.00 45.09 198 LEU A N 1
ATOM 1566 C CA . LEU A 1 198 ? -25.905 -5.150 29.729 1.00 45.09 198 LEU A CA 1
ATOM 1567 C C . LEU A 1 198 ? -25.352 -6.470 30.288 1.00 45.09 198 LEU A C 1
ATOM 1569 O O . LEU A 1 198 ? -25.525 -7.523 29.666 1.00 45.09 198 LEU A O 1
ATOM 1573 N N . LEU A 1 199 ? -24.732 -6.436 31.472 1.00 46.00 199 LEU A N 1
ATOM 1574 C CA . LEU A 1 199 ? -24.043 -7.582 32.081 1.00 46.00 199 LEU A CA 1
ATOM 1575 C C . LEU A 1 199 ? -24.950 -8.457 32.955 1.00 46.00 199 LEU A C 1
ATOM 1577 O O . LEU A 1 199 ? -24.518 -9.496 33.445 1.00 46.00 199 LEU A O 1
ATOM 1581 N N . ARG A 1 200 ? -26.233 -8.103 33.100 1.00 39.28 200 ARG A N 1
ATOM 1582 C CA . ARG A 1 200 ? -27.179 -8.838 33.959 1.00 39.28 200 ARG A CA 1
ATOM 1583 C C . ARG A 1 200 ? -27.472 -10.276 33.498 1.00 39.28 200 ARG A C 1
ATOM 1585 O O . ARG A 1 200 ? -28.072 -11.019 34.266 1.00 39.28 200 ARG A O 1
ATOM 1592 N N . SER A 1 201 ? -27.082 -10.700 32.285 1.00 45.62 201 SER A N 1
ATOM 1593 C CA . SER A 1 201 ? -27.384 -12.068 31.811 1.00 45.62 201 SER A CA 1
ATOM 1594 C C . SER A 1 201 ? -26.531 -12.624 30.655 1.00 45.62 201 SER A C 1
ATOM 1596 O O . SER A 1 201 ? -27.001 -13.542 29.983 1.00 45.62 201 SER A O 1
ATOM 1598 N N . ALA A 1 202 ? -25.342 -12.086 30.361 1.00 46.22 202 ALA A N 1
ATOM 1599 C CA . ALA A 1 202 ? -24.499 -12.598 29.268 1.00 46.22 202 ALA A CA 1
ATOM 1600 C C . ALA A 1 202 ? -23.586 -13.736 29.764 1.00 46.22 202 ALA A C 1
ATOM 1602 O O . ALA A 1 202 ? -22.912 -13.591 30.783 1.00 46.22 202 ALA A O 1
ATOM 1603 N N . LYS A 1 203 ? -23.573 -14.879 29.068 1.00 52.50 203 LYS A N 1
ATOM 1604 C CA . LYS A 1 203 ? -22.774 -16.067 29.431 1.00 52.50 203 LYS A CA 1
ATOM 1605 C C . LYS A 1 203 ? -21.348 -16.038 28.871 1.00 52.50 203 LYS A C 1
ATOM 1607 O O . LYS A 1 203 ? -20.477 -16.730 29.401 1.00 52.50 203 LYS A O 1
ATOM 1612 N N . ASN A 1 204 ? -21.117 -15.287 27.794 1.00 64.31 204 ASN A N 1
ATOM 1613 C CA . ASN A 1 204 ? -19.834 -15.150 27.103 1.00 64.31 204 ASN A CA 1
ATOM 1614 C C . ASN A 1 204 ? -19.700 -13.764 26.426 1.00 64.31 204 ASN A C 1
ATOM 1616 O O . ASN A 1 204 ? -20.628 -12.949 26.440 1.00 64.31 204 ASN A O 1
ATOM 1620 N N . LEU A 1 205 ? -18.516 -13.479 25.872 1.00 66.62 205 LEU A N 1
ATOM 1621 C CA . LEU A 1 205 ? -18.209 -12.206 25.207 1.00 66.62 205 LEU A CA 1
ATOM 1622 C C . LEU A 1 205 ? -19.076 -11.959 23.968 1.00 66.62 205 LEU A C 1
ATOM 1624 O O . LEU A 1 205 ? -19.548 -10.844 23.781 1.00 66.62 205 LEU A O 1
ATOM 1628 N N . ASP A 1 206 ? -19.345 -12.999 23.183 1.00 74.00 206 ASP A N 1
ATOM 1629 C CA . ASP A 1 206 ? -20.153 -12.916 21.963 1.00 74.00 206 ASP A CA 1
ATOM 1630 C C . ASP A 1 206 ? -21.588 -12.442 22.259 1.00 74.00 206 ASP A C 1
ATOM 1632 O O . ASP A 1 206 ? -22.061 -11.497 21.632 1.00 74.00 206 ASP A O 1
ATOM 1636 N N . GLU A 1 207 ? -22.249 -12.997 23.285 1.00 73.12 207 GLU A N 1
ATOM 1637 C CA . GLU A 1 207 ? -23.564 -12.516 23.747 1.00 73.12 207 GLU A CA 1
ATOM 1638 C C . GLU A 1 207 ? -23.500 -11.068 24.265 1.00 73.12 207 GLU A C 1
ATOM 1640 O O . GLU A 1 207 ? -24.472 -10.315 24.165 1.00 73.12 207 GLU A O 1
ATOM 1645 N N . THR A 1 208 ? -22.360 -10.664 24.836 1.00 72.62 208 THR A N 1
ATOM 1646 C CA . THR A 1 208 ? -22.152 -9.290 25.313 1.00 72.62 208 THR A CA 1
ATOM 1647 C C . THR A 1 208 ? -22.061 -8.325 24.131 1.00 72.62 208 THR A C 1
ATOM 1649 O O . THR A 1 208 ? -22.743 -7.300 24.133 1.00 72.62 208 THR A O 1
ATOM 1652 N N . TYR A 1 209 ? -21.283 -8.664 23.099 1.00 78.56 209 TYR A N 1
ATOM 1653 C CA . TYR A 1 209 ? -21.183 -7.871 21.876 1.00 78.56 209 TYR A CA 1
ATOM 1654 C C . TYR A 1 209 ? -22.506 -7.808 21.123 1.00 78.56 209 TYR A C 1
ATOM 1656 O O . TYR A 1 209 ? -22.934 -6.711 20.771 1.00 78.56 209 TYR A O 1
ATOM 1664 N N . GLU A 1 210 ? -23.195 -8.939 20.949 1.00 82.81 210 GLU A N 1
ATOM 1665 C CA . GLU A 1 210 ? -24.509 -8.979 20.303 1.00 82.81 210 GLU A CA 1
ATOM 1666 C C . GLU A 1 210 ? -25.481 -8.004 20.976 1.00 82.81 210 GLU A C 1
ATOM 1668 O O . GLU A 1 210 ? -26.103 -7.186 20.303 1.00 82.81 210 GLU A O 1
ATOM 1673 N N . ARG A 1 211 ? -25.567 -8.010 22.310 1.00 75.88 211 ARG A N 1
ATOM 1674 C CA . ARG A 1 211 ? -26.456 -7.095 23.041 1.00 75.88 211 ARG A CA 1
ATOM 1675 C C . ARG A 1 211 ? -26.067 -5.638 22.896 1.00 75.88 211 ARG A C 1
ATOM 1677 O O . ARG A 1 211 ? -26.961 -4.806 22.753 1.00 75.88 211 ARG A O 1
ATOM 1684 N N . ILE A 1 212 ? -24.769 -5.324 22.942 1.00 76.62 212 ILE A N 1
ATOM 1685 C CA . ILE A 1 212 ? -24.297 -3.952 22.717 1.00 76.62 212 ILE A CA 1
ATOM 1686 C C . ILE A 1 212 ? -24.774 -3.494 21.342 1.00 76.62 212 ILE A C 1
ATOM 1688 O O . ILE A 1 212 ? -25.442 -2.470 21.251 1.00 76.62 212 ILE A O 1
ATOM 1692 N N . LEU A 1 213 ? -24.519 -4.286 20.302 1.00 84.06 213 LEU A N 1
ATOM 1693 C CA . LEU A 1 213 ? -24.858 -3.955 18.920 1.00 84.06 213 LEU A CA 1
ATOM 1694 C C . LEU A 1 213 ? -26.375 -3.863 18.681 1.00 84.06 213 LEU A C 1
ATOM 1696 O O . LEU A 1 213 ? -26.837 -2.933 18.023 1.00 84.06 213 LEU A O 1
ATOM 1700 N N . VAL A 1 214 ? -27.166 -4.773 19.258 1.00 84.19 214 VAL A N 1
ATOM 1701 C CA . VAL A 1 214 ? -28.639 -4.761 19.170 1.00 84.19 214 VAL A CA 1
ATOM 1702 C C . VAL A 1 214 ? -29.242 -3.580 19.936 1.00 84.19 214 VAL A C 1
ATOM 1704 O O . VAL A 1 214 ? -30.254 -3.028 19.509 1.00 84.19 214 VAL A O 1
ATOM 1707 N N . SER A 1 215 ? -28.617 -3.146 21.037 1.00 78.38 215 SER A N 1
ATOM 1708 C CA . SER A 1 215 ? -29.085 -1.991 21.818 1.00 78.38 215 SER A CA 1
ATOM 1709 C C . SER A 1 215 ? -28.910 -0.649 21.097 1.00 78.38 215 SER A C 1
ATOM 1711 O O . SER A 1 215 ? -29.515 0.349 21.498 1.00 78.38 215 SER A O 1
ATOM 1713 N N . ILE A 1 216 ? -28.117 -0.613 20.019 1.00 77.44 216 ILE A N 1
ATOM 1714 C CA . ILE A 1 216 ? -27.936 0.583 19.197 1.00 77.44 216 ILE A CA 1
ATOM 1715 C C . ILE A 1 216 ? -29.248 0.888 18.472 1.00 77.44 216 ILE A C 1
ATOM 1717 O O . ILE A 1 216 ? -29.780 0.064 17.721 1.00 77.44 216 ILE A O 1
ATOM 1721 N N . SER A 1 217 ? -29.756 2.105 18.690 1.00 75.00 217 SER A N 1
ATOM 1722 C CA . SER A 1 217 ? -31.014 2.563 18.094 1.00 75.00 217 SER A CA 1
ATOM 1723 C C . SER A 1 217 ? -30.985 2.477 16.565 1.00 75.00 217 SER A C 1
ATOM 1725 O O . SER A 1 217 ? -29.950 2.737 15.951 1.00 75.00 217 SER A O 1
ATOM 1727 N N . ASP A 1 218 ? -32.132 2.200 15.938 1.00 73.94 218 ASP A N 1
ATOM 1728 C CA . ASP A 1 218 ? -32.231 2.087 14.473 1.00 73.94 218 ASP A CA 1
ATOM 1729 C C . ASP A 1 218 ? -31.732 3.348 13.748 1.00 73.94 218 ASP A C 1
ATOM 1731 O O . ASP A 1 218 ? -31.144 3.254 12.675 1.00 73.94 218 ASP A O 1
ATOM 1735 N N . ARG A 1 219 ? -31.893 4.530 14.367 1.00 71.38 219 ARG A N 1
ATOM 1736 C CA . ARG A 1 219 ? -31.384 5.807 13.838 1.00 71.38 219 ARG A CA 1
ATOM 1737 C C . ARG A 1 219 ? -29.858 5.892 13.855 1.00 71.38 219 ARG A C 1
ATOM 1739 O O . ARG A 1 219 ? -29.276 6.521 12.986 1.00 71.38 219 ARG A O 1
ATOM 1746 N N . SER A 1 220 ? -29.211 5.296 14.855 1.00 73.00 220 SER A N 1
ATOM 1747 C CA . SER A 1 220 ? -27.755 5.349 15.038 1.00 73.00 220 SER A CA 1
ATOM 1748 C C . SER A 1 220 ? -27.022 4.166 14.405 1.00 73.00 220 SER A C 1
ATOM 1750 O O . SER A 1 220 ? -25.804 4.223 14.241 1.00 73.00 220 SER A O 1
ATOM 1752 N N . ARG A 1 221 ? -27.749 3.099 14.052 1.00 80.62 221 ARG A N 1
ATOM 1753 C CA . ARG A 1 221 ? -27.189 1.843 13.544 1.00 80.62 221 ARG A CA 1
ATOM 1754 C C . ARG A 1 221 ? -26.295 2.018 12.304 1.00 80.62 221 ARG A C 1
ATOM 1756 O O . ARG A 1 221 ? -25.193 1.477 12.349 1.00 80.62 221 ARG A O 1
ATOM 1763 N N . PRO A 1 222 ? -26.665 2.798 11.266 1.00 79.75 222 PRO A N 1
ATOM 1764 C CA . PRO A 1 222 ? -25.806 2.982 10.090 1.00 79.75 222 PRO A CA 1
ATOM 1765 C C . PRO A 1 222 ? -24.459 3.637 10.424 1.00 79.75 222 PRO A C 1
ATOM 1767 O O . PRO A 1 222 ? -23.412 3.192 9.957 1.00 79.75 222 PRO A O 1
ATOM 1770 N N . TYR A 1 223 ? -24.465 4.656 11.291 1.00 79.75 223 TYR A N 1
ATOM 1771 C CA . TYR A 1 223 ? -23.242 5.337 11.725 1.00 79.75 223 TYR A CA 1
ATOM 1772 C C . TYR A 1 223 ? -22.358 4.418 12.577 1.00 79.75 223 TYR A C 1
ATOM 1774 O O . TYR A 1 223 ? -21.141 4.418 12.415 1.00 79.75 223 TYR A O 1
ATOM 1782 N N . ALA A 1 224 ? -22.961 3.605 13.453 1.00 81.75 224 ALA A N 1
ATOM 1783 C CA . ALA A 1 224 ? -22.236 2.628 14.263 1.00 81.75 224 ALA A CA 1
ATOM 1784 C C . ALA A 1 224 ? -21.577 1.539 13.408 1.00 81.75 224 ALA A C 1
ATOM 1786 O O . ALA A 1 224 ? -20.416 1.207 13.625 1.00 81.75 224 ALA A O 1
ATOM 1787 N N . GLN A 1 225 ? -22.304 1.004 12.421 1.00 85.62 225 GLN A N 1
ATOM 1788 C CA . GLN A 1 225 ? -21.775 0.014 11.480 1.00 85.62 225 GLN A CA 1
ATOM 1789 C C . GLN A 1 225 ? -20.545 0.558 10.757 1.00 85.62 225 GLN A C 1
ATOM 1791 O O . GLN A 1 225 ? -19.495 -0.081 10.781 1.00 85.62 225 GLN A O 1
ATOM 1796 N N . ARG A 1 226 ? -20.650 1.768 10.195 1.00 84.50 226 ARG A N 1
ATOM 1797 C CA . ARG A 1 226 ? -19.527 2.410 9.506 1.00 84.50 226 ARG A CA 1
ATOM 1798 C C . ARG A 1 226 ? -18.364 2.685 10.444 1.00 84.50 226 ARG A C 1
ATOM 1800 O O . ARG A 1 226 ? -17.242 2.354 10.097 1.00 84.50 226 ARG A O 1
ATOM 1807 N N . ALA A 1 227 ? -18.612 3.231 11.634 1.00 85.75 227 ALA A N 1
ATOM 1808 C CA . ALA A 1 227 ? -17.550 3.498 12.601 1.00 85.75 227 ALA A CA 1
ATOM 1809 C C . ALA A 1 227 ? -16.775 2.218 12.951 1.00 85.75 227 ALA A C 1
ATOM 1811 O O . ALA A 1 227 ? -15.549 2.206 12.922 1.00 85.75 227 ALA A O 1
ATOM 1812 N N . LEU A 1 228 ? -17.482 1.119 13.228 1.00 87.81 228 LEU A N 1
ATOM 1813 C CA . LEU A 1 228 ? -16.854 -0.159 13.558 1.00 87.81 228 LEU A CA 1
ATOM 1814 C C . LEU A 1 228 ? -16.099 -0.764 12.368 1.00 87.81 228 LEU A C 1
ATOM 1816 O O . LEU A 1 228 ? -15.017 -1.312 12.564 1.00 87.81 228 LEU A O 1
ATOM 1820 N N . GLN A 1 229 ? -16.615 -0.632 11.144 1.00 87.50 229 GLN A N 1
ATOM 1821 C CA . GLN A 1 229 ? -15.908 -1.047 9.926 1.00 87.50 229 GLN A CA 1
ATOM 1822 C C . GLN A 1 229 ? -14.632 -0.222 9.712 1.00 87.50 229 GLN A C 1
ATOM 1824 O O . GLN A 1 229 ? -13.570 -0.800 9.487 1.00 87.50 229 GLN A O 1
ATOM 1829 N N . TRP A 1 230 ? -14.717 1.103 9.875 1.00 87.69 230 TRP A N 1
ATOM 1830 C CA . TRP A 1 230 ? -13.583 2.020 9.744 1.00 87.69 230 TRP A CA 1
ATOM 1831 C C . TRP A 1 230 ? -12.474 1.757 10.767 1.00 87.69 230 TRP A C 1
ATOM 1833 O O . TRP A 1 230 ? -11.290 1.869 10.470 1.00 87.69 230 TRP A O 1
ATOM 1843 N N . LEU A 1 231 ? -12.849 1.350 11.975 1.00 88.25 231 LEU A N 1
ATOM 1844 C CA . LEU A 1 231 ? -11.896 1.054 13.041 1.00 88.25 231 LEU A CA 1
ATOM 1845 C C . LEU A 1 231 ? -11.373 -0.384 13.026 1.00 88.25 231 LEU A C 1
ATOM 1847 O O . LEU A 1 231 ? -10.420 -0.687 13.739 1.00 88.25 231 LEU A O 1
ATOM 1851 N N . SER A 1 232 ? -11.985 -1.276 12.245 1.00 86.44 232 SER A N 1
ATOM 1852 C CA . SER A 1 232 ? -11.542 -2.671 12.156 1.00 86.44 232 SER A CA 1
ATOM 1853 C C . SER A 1 232 ? -10.307 -2.837 11.271 1.00 86.44 232 SER A C 1
ATOM 1855 O O . SER A 1 232 ? -9.457 -3.684 11.557 1.00 86.44 232 SER A O 1
ATOM 1857 N N . GLU A 1 233 ? -10.204 -2.053 10.196 1.00 83.06 233 GLU A N 1
ATOM 1858 C CA . GLU A 1 233 ? -9.083 -2.089 9.244 1.00 83.06 233 GLU A CA 1
ATOM 1859 C C . GLU A 1 233 ? -8.685 -0.678 8.788 1.00 83.06 233 GLU A C 1
ATOM 1861 O O . GLU A 1 233 ? -8.765 -0.379 7.593 1.00 83.06 233 GLU A O 1
ATOM 1866 N N . PRO A 1 234 ? -8.266 0.204 9.719 1.00 80.94 234 PRO A N 1
ATOM 1867 C CA . PRO A 1 234 ? -7.950 1.583 9.383 1.00 80.94 234 PRO A CA 1
ATOM 1868 C C . PRO A 1 234 ? -6.827 1.649 8.343 1.00 80.94 234 PRO A C 1
ATOM 1870 O O . PRO A 1 234 ? -5.841 0.909 8.395 1.00 80.94 234 PRO A O 1
ATOM 1873 N N . VAL A 1 235 ? -6.992 2.552 7.384 1.00 80.50 235 VAL A N 1
ATOM 1874 C CA . VAL A 1 235 ? -5.928 2.985 6.471 1.00 80.50 235 VAL A CA 1
ATOM 1875 C C . VAL A 1 235 ? -5.272 4.205 7.097 1.00 80.50 235 VAL A C 1
ATOM 1877 O O . VAL A 1 235 ? -5.987 5.060 7.621 1.00 80.50 235 VAL A O 1
ATOM 1880 N N . ASN A 1 236 ? -3.941 4.274 7.108 1.00 76.94 236 ASN A N 1
ATOM 1881 C CA . ASN A 1 236 ? -3.200 5.383 7.717 1.00 76.94 236 ASN A CA 1
ATOM 1882 C C . ASN A 1 236 ? -3.705 5.764 9.118 1.00 76.94 236 ASN A C 1
ATOM 1884 O O . ASN A 1 236 ? -4.164 6.882 9.361 1.00 76.94 236 ASN A O 1
ATOM 1888 N N . GLU A 1 237 ? -3.630 4.815 10.056 1.00 78.88 237 GLU A N 1
ATOM 1889 C CA . GLU A 1 237 ? -4.178 4.954 11.411 1.00 78.88 237 GLU A CA 1
ATOM 1890 C C . GLU A 1 237 ? -3.697 6.226 12.133 1.00 78.88 237 GLU A C 1
ATOM 1892 O O . GLU A 1 237 ? -4.470 6.874 12.831 1.00 78.88 237 GLU A O 1
ATOM 1897 N N . SER A 1 238 ? -2.452 6.646 11.896 1.00 74.50 238 SER A N 1
ATOM 1898 C CA . SER A 1 238 ? -1.862 7.869 12.460 1.00 74.50 238 SER A CA 1
ATOM 1899 C C . SER A 1 238 ? -2.528 9.174 11.995 1.00 74.50 238 SER A C 1
ATOM 1901 O O . SER A 1 238 ? -2.354 10.216 12.637 1.00 74.50 238 SER A O 1
ATOM 1903 N N . ARG A 1 239 ? -3.266 9.137 10.876 1.00 76.75 239 ARG A N 1
ATOM 1904 C CA . ARG A 1 239 ? -3.999 10.266 10.281 1.00 76.75 239 ARG A CA 1
ATOM 1905 C C . ARG A 1 239 ? -5.507 10.190 10.547 1.00 76.75 239 ARG A C 1
ATOM 1907 O O . ARG A 1 239 ? -6.209 11.173 10.314 1.00 76.75 239 ARG A O 1
ATOM 1914 N N . LEU A 1 240 ? -6.014 9.061 11.046 1.00 83.50 240 LEU A N 1
ATOM 1915 C CA . LEU A 1 240 ? -7.424 8.892 11.382 1.00 83.50 240 LEU A CA 1
ATOM 1916 C C . LEU A 1 240 ? -7.719 9.579 12.720 1.00 83.50 240 LEU A C 1
ATOM 1918 O O . LEU A 1 240 ? -7.547 8.995 13.783 1.00 83.50 240 LEU A O 1
ATOM 1922 N N . THR A 1 241 ? -8.168 10.832 12.687 1.00 81.44 241 THR A N 1
ATOM 1923 C CA . THR A 1 241 ? -8.623 11.541 13.893 1.00 81.44 241 THR A CA 1
ATOM 1924 C C . THR A 1 241 ? -10.116 11.299 14.140 1.00 81.44 241 THR A C 1
ATOM 1926 O O . THR A 1 241 ? -10.840 10.847 13.247 1.00 81.44 241 THR A O 1
ATOM 1929 N N . PRO A 1 242 ? -10.639 11.607 15.338 1.00 76.31 242 PRO A N 1
ATOM 1930 C CA . PRO A 1 242 ? -12.067 11.506 15.584 1.00 76.31 242 PRO A CA 1
ATOM 1931 C C . PRO A 1 242 ? -12.925 12.395 14.686 1.00 76.31 242 PRO A C 1
ATOM 1933 O O . PRO A 1 242 ? -14.026 11.988 14.327 1.00 76.31 242 PRO A O 1
ATOM 1936 N N . ASP A 1 243 ? -12.427 13.573 14.309 1.00 74.81 243 ASP A N 1
ATOM 1937 C CA . ASP A 1 243 ? -13.130 14.483 13.403 1.00 74.81 243 ASP A CA 1
ATOM 1938 C C . ASP A 1 243 ? -13.168 13.913 11.980 1.00 74.81 243 ASP A C 1
ATOM 1940 O O . ASP A 1 243 ? -14.227 13.896 11.353 1.00 74.81 243 ASP A O 1
ATOM 1944 N N . VAL A 1 244 ? -12.052 13.333 11.513 1.00 81.44 244 VAL A N 1
ATOM 1945 C CA . VAL A 1 244 ? -11.983 12.585 10.244 1.00 81.44 244 VAL A CA 1
ATOM 1946 C C . VAL A 1 244 ? -12.993 11.434 10.254 1.00 81.44 244 VAL A C 1
ATOM 1948 O O . VAL A 1 244 ? -13.782 11.299 9.321 1.00 81.44 244 VAL A O 1
ATOM 1951 N N . LEU A 1 245 ? -13.035 10.639 11.330 1.00 82.88 245 LEU A N 1
ATOM 1952 C CA . LEU A 1 245 ? -13.992 9.539 11.470 1.00 82.88 245 LEU A CA 1
ATOM 1953 C C . LEU A 1 245 ? -15.448 10.036 11.494 1.00 82.88 245 LEU A C 1
ATOM 1955 O O . LEU A 1 245 ? -16.320 9.408 10.897 1.00 82.88 245 LEU A O 1
ATOM 1959 N N . ALA A 1 246 ? -15.732 11.155 12.165 1.00 77.75 246 ALA A N 1
ATOM 1960 C CA . ALA A 1 246 ? -17.074 11.731 12.228 1.00 77.75 246 ALA A CA 1
ATOM 1961 C C . ALA A 1 246 ? -17.580 12.179 10.846 1.00 77.75 246 ALA A C 1
ATOM 1963 O O . ALA A 1 246 ? -18.750 11.960 10.517 1.00 77.75 246 ALA A O 1
ATOM 1964 N N . VAL A 1 247 ? -16.704 12.755 10.019 1.00 77.38 247 VAL A N 1
ATOM 1965 C CA . VAL A 1 247 ? -17.026 13.076 8.621 1.00 77.38 247 VAL A CA 1
ATOM 1966 C C . VAL A 1 247 ? -17.222 11.789 7.816 1.00 77.38 247 VAL A C 1
ATOM 1968 O O . VAL A 1 247 ? -18.255 11.621 7.172 1.00 77.38 247 VAL A O 1
ATOM 1971 N N . ALA A 1 248 ? -16.307 10.825 7.929 1.00 82.56 248 ALA A N 1
ATOM 1972 C CA . ALA A 1 248 ? -16.366 9.563 7.190 1.00 82.56 248 ALA A CA 1
ATOM 1973 C C . ALA A 1 248 ? -17.706 8.823 7.358 1.00 82.56 248 ALA A C 1
ATOM 1975 O O . ALA A 1 248 ? -18.313 8.373 6.388 1.00 82.56 248 ALA A O 1
ATOM 1976 N N . ILE A 1 249 ? -18.204 8.714 8.594 1.00 80.56 249 ILE A N 1
ATOM 1977 C CA . ILE A 1 249 ? -19.426 7.950 8.882 1.00 80.56 249 ILE A CA 1
ATOM 1978 C C . ILE A 1 249 ? -20.712 8.678 8.486 1.00 80.56 249 ILE A C 1
ATOM 1980 O O . ILE A 1 249 ? -21.748 8.021 8.375 1.00 80.56 249 ILE A O 1
ATOM 1984 N N . THR A 1 250 ? -20.672 10.000 8.298 1.00 75.00 250 THR A N 1
ATOM 1985 C CA . THR A 1 250 ? -21.844 10.813 7.923 1.00 75.00 250 THR A CA 1
ATOM 1986 C C . THR A 1 250 ? -22.024 10.934 6.414 1.00 75.00 250 THR A C 1
ATOM 1988 O O . THR A 1 250 ? -23.141 11.157 5.953 1.00 75.00 250 THR A O 1
ATOM 1991 N N . MET A 1 251 ? -20.970 10.694 5.633 1.00 71.62 251 MET A N 1
ATOM 1992 C CA . MET A 1 251 ? -21.031 10.719 4.172 1.00 71.62 251 MET A CA 1
ATOM 1993 C C . MET A 1 251 ? -21.950 9.616 3.613 1.00 71.62 251 MET A C 1
ATOM 1995 O O . MET A 1 251 ? -21.844 8.458 4.026 1.00 71.62 251 MET A O 1
ATOM 1999 N N . PRO A 1 252 ? -22.879 9.913 2.688 1.00 62.56 252 PRO A N 1
ATOM 2000 C CA . PRO A 1 252 ? -23.723 8.892 2.071 1.00 62.56 252 PRO A CA 1
ATOM 2001 C C . PRO A 1 252 ? -22.895 7.933 1.198 1.00 62.56 252 PRO A C 1
ATOM 2003 O O . PRO A 1 252 ? -21.977 8.341 0.499 1.00 62.56 252 PRO A O 1
ATOM 2006 N N . CYS A 1 253 ? -23.234 6.639 1.245 1.00 52.41 253 CYS A N 1
ATOM 2007 C CA . CYS A 1 253 ? -22.535 5.574 0.508 1.00 52.41 253 CYS A CA 1
ATOM 2008 C C . CYS A 1 253 ? -23.206 5.245 -0.848 1.00 52.41 253 CYS A C 1
ATOM 2010 O O . CYS A 1 253 ? -22.601 4.590 -1.692 1.00 52.41 253 CYS A O 1
ATOM 2012 N N . GLN A 1 254 ? -24.451 5.686 -1.064 1.00 50.62 254 GLN A N 1
ATOM 2013 C CA . GLN A 1 254 ? -25.245 5.466 -2.283 1.00 50.62 254 GLN A CA 1
ATOM 2014 C C . GLN A 1 254 ? -25.846 6.786 -2.770 1.00 50.62 254 GLN A C 1
ATOM 2016 O O . GLN A 1 254 ? -26.008 7.686 -1.946 1.00 50.62 254 GLN A O 1
ATOM 2021 N N . ASP A 1 255 ? -26.156 6.856 -4.073 1.00 41.50 255 ASP A N 1
ATOM 2022 C CA . ASP A 1 255 ? -26.663 8.019 -4.821 1.00 41.50 255 ASP A CA 1
ATOM 2023 C C . ASP A 1 255 ? -27.645 8.876 -4.016 1.00 41.50 255 ASP A C 1
ATOM 2025 O O . ASP A 1 255 ? -28.858 8.677 -3.977 1.00 41.50 255 ASP A O 1
ATOM 2029 N N . GLY A 1 256 ? -27.062 9.853 -3.345 1.00 40.72 256 GLY A N 1
ATOM 2030 C CA . GLY A 1 256 ? -27.697 10.882 -2.560 1.00 40.72 256 GLY A CA 1
ATOM 2031 C C . GLY A 1 256 ? -26.648 11.967 -2.439 1.00 40.72 256 GLY A C 1
ATOM 2032 O O . GLY A 1 256 ? -25.487 11.664 -2.150 1.00 40.72 256 GLY A O 1
ATOM 2033 N N . GLU A 1 257 ? -27.022 13.210 -2.739 1.00 35.28 257 GLU A N 1
ATOM 2034 C CA . GLU A 1 257 ? -26.094 14.328 -2.606 1.00 35.28 257 GLU A CA 1
ATOM 2035 C C . GLU A 1 257 ? -25.456 14.281 -1.210 1.00 35.28 257 GLU A C 1
ATOM 2037 O O . GLU A 1 257 ? -26.179 14.079 -0.225 1.00 35.28 257 GLU A O 1
ATOM 2042 N N . PRO A 1 258 ? -24.123 14.433 -1.096 1.00 40.88 258 PRO A N 1
ATOM 2043 C CA . PRO A 1 258 ? -23.482 14.577 0.196 1.00 40.88 258 PRO A CA 1
ATOM 2044 C C . PRO A 1 258 ? -24.083 15.815 0.839 1.00 40.88 258 PRO A C 1
ATOM 2046 O O . PRO A 1 258 ? -23.750 16.931 0.467 1.00 40.88 258 PRO A O 1
ATOM 2049 N N . THR A 1 259 ? -25.026 15.643 1.760 1.00 37.88 259 THR A N 1
ATOM 2050 C CA . THR A 1 259 ? -25.547 16.754 2.543 1.00 37.88 259 THR A CA 1
ATOM 2051 C C . THR A 1 259 ? -24.573 16.969 3.690 1.00 37.88 259 THR A C 1
ATOM 2053 O O . THR A 1 259 ? -24.662 16.237 4.678 1.00 37.88 259 THR A O 1
ATOM 2056 N N . PRO A 1 260 ? -23.689 17.987 3.662 1.00 41.66 260 PRO A N 1
ATOM 2057 C CA . PRO A 1 260 ? -22.741 18.255 4.745 1.00 41.66 260 PRO A CA 1
ATOM 2058 C C . PRO A 1 260 ? -23.458 18.909 5.944 1.00 41.66 260 PRO A C 1
ATOM 2060 O O . PRO A 1 260 ? -22.868 19.649 6.716 1.00 41.66 260 PRO A O 1
ATOM 2063 N N . ARG A 1 261 ? -24.781 18.722 6.051 1.00 42.59 261 ARG A N 1
ATOM 2064 C CA . ARG A 1 261 ? -25.693 19.504 6.896 1.00 42.59 261 ARG A CA 1
ATOM 2065 C C . ARG A 1 261 ? -26.280 18.716 8.060 1.00 42.59 261 ARG A C 1
ATOM 2067 O O . ARG A 1 261 ? -27.034 19.280 8.854 1.00 42.59 261 ARG A O 1
ATOM 2074 N N . GLU A 1 262 ? -25.927 17.444 8.212 1.00 44.06 262 GLU A N 1
ATOM 2075 C CA . GLU A 1 262 ? -26.127 16.769 9.490 1.00 44.06 262 GLU A CA 1
ATOM 2076 C C . GLU A 1 262 ? -24.971 17.166 10.405 1.00 44.06 262 GLU A C 1
ATOM 2078 O O . GLU A 1 262 ? -23.879 16.625 10.277 1.00 44.06 262 GLU A O 1
ATOM 2083 N N . LYS A 1 263 ? -25.222 18.161 11.276 1.00 46.66 263 LYS A N 1
ATOM 2084 C CA . LYS A 1 263 ? -24.308 18.665 12.321 1.00 46.66 263 LYS A CA 1
ATOM 2085 C C . LYS A 1 263 ? -23.283 17.604 12.708 1.00 46.66 263 LYS A C 1
ATOM 2087 O O . LYS A 1 263 ? -23.710 16.568 13.238 1.00 46.66 263 LYS A O 1
ATOM 2092 N N . LEU A 1 264 ? -21.995 17.874 12.458 1.00 50.66 264 LEU A N 1
ATOM 2093 C CA . LEU A 1 264 ? -20.910 16.920 12.695 1.00 50.66 264 LEU A CA 1
ATOM 2094 C C . LEU A 1 264 ? -21.149 16.165 14.005 1.00 50.66 264 LEU A C 1
ATOM 2096 O O . LEU A 1 264 ? -21.413 16.762 15.059 1.00 50.66 264 LEU A O 1
ATOM 2100 N N . LEU A 1 265 ? -21.117 14.834 13.936 1.00 52.81 265 LEU A N 1
ATOM 2101 C CA . LEU A 1 265 ? -21.230 14.013 15.129 1.00 52.81 265 LEU A CA 1
ATOM 2102 C C . LEU A 1 265 ? -20.093 14.383 16.078 1.00 52.81 265 LEU A C 1
ATOM 2104 O O . LEU A 1 265 ? -18.935 14.083 15.815 1.00 52.81 265 LEU A O 1
ATOM 2108 N N . SER A 1 266 ? -20.425 15.006 17.208 1.00 53.81 266 SER A N 1
ATOM 2109 C CA . SER A 1 266 ? -19.418 15.258 18.229 1.00 53.81 266 SER A CA 1
ATOM 2110 C C . SER A 1 266 ? -18.831 13.937 18.736 1.00 53.81 266 SER A C 1
ATOM 2112 O O . SER A 1 266 ? -19.530 12.926 18.850 1.00 53.81 266 SER A O 1
ATOM 2114 N N . LEU A 1 267 ? -17.556 13.965 19.118 1.00 50.78 267 LEU A N 1
ATOM 2115 C CA . LEU A 1 267 ? -16.836 12.884 19.802 1.00 50.78 267 LEU A CA 1
ATOM 2116 C C . LEU A 1 267 ? -17.650 12.207 20.922 1.00 50.78 267 LEU A C 1
ATOM 2118 O O . LEU A 1 267 ? -17.604 10.988 21.108 1.00 50.78 267 LEU A O 1
ATOM 2122 N N . THR A 1 268 ? -18.437 12.996 21.655 1.00 51.88 268 THR A N 1
ATOM 2123 C CA . THR A 1 268 ? -19.331 12.532 22.723 1.00 51.88 268 THR A CA 1
ATOM 2124 C C . THR A 1 268 ? -20.501 11.705 22.181 1.00 51.88 268 THR A C 1
ATOM 2126 O O . THR A 1 268 ? -20.912 10.733 22.806 1.00 51.88 268 THR A O 1
ATOM 2129 N N . ARG A 1 269 ? -21.041 12.051 21.005 1.00 56.34 269 ARG A N 1
ATOM 2130 C CA . ARG A 1 269 ? -22.095 11.275 20.333 1.00 56.34 269 ARG A CA 1
ATOM 2131 C C . ARG A 1 269 ? -21.559 9.974 19.746 1.00 56.34 269 ARG A C 1
ATOM 2133 O O . ARG A 1 269 ? -22.237 8.965 19.873 1.00 56.34 269 ARG A O 1
ATOM 2140 N N . LEU A 1 270 ? -20.349 9.969 19.189 1.00 60.53 270 LEU A N 1
ATOM 2141 C CA . LEU A 1 270 ? -19.677 8.759 18.696 1.00 60.53 270 LEU A CA 1
ATOM 2142 C C . LEU A 1 270 ? -19.466 7.718 19.812 1.00 60.53 270 LEU A C 1
ATOM 2144 O O . LEU A 1 270 ? -19.853 6.558 19.656 1.00 60.53 270 LEU A O 1
ATOM 2148 N N . HIS A 1 271 ? -18.975 8.158 20.977 1.00 60.12 271 HIS A N 1
ATOM 2149 C CA . HIS A 1 271 ? -18.887 7.315 22.178 1.00 60.12 271 HIS A CA 1
ATOM 2150 C C . HIS A 1 271 ? -20.261 6.856 22.690 1.00 60.12 271 HIS A C 1
ATOM 2152 O O . HIS A 1 271 ? -20.388 5.739 23.182 1.00 60.12 271 HIS A O 1
ATOM 2158 N N . ASN A 1 272 ? -21.309 7.674 22.558 1.00 59.94 272 ASN A N 1
ATOM 2159 C CA . ASN A 1 272 ? -22.666 7.261 22.931 1.00 59.94 272 ASN A CA 1
ATOM 2160 C C . ASN A 1 272 ? -23.273 6.246 21.944 1.00 59.94 272 ASN A C 1
ATOM 2162 O O . ASN A 1 272 ? -24.089 5.428 22.354 1.00 59.94 272 ASN A O 1
ATOM 2166 N N . ILE A 1 273 ? -22.890 6.292 20.664 1.00 60.00 273 ILE A N 1
ATOM 2167 C CA . ILE A 1 273 ? -23.422 5.423 19.602 1.00 60.00 273 ILE A CA 1
ATOM 2168 C C . ILE A 1 273 ? -22.781 4.039 19.631 1.00 60.00 273 ILE A C 1
ATOM 2170 O O . ILE A 1 273 ? -23.492 3.043 19.548 1.00 60.00 273 ILE A O 1
ATOM 2174 N N . CYS A 1 274 ? -21.455 3.969 19.766 1.00 63.62 274 CYS A N 1
ATOM 2175 C CA . CYS A 1 274 ? -20.723 2.698 19.791 1.00 63.62 274 CYS A CA 1
ATOM 2176 C C . CYS A 1 274 ? -20.410 2.213 21.218 1.00 63.62 274 CYS A C 1
ATOM 2178 O O . CYS A 1 274 ? -19.699 1.223 21.400 1.00 63.62 274 CYS A O 1
ATOM 2180 N N . ALA A 1 275 ? -20.946 2.900 22.233 1.00 65.19 275 ALA A N 1
ATOM 2181 C CA . ALA A 1 275 ? -20.792 2.593 23.650 1.00 65.19 275 ALA A CA 1
ATOM 2182 C C . ALA A 1 275 ? -19.322 2.331 24.047 1.00 65.19 275 ALA A C 1
ATOM 2184 O O . ALA A 1 275 ? -18.463 3.197 23.903 1.00 65.19 275 ALA A O 1
ATOM 2185 N N . CYS A 1 276 ? -19.034 1.137 24.569 1.00 66.62 276 CYS A N 1
ATOM 2186 C CA . CYS A 1 276 ? -17.710 0.708 25.018 1.00 66.62 276 CYS A CA 1
ATOM 2187 C C . CYS A 1 276 ? -16.904 -0.044 23.944 1.00 66.62 276 CYS A C 1
ATOM 2189 O O . CYS A 1 276 ? -15.895 -0.652 24.286 1.00 66.62 276 CYS A O 1
ATOM 2191 N N . LEU A 1 277 ? -17.347 -0.061 22.680 1.00 72.38 277 LEU A N 1
ATOM 2192 C CA . LEU A 1 277 ? -16.653 -0.762 21.587 1.00 72.38 277 LEU A CA 1
ATOM 2193 C C . LEU A 1 277 ? -15.538 0.072 20.949 1.00 72.38 277 LEU A C 1
ATOM 2195 O O . LEU A 1 277 ? -14.712 -0.479 20.228 1.00 72.38 277 LEU A O 1
ATOM 2199 N N . ILE A 1 278 ? -15.506 1.378 21.217 1.00 73.38 278 ILE A N 1
ATOM 2200 C CA . ILE A 1 278 ? -14.512 2.323 20.701 1.00 73.38 278 ILE A CA 1
ATOM 2201 C C . ILE A 1 278 ? -13.815 2.996 21.884 1.00 73.38 278 ILE A C 1
ATOM 2203 O O . ILE A 1 278 ? -14.434 3.276 22.912 1.00 73.38 278 ILE A O 1
ATOM 2207 N N . THR A 1 279 ? -12.526 3.262 21.726 1.00 70.56 279 THR A N 1
ATOM 2208 C CA . THR A 1 279 ? -11.722 4.087 22.624 1.00 70.56 279 THR A CA 1
ATOM 2209 C C . THR A 1 279 ? -10.973 5.139 21.815 1.00 70.56 279 THR A C 1
ATOM 2211 O O . THR A 1 279 ? -10.776 4.983 20.614 1.00 70.56 279 THR A O 1
ATOM 2214 N N . VAL A 1 280 ? -10.532 6.205 22.472 1.00 69.56 280 VAL A N 1
ATOM 2215 C CA . VAL A 1 280 ? -9.639 7.202 21.878 1.00 69.56 280 VAL A CA 1
ATOM 2216 C C . VAL A 1 280 ? -8.350 7.202 22.685 1.00 69.56 280 VAL A C 1
ATOM 2218 O O . VAL A 1 280 ? -8.389 7.327 23.910 1.00 69.56 280 VAL A O 1
ATOM 2221 N N . VAL A 1 281 ? -7.227 7.002 22.002 1.00 64.69 281 VAL A N 1
ATOM 2222 C CA . VAL A 1 281 ? -5.890 6.903 22.602 1.00 64.69 281 VAL A CA 1
ATOM 2223 C C . VAL A 1 281 ? -5.035 8.049 22.083 1.00 64.69 281 VAL A C 1
ATOM 2225 O O . VAL A 1 281 ? -5.173 8.440 20.928 1.00 64.69 281 VAL A O 1
ATOM 2228 N N . ASP A 1 282 ? -4.163 8.588 22.928 1.00 63.19 282 ASP A N 1
ATOM 2229 C CA . ASP A 1 282 ? -3.119 9.509 22.490 1.00 63.19 282 ASP A CA 1
ATOM 2230 C C . ASP A 1 282 ? -1.865 8.700 22.145 1.00 63.19 282 ASP A C 1
ATOM 2232 O O . ASP A 1 282 ? -1.283 8.058 23.022 1.00 63.19 282 ASP A O 1
ATOM 2236 N N . LEU A 1 283 ? -1.509 8.656 20.861 1.00 53.47 283 LEU A N 1
ATOM 2237 C CA . LEU A 1 283 ? -0.379 7.859 20.371 1.00 53.47 283 LEU A CA 1
ATOM 2238 C C . LEU A 1 283 ? 0.935 8.648 20.319 1.00 53.47 283 LEU A C 1
ATOM 2240 O O . LEU A 1 283 ? 1.981 8.042 20.105 1.00 53.47 283 LEU A O 1
ATOM 2244 N N . ASN A 1 284 ? 0.909 9.971 20.525 1.00 49.53 284 ASN A N 1
ATOM 2245 C CA . ASN A 1 284 ? 2.089 10.822 20.383 1.00 49.53 284 ASN A CA 1
ATOM 2246 C C . ASN A 1 284 ? 2.361 11.641 21.648 1.00 49.53 284 ASN A C 1
ATOM 2248 O O . ASN A 1 284 ? 1.688 12.624 21.937 1.00 49.53 284 ASN A O 1
ATOM 2252 N N . TYR A 1 285 ? 3.451 11.310 22.345 1.00 43.75 285 TYR A N 1
ATOM 2253 C CA . TYR A 1 285 ? 3.913 12.061 23.520 1.00 43.75 285 TYR A CA 1
ATOM 2254 C C . TYR A 1 285 ? 4.422 13.480 23.196 1.00 43.75 285 TYR A C 1
ATOM 2256 O O . TYR A 1 285 ? 4.566 14.291 24.106 1.00 43.75 285 TYR A O 1
ATOM 2264 N N . LEU A 1 286 ? 4.707 13.772 21.919 1.00 39.56 286 LEU A N 1
ATOM 2265 C CA . LEU A 1 286 ? 5.264 15.050 21.449 1.00 39.56 286 LEU A CA 1
ATOM 2266 C C . LEU A 1 286 ? 4.190 16.037 20.951 1.00 39.56 286 LEU A C 1
ATOM 2268 O O . LEU A 1 286 ? 4.356 17.243 21.094 1.00 39.56 286 LEU A O 1
ATOM 2272 N N . ILE A 1 287 ? 3.090 15.537 20.373 1.00 46.50 287 ILE A N 1
ATOM 2273 C CA . ILE A 1 287 ? 1.937 16.325 19.902 1.00 46.50 287 ILE A CA 1
ATOM 2274 C C . ILE A 1 287 ? 0.687 15.487 20.189 1.00 46.50 287 ILE A C 1
ATOM 2276 O O . ILE A 1 287 ? 0.557 14.439 19.554 1.00 46.50 287 ILE A O 1
ATOM 2280 N N . PRO A 1 288 ? -0.234 15.920 21.071 1.00 49.38 288 PRO A N 1
ATOM 2281 C CA . PRO A 1 288 ? -1.421 15.141 21.403 1.00 49.38 288 PRO A CA 1
ATOM 2282 C C . PRO A 1 288 ? -2.212 14.813 20.135 1.00 49.38 288 PRO A C 1
ATOM 2284 O O . PRO A 1 288 ? -2.789 15.702 19.503 1.00 49.38 288 PRO A O 1
ATOM 2287 N N . ARG A 1 289 ? -2.221 13.540 19.735 1.00 62.62 289 ARG A N 1
ATOM 2288 C CA . ARG A 1 289 ? -2.972 13.059 18.570 1.00 62.62 289 ARG A CA 1
ATOM 2289 C C . ARG A 1 289 ? -3.913 11.967 19.025 1.00 62.62 289 ARG A C 1
ATOM 2291 O O . ARG A 1 289 ? -3.575 10.785 19.087 1.00 62.62 289 ARG A O 1
ATOM 229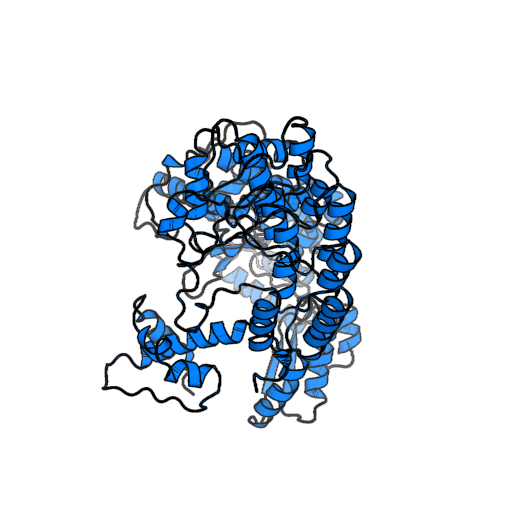8 N N . LEU A 1 290 ? -5.128 12.407 19.333 1.00 70.50 290 LEU A N 1
ATOM 2299 C CA . LEU A 1 290 ? -6.245 11.532 19.632 1.00 70.50 290 LEU A CA 1
ATOM 2300 C C . LEU A 1 290 ? -6.539 10.665 18.408 1.00 70.50 290 LEU A C 1
ATOM 2302 O O . LEU A 1 290 ? -6.887 11.180 17.351 1.00 70.50 290 LEU A O 1
ATOM 2306 N N . THR A 1 291 ? -6.412 9.355 18.576 1.00 74.94 291 THR A N 1
ATOM 2307 C CA . THR A 1 291 ? -6.662 8.353 17.540 1.00 74.94 291 THR A CA 1
ATOM 2308 C C . THR A 1 291 ? -7.789 7.438 18.022 1.00 74.94 291 THR A C 1
ATOM 2310 O O . THR A 1 291 ? -7.657 6.825 19.091 1.00 74.94 291 THR A O 1
ATOM 2313 N N . PRO A 1 292 ? -8.932 7.364 17.315 1.00 78.12 292 PRO A N 1
ATOM 2314 C CA . PRO A 1 292 ? -9.992 6.432 17.639 1.00 78.12 292 PRO A CA 1
ATOM 2315 C C . PRO A 1 292 ? -9.559 5.014 17.248 1.00 78.12 292 PRO A C 1
ATOM 2317 O O . PRO A 1 292 ? -8.997 4.790 16.181 1.00 78.12 292 PRO A O 1
ATOM 2320 N N . ARG A 1 293 ? -9.834 4.048 18.121 1.00 78.81 293 ARG A N 1
ATOM 2321 C CA . ARG A 1 293 ? -9.534 2.623 17.939 1.00 78.81 293 ARG A CA 1
ATOM 2322 C C . ARG A 1 293 ? -10.682 1.781 18.469 1.00 78.81 293 ARG A C 1
ATOM 2324 O O . ARG A 1 293 ? -11.464 2.239 19.306 1.00 78.81 293 ARG A O 1
ATOM 2331 N N . LEU A 1 294 ? -10.765 0.525 18.042 1.00 79.94 294 LEU A N 1
ATOM 2332 C CA . LEU A 1 294 ? -11.599 -0.438 18.756 1.00 79.94 294 LEU A CA 1
ATOM 2333 C C . LEU A 1 294 ? -11.104 -0.557 20.202 1.00 79.94 294 LEU A C 1
ATOM 2335 O O . LEU A 1 294 ? -9.904 -0.611 20.462 1.00 79.94 294 LEU A O 1
ATOM 2339 N N . ALA A 1 295 ? -12.035 -0.597 21.152 1.00 69.69 295 ALA A N 1
ATOM 2340 C CA . ALA A 1 295 ? -11.713 -0.678 22.575 1.00 69.69 295 ALA A CA 1
ATOM 2341 C C . ALA A 1 295 ? -10.961 -1.967 22.935 1.00 69.69 295 ALA A C 1
ATOM 2343 O O . ALA A 1 295 ? -10.229 -2.002 23.922 1.00 69.69 295 ALA A O 1
ATOM 2344 N N . HIS A 1 296 ? -11.162 -3.024 22.148 1.00 69.50 296 HIS A N 1
ATOM 2345 C CA . HIS A 1 296 ? -10.439 -4.278 22.262 1.00 69.50 296 HIS A CA 1
ATOM 2346 C C . HIS A 1 296 ? -10.456 -5.006 20.912 1.00 69.50 296 HIS A C 1
ATOM 2348 O O . HIS A 1 296 ? -11.471 -4.981 20.212 1.00 69.50 296 HIS A O 1
ATOM 2354 N N . TYR A 1 297 ? -9.369 -5.688 20.545 1.00 69.50 297 TYR A N 1
ATOM 2355 C CA . TYR A 1 297 ? -9.266 -6.338 19.231 1.00 69.50 297 TYR A CA 1
ATOM 2356 C C . TYR A 1 297 ? -10.285 -7.497 19.060 1.00 69.50 297 TYR A C 1
ATOM 2358 O O . TYR A 1 297 ? -10.699 -7.791 17.941 1.00 69.50 297 TYR A O 1
ATOM 2366 N N . THR A 1 298 ? -10.785 -8.102 20.151 1.00 74.19 298 THR A N 1
ATOM 2367 C CA . THR A 1 298 ? -11.874 -9.114 20.104 1.00 74.19 298 THR A CA 1
ATOM 2368 C C . THR A 1 298 ? -13.174 -8.572 19.514 1.00 74.19 298 THR A C 1
ATOM 2370 O O . THR A 1 298 ? -14.004 -9.351 19.053 1.00 74.19 298 THR A O 1
ATOM 2373 N N . VAL A 1 299 ? -13.369 -7.247 19.508 1.00 80.62 299 VAL A N 1
ATOM 2374 C CA . VAL A 1 299 ? -14.496 -6.623 18.806 1.00 80.62 299 VAL A CA 1
ATOM 2375 C C . VAL A 1 299 ? -14.364 -6.872 17.303 1.00 80.62 299 VAL A C 1
ATOM 2377 O O . VAL A 1 299 ? -15.325 -7.324 16.686 1.00 80.62 299 VAL A O 1
ATOM 2380 N N . LYS A 1 300 ? -13.169 -6.668 16.725 1.00 84.75 300 LYS A N 1
ATOM 2381 C CA . LYS A 1 300 ? -12.887 -6.998 15.318 1.00 84.75 300 LYS A CA 1
ATOM 2382 C C . LYS A 1 300 ? -13.118 -8.481 15.060 1.00 84.75 300 LYS A C 1
ATOM 2384 O O . LYS A 1 300 ? -13.816 -8.832 14.114 1.00 84.75 300 LYS A O 1
ATOM 2389 N N . GLU A 1 301 ? -12.570 -9.339 15.920 1.00 82.88 301 GLU A N 1
ATOM 2390 C CA . GLU A 1 301 ? -12.699 -10.792 15.779 1.00 82.88 301 GLU A CA 1
ATOM 2391 C C . GLU A 1 301 ? -14.172 -11.228 15.724 1.00 82.88 301 GLU A C 1
ATOM 2393 O O . GLU A 1 301 ? -14.560 -12.003 14.855 1.00 82.88 301 GLU A O 1
ATOM 2398 N N . PHE A 1 302 ? -15.018 -10.678 16.601 1.00 86.25 302 PHE A N 1
ATOM 2399 C CA . PHE A 1 302 ? -16.449 -10.970 16.600 1.00 86.25 302 PHE A CA 1
ATOM 2400 C C . PHE A 1 302 ? -17.146 -10.470 15.325 1.00 86.25 302 PHE A C 1
ATOM 2402 O O . PHE A 1 302 ? -17.857 -11.248 14.687 1.00 86.25 302 PHE A O 1
ATOM 2409 N N . LEU A 1 303 ? -16.903 -9.214 14.923 1.00 89.00 303 LEU A N 1
ATOM 2410 C CA . LEU A 1 303 ? -17.508 -8.593 13.735 1.00 89.00 303 LEU A CA 1
ATOM 2411 C C . LEU A 1 303 ? -17.141 -9.312 12.424 1.00 89.00 303 LEU A C 1
ATOM 2413 O O . LEU A 1 303 ? -17.958 -9.331 11.504 1.00 89.00 303 LEU A O 1
ATOM 2417 N N . PHE A 1 304 ? -15.942 -9.900 12.350 1.00 90.25 304 PHE A N 1
ATOM 2418 C CA . PHE A 1 304 ? -15.413 -10.579 11.157 1.00 90.25 304 PHE A CA 1
ATOM 2419 C C . PHE A 1 304 ? -15.653 -12.093 11.155 1.00 90.25 304 PHE A C 1
ATOM 2421 O O . PHE A 1 304 ? -15.426 -12.763 10.148 1.00 90.25 304 PHE A O 1
ATOM 2428 N N . SER A 1 305 ? -16.121 -12.651 12.269 1.00 89.00 305 SER A N 1
ATOM 2429 C CA . SER A 1 305 ? -16.386 -14.083 12.383 1.00 89.00 305 SER A CA 1
ATOM 2430 C C . SER A 1 305 ? -17.727 -14.487 11.763 1.00 89.00 305 SER A C 1
ATOM 2432 O O . SER A 1 305 ? -18.681 -13.715 11.724 1.00 89.00 305 SER A O 1
ATOM 2434 N N . ASP A 1 306 ? -17.872 -15.760 11.391 1.00 87.06 306 ASP A N 1
ATOM 2435 C CA . ASP A 1 306 ? -19.182 -16.321 11.025 1.00 87.06 306 ASP A CA 1
ATOM 2436 C C . ASP A 1 306 ? -20.168 -16.370 12.208 1.00 87.06 306 ASP A C 1
ATOM 2438 O O . ASP A 1 306 ? -21.367 -16.583 12.013 1.00 87.06 306 ASP A O 1
ATOM 2442 N N . ARG A 1 307 ? -19.686 -16.147 13.440 1.00 85.56 307 ARG A N 1
ATOM 2443 C CA . ARG A 1 307 ? -20.485 -16.239 14.668 1.00 85.56 307 ARG A CA 1
ATOM 2444 C C . ARG A 1 307 ? -21.594 -15.190 14.684 1.00 85.56 307 ARG A C 1
ATOM 2446 O O . ARG A 1 307 ? -22.724 -15.529 15.016 1.00 85.56 307 ARG A O 1
ATOM 2453 N N . ILE A 1 308 ? -21.316 -13.961 14.237 1.00 89.06 308 ILE A N 1
ATOM 2454 C CA . ILE A 1 308 ? -22.303 -12.869 14.194 1.00 89.06 308 ILE A CA 1
ATOM 2455 C C . ILE A 1 308 ? -23.375 -13.064 13.107 1.00 89.06 308 ILE A C 1
ATOM 2457 O O . ILE A 1 308 ? -24.491 -12.568 13.264 1.00 89.06 308 ILE A O 1
ATOM 2461 N N . LYS A 1 309 ? -23.109 -13.831 12.037 1.00 87.81 309 LYS A N 1
ATOM 2462 C CA . LYS A 1 309 ? -24.065 -14.030 10.925 1.00 87.81 309 LYS A CA 1
ATOM 2463 C C . LYS A 1 309 ? -25.384 -14.663 11.371 1.00 87.81 309 LYS A C 1
ATOM 2465 O O . LYS A 1 309 ? -26.426 -14.363 10.798 1.00 87.81 309 LYS A O 1
ATOM 2470 N N . ASN A 1 310 ? -25.341 -15.497 12.409 1.00 85.06 310 ASN A N 1
ATOM 2471 C CA . ASN A 1 310 ? -26.505 -16.204 12.949 1.00 85.06 310 ASN A CA 1
ATOM 2472 C C . ASN A 1 310 ? -27.152 -15.488 14.153 1.00 85.06 310 ASN A C 1
ATOM 2474 O O . ASN A 1 310 ? -27.985 -16.076 14.840 1.00 85.06 310 ASN A O 1
ATOM 2478 N N . THR A 1 311 ? -26.763 -14.239 14.424 1.00 86.62 311 THR A N 1
ATOM 2479 C CA . THR A 1 311 ? -27.232 -13.440 15.571 1.00 86.62 311 THR A CA 1
ATOM 2480 C C . THR A 1 311 ? -28.196 -12.335 15.148 1.00 86.62 311 THR A C 1
ATOM 2482 O O . THR A 1 311 ? -28.309 -12.011 13.965 1.00 86.62 311 THR A O 1
ATOM 2485 N N . GLN A 1 312 ? -28.858 -11.690 16.114 1.00 85.31 312 GLN A N 1
ATOM 2486 C CA . GLN A 1 312 ? -29.651 -10.481 15.845 1.00 85.31 312 GLN A CA 1
ATOM 2487 C C . GLN A 1 312 ? -28.779 -9.288 15.419 1.00 85.31 312 GLN A C 1
ATOM 2489 O O . GLN A 1 312 ? -29.277 -8.345 14.808 1.00 85.31 312 GLN A O 1
ATOM 2494 N N . ALA A 1 313 ? -27.474 -9.339 15.705 1.00 86.94 313 ALA A N 1
ATOM 2495 C CA . ALA A 1 313 ? -26.494 -8.344 15.289 1.00 86.94 313 ALA A CA 1
ATOM 2496 C C . ALA A 1 313 ? -25.886 -8.626 13.900 1.00 86.94 313 ALA A C 1
ATOM 2498 O O . ALA A 1 313 ? -24.907 -7.979 13.535 1.00 86.94 313 ALA A O 1
ATOM 2499 N N . CYS A 1 314 ? -26.443 -9.547 13.100 1.00 88.06 314 CYS A N 1
ATOM 2500 C CA . CYS A 1 314 ? -25.889 -9.937 11.795 1.00 88.06 314 CYS A CA 1
ATOM 2501 C C . CYS A 1 314 ? -25.674 -8.766 10.824 1.00 88.06 314 CYS A C 1
ATOM 2503 O O . CYS A 1 314 ? -24.776 -8.821 9.989 1.00 88.06 314 CYS A O 1
ATOM 2505 N N . SER A 1 315 ? -26.430 -7.673 10.966 1.00 87.31 315 SER A N 1
ATOM 2506 C CA . SER A 1 315 ? -26.244 -6.455 10.174 1.00 87.31 315 SER A CA 1
ATOM 2507 C C . SER A 1 315 ? -24.893 -5.769 10.415 1.00 87.31 315 SER A C 1
ATOM 2509 O O . SER A 1 315 ? -24.495 -4.924 9.623 1.00 87.31 315 SER A O 1
ATOM 2511 N N . PHE A 1 316 ? -24.208 -6.068 11.519 1.00 88.94 316 PHE A N 1
ATOM 2512 C CA . PHE A 1 316 ? -22.870 -5.561 11.832 1.00 88.94 316 PHE A CA 1
ATOM 2513 C C . PHE A 1 316 ? -21.750 -6.479 11.336 1.00 88.94 316 PHE A C 1
ATOM 2515 O O . PHE A 1 316 ? -20.583 -6.142 11.524 1.00 88.94 316 PHE A O 1
ATOM 2522 N N . PHE A 1 317 ? -22.082 -7.616 10.712 1.00 89.94 317 PHE A N 1
ATOM 2523 C CA . PHE A 1 317 ? -21.081 -8.470 10.085 1.00 89.94 317 PHE A CA 1
ATOM 2524 C C . PHE A 1 317 ? -20.253 -7.655 9.087 1.00 89.94 317 PHE A C 1
ATOM 2526 O O . PHE A 1 317 ? -20.798 -6.972 8.216 1.00 89.94 317 PHE A O 1
ATOM 2533 N N . ALA A 1 318 ? -18.936 -7.741 9.221 1.00 87.69 318 ALA A N 1
ATOM 2534 C CA . ALA A 1 318 ? -17.987 -7.087 8.345 1.00 87.69 318 ALA A CA 1
ATOM 2535 C C . ALA A 1 318 ? -17.020 -8.123 7.773 1.00 87.69 318 ALA A C 1
ATOM 2537 O O . ALA A 1 318 ? -16.670 -9.112 8.403 1.00 87.69 318 ALA A O 1
ATOM 2538 N N . SER A 1 319 ? -16.578 -7.878 6.552 1.00 89.06 319 SER A N 1
ATOM 2539 C CA . SER A 1 319 ? -15.472 -8.584 5.917 1.00 89.06 319 SER A CA 1
ATOM 2540 C C . SER A 1 319 ? -14.424 -7.567 5.489 1.00 89.06 319 SER A C 1
ATOM 2542 O O . SER A 1 319 ? -14.759 -6.397 5.274 1.00 89.06 319 SER A O 1
ATOM 2544 N N . SER A 1 320 ? -13.179 -8.014 5.306 1.00 89.31 320 SER A N 1
ATOM 2545 C CA . SER A 1 320 ? -12.113 -7.140 4.798 1.00 89.31 320 SER A CA 1
ATOM 2546 C C . SER A 1 320 ? -12.493 -6.516 3.449 1.00 89.31 320 SER A C 1
ATOM 2548 O O . SER A 1 320 ? -12.308 -5.317 3.241 1.00 89.31 320 SER A O 1
ATOM 2550 N N . ARG A 1 321 ? -13.181 -7.286 2.591 1.00 89.31 321 ARG A N 1
ATOM 2551 C CA . ARG A 1 321 ? -13.720 -6.800 1.315 1.00 89.31 321 ARG A CA 1
ATOM 2552 C C . ARG A 1 321 ? -14.798 -5.744 1.479 1.00 89.31 321 ARG A C 1
ATOM 2554 O O . ARG A 1 321 ? -14.670 -4.657 0.933 1.00 89.31 321 ARG A O 1
ATOM 2561 N N . SER A 1 322 ? -15.839 -6.011 2.265 1.00 86.75 322 SER A N 1
ATOM 2562 C CA . SER A 1 322 ? -16.898 -5.015 2.480 1.00 86.75 322 SER A CA 1
ATOM 2563 C C . SER A 1 322 ? -16.375 -3.732 3.130 1.00 86.75 322 SER A C 1
ATOM 2565 O O . SER A 1 322 ? -16.863 -2.657 2.805 1.00 86.75 322 SER A O 1
ATOM 2567 N N . ALA A 1 323 ? -15.390 -3.834 4.032 1.00 86.56 323 ALA A N 1
ATOM 2568 C CA . ALA A 1 323 ? -14.747 -2.663 4.613 1.00 86.56 323 ALA A CA 1
ATOM 2569 C C . ALA A 1 323 ? -13.999 -1.884 3.523 1.00 86.56 323 ALA A C 1
ATOM 2571 O O . ALA A 1 323 ? -14.344 -0.735 3.273 1.00 86.56 323 ALA A O 1
ATOM 2572 N N . SER A 1 324 ? -13.072 -2.522 2.805 1.00 89.31 324 SER A N 1
ATOM 2573 C CA . SER A 1 324 ? -12.271 -1.877 1.752 1.00 89.31 324 SER A CA 1
ATOM 2574 C C . SER A 1 324 ? -13.133 -1.176 0.694 1.00 89.31 324 SER A C 1
ATOM 2576 O O . SER A 1 324 ? -12.850 -0.030 0.346 1.00 89.31 324 SER A O 1
ATOM 2578 N N . LEU A 1 325 ? -14.241 -1.798 0.266 1.00 88.94 325 LEU A N 1
ATOM 2579 C CA . LEU A 1 325 ? -15.207 -1.183 -0.653 1.00 88.94 325 LEU A CA 1
ATOM 2580 C C . LEU A 1 325 ? -15.821 0.099 -0.074 1.00 88.94 325 LEU A C 1
ATOM 2582 O O . LEU A 1 325 ? -15.863 1.122 -0.751 1.00 88.94 325 LEU A O 1
ATOM 2586 N N . ILE A 1 326 ? -16.269 0.074 1.186 1.00 86.31 326 ILE A N 1
ATOM 2587 C CA . ILE A 1 326 ? -16.869 1.243 1.849 1.00 86.31 326 ILE A CA 1
ATOM 2588 C C . ILE A 1 326 ? -15.854 2.379 1.984 1.00 86.31 326 ILE A C 1
ATOM 2590 O O . ILE A 1 326 ? -16.195 3.531 1.713 1.00 86.31 326 ILE A O 1
ATOM 2594 N N . PHE A 1 327 ? -14.621 2.072 2.387 1.00 89.12 327 PHE A N 1
ATOM 2595 C CA . PHE A 1 327 ? -13.547 3.060 2.483 1.00 89.12 327 PHE A CA 1
ATOM 2596 C C . PHE A 1 327 ? -13.264 3.711 1.130 1.00 89.12 327 PHE A C 1
ATOM 2598 O O . PHE A 1 327 ? -13.381 4.930 1.007 1.00 89.12 327 PHE A O 1
ATOM 2605 N N . ALA A 1 328 ? -12.945 2.904 0.114 1.00 90.69 328 ALA A N 1
ATOM 2606 C CA . ALA A 1 328 ? -12.607 3.399 -1.216 1.00 90.69 328 ALA A CA 1
ATOM 2607 C C . ALA A 1 328 ? -13.757 4.226 -1.810 1.00 90.69 328 ALA A C 1
ATOM 2609 O O . ALA A 1 328 ? -13.540 5.347 -2.262 1.00 90.69 328 ALA A O 1
ATOM 2610 N N . ASN A 1 329 ? -14.996 3.733 -1.717 1.00 89.25 329 ASN A N 1
ATOM 2611 C CA . ASN A 1 329 ? -16.174 4.442 -2.211 1.00 89.25 329 ASN A CA 1
ATOM 2612 C C . ASN A 1 329 ? -16.356 5.798 -1.501 1.00 89.25 329 ASN A C 1
ATOM 2614 O O . ASN A 1 329 ? -16.519 6.821 -2.162 1.00 89.25 329 ASN A O 1
ATOM 2618 N N . THR A 1 330 ? -16.239 5.833 -0.168 1.00 88.06 330 THR A N 1
ATOM 2619 C CA . THR A 1 330 ? -16.386 7.070 0.621 1.00 88.06 330 THR A CA 1
ATOM 2620 C C . THR A 1 330 ? -15.312 8.098 0.267 1.00 88.06 330 THR A C 1
ATOM 2622 O O . THR A 1 330 ? -15.632 9.264 0.037 1.00 88.06 330 THR A O 1
ATOM 2625 N N . LEU A 1 331 ? -14.043 7.681 0.211 1.00 90.25 331 LEU A N 1
ATOM 2626 C CA . LEU A 1 331 ? -12.919 8.578 -0.058 1.00 90.25 331 LEU A CA 1
ATOM 2627 C C . LEU A 1 331 ? -12.949 9.112 -1.491 1.00 90.25 331 LEU A C 1
ATOM 2629 O O . LEU A 1 331 ? -12.842 10.320 -1.691 1.00 90.25 331 LEU A O 1
ATOM 2633 N N . VAL A 1 332 ? -13.151 8.241 -2.482 1.00 90.06 332 VAL A N 1
ATOM 2634 C CA . VAL A 1 332 ? -13.156 8.644 -3.895 1.00 90.06 332 VAL A CA 1
ATOM 2635 C C . VAL A 1 332 ? -14.373 9.523 -4.204 1.00 90.06 332 VAL A C 1
ATOM 2637 O O . VAL A 1 332 ? -14.211 10.578 -4.814 1.00 90.06 332 VAL A O 1
ATOM 2640 N N . LYS A 1 333 ? -15.582 9.185 -3.718 1.00 88.31 333 LYS A N 1
ATOM 2641 C CA . LYS A 1 333 ? -16.767 10.056 -3.889 1.00 88.31 333 LYS A CA 1
ATOM 2642 C C . LYS A 1 333 ? -16.595 11.405 -3.192 1.00 88.31 333 LYS A C 1
ATOM 2644 O O . LYS A 1 333 ? -17.012 12.433 -3.730 1.00 88.31 333 LYS A O 1
ATOM 2649 N N . PHE A 1 334 ? -15.966 11.431 -2.016 1.00 86.69 334 PHE A N 1
ATOM 2650 C CA . PHE A 1 334 ? -15.650 12.690 -1.347 1.00 86.69 334 PHE A CA 1
ATOM 2651 C C . PHE A 1 334 ? -14.707 13.546 -2.198 1.00 86.69 334 PHE A C 1
ATOM 2653 O O . PHE A 1 334 ? -15.043 14.684 -2.494 1.00 86.69 334 PHE A O 1
ATOM 2660 N N . LEU A 1 335 ? -13.589 12.995 -2.677 1.00 86.75 335 LEU A N 1
ATOM 2661 C CA . LEU A 1 335 ? -12.641 13.721 -3.533 1.00 86.75 335 LEU A CA 1
ATOM 2662 C C . LEU A 1 335 ? -13.258 14.187 -4.863 1.00 86.75 335 LEU A C 1
ATOM 2664 O O . LEU A 1 335 ? -12.881 15.236 -5.387 1.00 86.75 335 LEU A O 1
ATOM 2668 N N . LEU A 1 336 ? -14.224 13.436 -5.401 1.00 86.56 336 LEU A N 1
ATOM 2669 C CA . LEU A 1 336 ? -14.969 13.818 -6.602 1.00 86.56 336 LEU A CA 1
ATOM 2670 C C . LEU A 1 336 ? -15.923 15.001 -6.370 1.00 86.56 336 LEU A C 1
ATOM 2672 O O . LEU A 1 336 ? -16.097 15.832 -7.258 1.00 86.56 336 LEU A O 1
ATOM 2676 N N . SER A 1 337 ? -16.535 15.075 -5.187 1.00 82.25 337 SER A N 1
ATOM 2677 C CA . SER A 1 337 ? -17.560 16.075 -4.848 1.00 82.25 337 SER A CA 1
ATOM 2678 C C . SER A 1 337 ? -17.035 17.297 -4.091 1.00 82.25 337 SER A C 1
ATOM 2680 O O . SER A 1 337 ? -17.717 18.320 -4.035 1.00 82.25 337 SER A O 1
ATOM 2682 N N . PHE A 1 338 ? -15.854 17.202 -3.480 1.00 77.69 338 PHE A N 1
ATOM 2683 C CA . PHE A 1 338 ? -15.323 18.243 -2.612 1.00 77.69 338 PHE A CA 1
ATOM 2684 C C . PHE A 1 338 ? -14.704 19.391 -3.412 1.00 77.69 338 PHE A C 1
ATOM 2686 O O . PHE A 1 338 ? -13.771 19.199 -4.191 1.00 77.69 338 PHE A O 1
ATOM 2693 N N . ASP A 1 339 ? -15.184 20.607 -3.159 1.00 71.19 339 ASP A N 1
ATOM 2694 C CA . ASP A 1 339 ? -14.600 21.819 -3.721 1.00 71.19 339 ASP A CA 1
ATOM 2695 C C . ASP A 1 339 ? -13.279 22.149 -3.011 1.00 71.19 339 ASP A C 1
ATOM 2697 O O . ASP A 1 339 ? -13.234 22.714 -1.913 1.00 71.19 339 ASP A O 1
ATOM 2701 N N . ALA A 1 340 ? -12.175 21.793 -3.665 1.00 64.31 340 ALA A N 1
ATOM 2702 C CA . ALA A 1 340 ? -10.835 21.988 -3.140 1.00 64.31 340 ALA A CA 1
ATOM 2703 C C . ALA A 1 340 ? -10.466 23.475 -2.935 1.00 64.31 340 ALA A C 1
ATOM 2705 O O . ALA A 1 340 ? -9.572 23.767 -2.133 1.00 64.31 340 ALA A O 1
ATOM 2706 N N . THR A 1 341 ? -11.171 24.429 -3.558 1.00 63.50 341 THR A N 1
ATOM 2707 C CA . THR A 1 341 ? -10.942 25.871 -3.340 1.00 63.50 341 THR A CA 1
ATOM 2708 C C . THR A 1 341 ? -11.324 26.333 -1.927 1.00 63.50 341 THR A C 1
ATOM 2710 O O . THR A 1 341 ? -10.844 27.367 -1.457 1.00 63.50 341 THR A O 1
ATOM 2713 N N . LEU A 1 342 ? -12.127 25.541 -1.203 1.00 62.62 342 LEU A N 1
ATOM 2714 C CA . LEU A 1 342 ? -12.562 25.829 0.168 1.00 62.62 342 LEU A CA 1
ATOM 2715 C C . LEU A 1 342 ? -11.462 25.636 1.224 1.00 62.62 342 LEU A C 1
ATOM 2717 O O . LEU A 1 342 ? -11.588 26.128 2.348 1.00 62.62 342 LEU A O 1
ATOM 2721 N N . VAL A 1 343 ? -10.370 24.948 0.891 1.00 60.81 343 VAL A N 1
ATOM 2722 C CA . VAL A 1 343 ? -9.216 24.818 1.794 1.00 60.81 343 VAL A CA 1
ATOM 2723 C C . VAL A 1 343 ? -8.313 26.036 1.590 1.00 60.81 343 VAL A C 1
ATOM 2725 O O . VAL A 1 343 ? -7.754 26.224 0.507 1.00 60.81 343 VAL A O 1
ATOM 2728 N N . ARG A 1 344 ? -8.195 26.888 2.613 1.00 48.94 344 ARG A N 1
ATOM 2729 C CA . ARG A 1 344 ? -7.384 28.115 2.575 1.00 48.94 344 ARG A CA 1
ATOM 2730 C C . ARG A 1 344 ? -5.980 27.857 3.139 1.00 48.94 344 ARG A C 1
ATOM 2732 O O . ARG A 1 344 ? -5.877 27.410 4.271 1.00 48.94 344 ARG A O 1
ATOM 2739 N N . GLY A 1 345 ? -4.938 28.250 2.396 1.00 48.06 345 GLY A N 1
ATOM 2740 C CA . GLY A 1 345 ? -3.554 28.386 2.886 1.00 48.06 345 GLY A CA 1
ATOM 2741 C C . GLY A 1 345 ? -2.684 27.117 2.857 1.00 48.06 345 GLY A C 1
ATOM 2742 O O . GLY A 1 345 ? -3.189 26.005 2.768 1.00 48.06 345 GLY A O 1
ATOM 2743 N N . HIS A 1 346 ? -1.361 27.316 2.952 1.00 40.09 346 HIS A N 1
ATOM 2744 C CA . HIS A 1 346 ? -0.325 26.292 3.211 1.00 40.09 346 HIS A CA 1
ATOM 2745 C C . HIS A 1 346 ? -0.342 25.779 4.664 1.00 40.09 346 HIS A C 1
ATOM 2747 O O . HIS A 1 346 ? 0.554 25.044 5.085 1.00 40.09 346 HIS A O 1
ATOM 2753 N N . ASP A 1 347 ? -1.336 26.186 5.451 1.00 37.47 347 ASP A N 1
ATOM 2754 C CA . ASP A 1 347 ? -1.407 25.843 6.856 1.00 37.47 347 ASP A CA 1
ATOM 2755 C C . ASP A 1 347 ? -1.819 24.382 6.991 1.00 37.47 347 ASP A C 1
ATOM 2757 O O . ASP A 1 347 ? -2.963 23.987 6.775 1.00 37.47 347 ASP A O 1
ATOM 2761 N N . SER A 1 348 ? -0.813 23.579 7.326 1.00 41.38 348 SER A N 1
ATOM 2762 C CA . SER A 1 348 ? -0.912 22.359 8.111 1.00 41.38 348 SER A CA 1
ATOM 2763 C C . SER A 1 348 ? -2.298 22.197 8.770 1.00 41.38 348 SER A C 1
ATOM 2765 O O . SER A 1 348 ? -2.667 23.029 9.612 1.00 41.38 348 SER A O 1
ATOM 2767 N N . PRO A 1 349 ? -3.037 21.103 8.492 1.00 41.38 349 PRO A N 1
ATOM 2768 C CA . PRO A 1 349 ? -4.308 20.791 9.158 1.00 41.38 349 PRO A CA 1
ATOM 2769 C C . PRO A 1 349 ? -4.163 20.561 10.681 1.00 41.38 349 PRO A C 1
ATOM 2771 O O . PRO A 1 349 ? -5.095 20.102 11.336 1.00 41.38 349 PRO A O 1
ATOM 2774 N N . PHE A 1 350 ? -2.994 20.862 11.260 1.00 43.69 350 PHE A N 1
ATOM 2775 C CA . PHE A 1 350 ? -2.618 20.660 12.654 1.00 43.69 350 PHE A CA 1
ATOM 2776 C C . PHE A 1 350 ? -2.549 21.961 13.477 1.00 43.69 350 PHE A C 1
ATOM 2778 O O . PHE A 1 350 ? -2.086 21.925 14.618 1.00 43.69 350 PHE A O 1
ATOM 2785 N N . SER A 1 351 ? -2.995 23.109 12.951 1.00 38.00 351 SER A N 1
ATOM 2786 C CA . SER A 1 351 ? -3.138 24.327 13.763 1.00 38.00 351 SER A CA 1
ATOM 2787 C C . SER A 1 351 ? -4.452 24.303 14.562 1.00 38.00 351 SER A C 1
ATOM 2789 O O . SER A 1 351 ? -5.548 24.203 14.019 1.00 38.00 351 SER A O 1
ATOM 2791 N N . SER A 1 352 ? -4.335 24.339 15.892 1.00 33.00 352 SER A N 1
ATOM 2792 C CA . SER A 1 352 ? -5.480 24.340 16.813 1.00 33.00 352 SER A CA 1
ATOM 2793 C C . SER A 1 352 ? -6.237 25.674 16.734 1.00 33.00 352 SER A C 1
ATOM 2795 O O . SER A 1 352 ? -5.585 26.721 16.829 1.00 33.00 352 SER A O 1
ATOM 2797 N N . PRO A 1 353 ? -7.582 25.703 16.626 1.00 33.88 353 PRO A N 1
ATOM 2798 C CA . PRO A 1 353 ? -8.307 26.958 16.681 1.00 33.88 353 PRO A CA 1
ATOM 2799 C C . PRO A 1 353 ? -8.378 27.462 18.124 1.00 33.88 353 PRO A C 1
ATOM 2801 O O . PRO A 1 353 ? -8.993 26.859 19.008 1.00 33.88 353 PRO A O 1
ATOM 2804 N N . ALA A 1 354 ? -7.801 28.637 18.350 1.00 32.78 354 ALA A N 1
ATOM 2805 C CA . ALA A 1 354 ? -8.197 29.486 19.457 1.00 32.78 354 ALA A CA 1
ATOM 2806 C C . ALA A 1 354 ? -9.596 30.060 19.158 1.00 32.78 354 ALA A C 1
ATOM 2808 O O . ALA A 1 354 ? -9.740 30.975 18.360 1.00 32.78 354 ALA A O 1
ATOM 2809 N N . THR A 1 355 ? -10.610 29.525 19.842 1.00 40.38 355 THR A N 1
ATOM 2810 C CA . THR A 1 355 ? -11.964 30.088 20.046 1.00 40.38 355 THR A CA 1
ATOM 2811 C C . THR A 1 355 ? -12.879 30.359 18.825 1.00 40.38 355 THR A C 1
ATOM 2813 O O . THR A 1 355 ? -12.682 31.310 18.085 1.00 40.38 355 THR A O 1
ATOM 2816 N N . SER A 1 356 ? -14.030 29.659 18.845 1.00 46.50 356 SER A N 1
ATOM 2817 C CA . SER A 1 356 ? -15.418 30.102 18.545 1.00 46.50 356 SER A CA 1
ATOM 2818 C C . SER A 1 356 ? -16.018 30.114 17.118 1.00 46.50 356 SER A C 1
ATOM 2820 O O . SER A 1 356 ? -16.168 31.167 16.519 1.00 46.50 356 SER A O 1
ATOM 2822 N N . SER A 1 357 ? -16.681 29.012 16.730 1.00 43.97 357 SER A N 1
ATOM 2823 C CA . SER A 1 357 ? -18.119 28.900 16.356 1.00 43.97 357 SER A CA 1
ATOM 2824 C C . SER A 1 357 ? -18.412 27.484 15.820 1.00 43.97 357 SER A C 1
ATOM 2826 O O . SER A 1 357 ? -17.500 26.808 15.352 1.00 43.97 357 SER A O 1
ATOM 2828 N N . ASP A 1 358 ? -19.664 27.005 15.871 1.00 45.81 358 ASP A N 1
ATOM 2829 C CA . ASP A 1 358 ? -20.021 25.668 15.343 1.00 45.81 358 ASP A CA 1
ATOM 2830 C C . ASP A 1 358 ? -19.669 25.517 13.847 1.00 45.81 358 ASP A C 1
ATOM 2832 O O . ASP A 1 358 ? -19.241 24.449 13.422 1.00 45.81 358 ASP A O 1
ATOM 2836 N N . SER A 1 359 ? -19.761 26.599 13.065 1.00 49.00 359 SER A N 1
ATOM 2837 C CA . SER A 1 359 ? -19.402 26.628 11.640 1.00 49.00 359 SER A CA 1
ATOM 2838 C C . SER A 1 359 ? -17.901 26.489 11.364 1.00 49.00 359 SER A C 1
ATOM 2840 O O . SER A 1 359 ? -17.520 25.968 10.319 1.00 49.00 359 SER A O 1
ATOM 2842 N N . GLU A 1 360 ? -17.038 26.945 12.276 1.00 53.78 360 GLU A N 1
ATOM 2843 C CA . GLU A 1 360 ? -15.583 26.804 12.123 1.00 53.78 360 GLU A CA 1
ATOM 2844 C C . GLU A 1 360 ? -15.133 25.366 12.389 1.00 53.78 360 GLU A C 1
ATOM 2846 O O . GLU A 1 360 ? -14.331 24.826 11.631 1.00 53.78 360 GLU A O 1
ATOM 2851 N N . ASN A 1 361 ? -15.717 24.702 13.392 1.00 52.28 361 ASN A N 1
ATOM 2852 C CA . ASN A 1 361 ? -15.422 23.296 13.684 1.00 52.28 361 ASN A CA 1
ATOM 2853 C C . ASN A 1 361 ? -15.837 22.361 12.535 1.00 52.28 361 ASN A C 1
ATOM 2855 O O . ASN A 1 361 ? -15.143 21.383 12.259 1.00 52.28 361 ASN A O 1
ATOM 2859 N N . GLU A 1 362 ? -16.941 22.665 11.840 1.00 57.59 362 GLU A N 1
ATOM 2860 C CA . GLU A 1 362 ? -17.370 21.883 10.674 1.00 57.59 362 GLU A CA 1
ATOM 2861 C C . GLU A 1 362 ? -16.379 21.993 9.506 1.00 57.59 362 GLU A C 1
ATOM 2863 O O . GLU A 1 362 ? -16.045 20.989 8.873 1.00 57.59 362 GLU A O 1
ATOM 2868 N N . MET A 1 363 ? -15.850 23.195 9.266 1.00 63.34 363 MET A N 1
ATOM 2869 C CA . MET A 1 363 ? -14.847 23.432 8.227 1.00 63.34 363 MET A CA 1
ATOM 2870 C C . MET A 1 363 ? -13.522 22.722 8.541 1.00 63.34 363 MET A C 1
ATOM 2872 O O . MET A 1 363 ? -12.919 22.130 7.649 1.00 63.34 363 MET A O 1
ATOM 2876 N N . VAL A 1 364 ? -13.098 22.727 9.810 1.00 65.19 364 VAL A N 1
ATOM 2877 C CA . VAL A 1 364 ? -11.880 22.039 10.273 1.00 65.19 364 VAL A CA 1
ATOM 2878 C C . VAL A 1 364 ? -11.992 20.523 10.079 1.00 65.19 364 VAL A C 1
ATOM 2880 O O . VAL A 1 364 ? -11.063 19.902 9.566 1.00 65.19 364 VAL A O 1
ATOM 2883 N N . GLY A 1 365 ? -13.140 19.923 10.415 1.00 66.56 365 GLY A N 1
ATOM 2884 C CA . GLY A 1 365 ? -13.380 18.492 10.198 1.00 66.56 365 GLY A CA 1
ATOM 2885 C C . GLY A 1 365 ? -13.334 18.098 8.718 1.00 66.56 365 GLY A C 1
ATOM 2886 O O . GLY A 1 365 ? -12.689 17.113 8.362 1.00 66.56 365 GLY A O 1
ATOM 2887 N N . LEU A 1 366 ? -13.961 18.892 7.841 1.00 73.06 366 LEU A N 1
ATOM 2888 C CA . LEU A 1 366 ? -13.945 18.668 6.390 1.00 73.06 366 LEU A CA 1
ATOM 2889 C C . LEU A 1 366 ? -12.545 18.828 5.782 1.00 73.06 366 LEU A C 1
ATOM 2891 O O . LEU A 1 366 ? -12.154 18.025 4.938 1.00 73.06 366 LEU A O 1
ATOM 2895 N N . GLN A 1 367 ? -11.771 19.819 6.229 1.00 74.19 367 GLN A N 1
ATOM 2896 C CA . GLN A 1 367 ? -10.377 19.995 5.809 1.00 74.19 367 GLN A CA 1
ATOM 2897 C C . GLN A 1 367 ? -9.490 18.837 6.283 1.00 74.19 367 GLN A C 1
ATOM 2899 O O . GLN A 1 367 ? -8.690 18.316 5.504 1.00 74.19 367 GLN A O 1
ATOM 2904 N N . GLY A 1 368 ? -9.669 18.386 7.528 1.00 77.44 368 GLY A N 1
ATOM 2905 C CA . GLY A 1 368 ? -8.985 17.207 8.058 1.00 77.44 368 GLY A CA 1
ATOM 2906 C C . GLY A 1 368 ? -9.323 15.942 7.268 1.00 77.44 368 GLY A C 1
ATOM 2907 O O . GLY A 1 368 ? -8.424 15.182 6.904 1.00 77.44 368 GLY A O 1
ATOM 2908 N N . PHE A 1 369 ? -10.602 15.740 6.938 1.00 83.19 369 PHE A N 1
ATOM 2909 C CA . PHE A 1 369 ? -11.044 14.608 6.122 1.00 83.19 369 PHE A CA 1
ATOM 2910 C C . PHE A 1 369 ? -10.509 14.680 4.689 1.00 83.19 369 PHE A C 1
ATOM 2912 O O . PHE A 1 369 ? -10.095 13.659 4.153 1.00 83.19 369 PHE A O 1
ATOM 2919 N N . TYR A 1 370 ? -10.432 15.871 4.089 1.00 82.44 370 TYR A N 1
ATOM 2920 C CA . TYR A 1 370 ? -9.803 16.067 2.782 1.00 82.44 370 TYR A CA 1
ATOM 2921 C C . TYR A 1 370 ? -8.319 15.701 2.784 1.00 82.44 370 TYR A C 1
ATOM 2923 O O . TYR A 1 370 ? -7.878 14.949 1.915 1.00 82.44 370 TYR A O 1
ATOM 2931 N N . GLY A 1 371 ? -7.564 16.153 3.791 1.00 79.12 371 GLY A N 1
ATOM 2932 C CA . GLY A 1 371 ? -6.166 15.751 3.962 1.00 79.12 371 GLY A CA 1
ATOM 2933 C C . GLY A 1 371 ? -6.022 14.237 4.126 1.00 79.12 371 GLY A C 1
ATOM 2934 O O . GLY A 1 371 ? -5.193 13.615 3.469 1.00 79.12 371 GLY A O 1
ATOM 2935 N N . TYR A 1 372 ? -6.873 13.614 4.945 1.00 84.12 372 TYR A N 1
ATOM 2936 C CA . TYR A 1 372 ? -6.896 12.157 5.085 1.00 84.12 372 TYR A CA 1
ATOM 2937 C C . TYR A 1 372 ? -7.207 11.449 3.755 1.00 84.12 372 TYR A C 1
ATOM 2939 O O . TYR A 1 372 ? -6.526 10.486 3.400 1.00 84.12 372 TYR A O 1
ATOM 2947 N N . ALA A 1 373 ? -8.203 11.938 3.011 1.00 87.00 373 ALA A N 1
ATOM 2948 C CA . ALA A 1 373 ? -8.656 11.348 1.759 1.00 87.00 373 ALA A CA 1
ATOM 2949 C C . ALA A 1 373 ? -7.572 11.382 0.680 1.00 87.00 373 ALA A C 1
ATOM 2951 O O . ALA A 1 373 ? -7.309 10.342 0.083 1.00 87.00 373 ALA A O 1
ATOM 2952 N N . ILE A 1 374 ? -6.896 12.521 0.486 1.00 83.50 374 ILE A N 1
ATOM 2953 C CA . ILE A 1 374 ? -5.794 12.668 -0.482 1.00 83.50 374 ILE A CA 1
ATOM 2954 C C . ILE A 1 374 ? -4.686 11.638 -0.255 1.00 83.50 374 ILE A C 1
ATOM 2956 O O . ILE A 1 374 ? -4.182 11.069 -1.219 1.00 83.50 374 ILE A O 1
ATOM 2960 N N . HIS A 1 375 ? -4.329 11.375 1.003 1.00 80.94 375 HIS A N 1
ATOM 2961 C CA . HIS A 1 375 ? -3.218 10.478 1.332 1.00 80.94 375 HIS A CA 1
ATOM 2962 C C . HIS A 1 375 ? -3.619 9.011 1.497 1.00 80.94 375 HIS A C 1
ATOM 2964 O O . HIS A 1 375 ? -2.739 8.174 1.634 1.00 80.94 375 HIS A O 1
ATOM 2970 N N . SER A 1 376 ? -4.914 8.677 1.523 1.00 86.25 376 SER A N 1
ATOM 2971 C CA . SER A 1 376 ? -5.356 7.315 1.884 1.00 86.25 376 SER A CA 1
ATOM 2972 C C . SER A 1 376 ? -6.229 6.637 0.830 1.00 86.25 376 SER A C 1
ATOM 2974 O O . SER A 1 376 ? -6.454 5.429 0.916 1.00 86.25 376 SER A O 1
ATOM 2976 N N . TRP A 1 377 ? -6.747 7.371 -0.163 1.00 89.62 377 TRP A N 1
ATOM 2977 C CA . TRP A 1 377 ? -7.674 6.804 -1.150 1.00 89.62 377 TRP A CA 1
ATOM 2978 C C . TRP A 1 377 ? -7.031 5.701 -2.003 1.00 89.62 377 TRP A C 1
ATOM 2980 O O . TRP A 1 377 ? -7.680 4.688 -2.259 1.00 89.62 377 TRP A O 1
ATOM 2990 N N . TYR A 1 378 ? -5.767 5.868 -2.405 1.00 88.00 378 TYR A N 1
ATOM 2991 C CA . TYR A 1 378 ? -5.080 4.940 -3.306 1.00 88.00 378 TYR A CA 1
ATOM 2992 C C . TYR A 1 378 ? -4.741 3.612 -2.614 1.00 88.00 378 TYR A C 1
ATOM 2994 O O . TYR A 1 378 ? -4.917 2.556 -3.211 1.00 88.00 378 TYR A O 1
ATOM 3002 N N . GLU A 1 379 ? -4.361 3.632 -1.331 1.00 88.00 379 GLU A N 1
ATOM 3003 C CA . GLU A 1 379 ? -4.187 2.412 -0.530 1.00 88.00 379 GLU A CA 1
ATOM 3004 C C . GLU A 1 379 ? -5.506 1.640 -0.401 1.00 88.00 379 GLU A C 1
ATOM 3006 O O . GLU A 1 379 ? -5.531 0.412 -0.505 1.00 88.00 379 GLU A O 1
ATOM 3011 N N . CYS A 1 380 ? -6.625 2.352 -0.209 1.00 88.44 380 CYS A N 1
ATOM 3012 C CA . CYS A 1 380 ? -7.951 1.731 -0.188 1.00 88.44 380 CYS A CA 1
ATOM 3013 C C . CYS A 1 380 ? -8.296 1.119 -1.551 1.00 88.44 380 CYS A C 1
ATOM 3015 O O . CYS A 1 380 ? -8.798 -0.003 -1.607 1.00 88.44 380 CYS A O 1
ATOM 3017 N N . ALA A 1 381 ? -8.019 1.845 -2.638 1.00 90.12 381 ALA A N 1
ATOM 3018 C CA . ALA A 1 381 ? -8.228 1.368 -4.000 1.00 90.12 381 ALA A CA 1
ATOM 3019 C C . ALA A 1 381 ? -7.400 0.108 -4.281 1.00 90.12 381 ALA A C 1
ATOM 3021 O O . ALA A 1 381 ? -7.953 -0.865 -4.785 1.00 90.12 381 ALA A O 1
ATOM 3022 N N . LYS A 1 382 ? -6.128 0.079 -3.866 1.00 89.75 382 LYS A N 1
ATOM 3023 C CA . LYS A 1 382 ? -5.242 -1.082 -4.014 1.00 89.75 382 LYS A CA 1
ATOM 3024 C C . LYS A 1 382 ? -5.772 -2.304 -3.266 1.00 89.75 382 LYS A C 1
ATOM 3026 O O . LYS A 1 382 ? -5.875 -3.372 -3.851 1.00 89.75 382 LYS A O 1
ATOM 3031 N N . ARG A 1 383 ? -6.250 -2.145 -2.023 1.00 91.31 383 ARG A N 1
ATOM 3032 C CA . ARG A 1 383 ? -6.903 -3.249 -1.286 1.00 91.31 383 ARG A CA 1
ATOM 3033 C C . ARG A 1 383 ? -8.132 -3.799 -2.011 1.00 91.31 383 ARG A C 1
ATOM 3035 O O . ARG A 1 383 ? -8.344 -5.007 -2.002 1.00 91.31 383 ARG A O 1
ATOM 3042 N N . VAL A 1 384 ? -8.961 -2.935 -2.601 1.00 92.62 384 VAL A N 1
ATOM 3043 C CA . VAL A 1 384 ? -10.126 -3.372 -3.392 1.00 92.62 384 VAL A CA 1
ATOM 3044 C C . VAL A 1 384 ? -9.675 -4.134 -4.636 1.00 92.62 384 VAL A C 1
ATOM 3046 O O . VAL A 1 384 ? -10.237 -5.187 -4.943 1.00 92.62 384 VAL A O 1
ATOM 3049 N N . ASP A 1 385 ? -8.655 -3.616 -5.314 1.00 92.00 385 ASP A N 1
ATOM 3050 C CA . ASP A 1 385 ? -8.067 -4.195 -6.517 1.00 92.00 385 ASP A CA 1
ATOM 3051 C C . ASP A 1 385 ? -7.515 -5.606 -6.253 1.00 92.00 385 ASP A C 1
ATOM 3053 O O . ASP A 1 385 ? -7.958 -6.575 -6.873 1.00 92.00 385 ASP A O 1
ATOM 3057 N N . ASP A 1 386 ? -6.681 -5.747 -5.219 1.00 89.94 386 ASP A N 1
ATOM 3058 C CA . ASP A 1 386 ? -6.089 -7.014 -4.766 1.00 89.94 386 ASP A CA 1
ATOM 3059 C C . ASP A 1 386 ? -7.146 -8.050 -4.342 1.00 89.94 386 ASP A C 1
ATOM 3061 O O . ASP A 1 386 ? -6.930 -9.261 -4.408 1.00 89.94 386 ASP A O 1
ATOM 3065 N N . GLN A 1 387 ? -8.319 -7.588 -3.900 1.00 91.31 387 GLN A N 1
ATOM 3066 C CA . GLN A 1 387 ? -9.417 -8.441 -3.442 1.00 91.31 387 GLN A CA 1
ATOM 3067 C C . GLN A 1 387 ? -10.393 -8.833 -4.558 1.00 91.31 387 GLN A C 1
ATOM 3069 O O . GLN A 1 387 ? -11.456 -9.387 -4.256 1.00 91.31 387 GLN A O 1
ATOM 3074 N N . GLY A 1 388 ? -10.060 -8.567 -5.825 1.00 87.94 388 GLY A N 1
ATOM 3075 C CA . GLY A 1 388 ? -10.842 -8.956 -7.001 1.00 87.94 388 GLY A CA 1
ATOM 3076 C C . GLY A 1 388 ? -11.637 -7.824 -7.654 1.00 87.94 388 GLY A C 1
ATOM 3077 O O . GLY A 1 388 ? -12.505 -8.114 -8.472 1.00 87.94 388 GLY A O 1
ATOM 3078 N N . GLY A 1 389 ? -11.376 -6.567 -7.282 1.00 90.81 389 GLY A N 1
ATOM 3079 C CA . GLY A 1 389 ? -11.916 -5.391 -7.965 1.00 90.81 389 GLY A CA 1
ATOM 3080 C C . GLY A 1 389 ? -13.394 -5.101 -7.717 1.00 90.81 389 GLY A C 1
ATOM 3081 O O . GLY A 1 389 ? -14.106 -5.896 -7.099 1.00 90.81 389 GLY A O 1
ATOM 3082 N N . ASP A 1 390 ? -13.850 -3.939 -8.181 1.00 93.44 390 ASP A N 1
ATOM 3083 C CA . ASP A 1 390 ? -15.258 -3.530 -8.207 1.00 93.44 390 ASP A CA 1
ATOM 3084 C C . ASP A 1 390 ? -15.469 -2.478 -9.307 1.00 93.44 390 ASP A C 1
ATOM 3086 O O . ASP A 1 390 ? -14.820 -1.431 -9.292 1.00 93.44 390 ASP A O 1
ATOM 3090 N N . ASP A 1 391 ? -16.366 -2.758 -10.257 1.00 92.06 391 ASP A N 1
ATOM 3091 C CA . ASP A 1 391 ? -16.567 -1.914 -11.443 1.00 92.06 391 ASP A CA 1
ATOM 3092 C C . ASP A 1 391 ? -17.046 -0.494 -11.098 1.00 92.06 391 ASP A C 1
ATOM 3094 O O . ASP A 1 391 ? -16.628 0.462 -11.752 1.00 92.06 391 ASP A O 1
ATOM 3098 N N . GLU A 1 392 ? -17.885 -0.326 -10.063 1.00 91.19 392 GLU A N 1
ATOM 3099 C CA . GLU A 1 392 ? -18.362 1.002 -9.645 1.00 91.19 392 GLU A CA 1
ATOM 3100 C C . GLU A 1 392 ? -17.196 1.829 -9.093 1.00 91.19 392 GLU A C 1
ATOM 3102 O O . GLU A 1 392 ? -17.057 3.012 -9.401 1.00 91.19 392 GLU A O 1
ATOM 3107 N N . ILE A 1 393 ? -16.325 1.211 -8.293 1.00 92.12 393 ILE A N 1
ATOM 3108 C CA . ILE A 1 393 ? -15.140 1.886 -7.755 1.00 92.12 393 ILE A CA 1
ATOM 3109 C C . ILE A 1 393 ? -14.142 2.206 -8.865 1.00 92.12 393 ILE A C 1
ATOM 3111 O O . ILE A 1 393 ? -13.584 3.303 -8.865 1.00 92.12 393 ILE A O 1
ATOM 3115 N N . TYR A 1 394 ? -13.943 1.305 -9.827 1.00 94.81 394 TYR A N 1
ATOM 3116 C CA . TYR A 1 394 ? -13.082 1.564 -10.981 1.00 94.81 394 TYR A CA 1
ATOM 3117 C C . TYR A 1 394 ? -13.576 2.774 -11.782 1.00 94.81 394 TYR A C 1
ATOM 3119 O O . TYR A 1 394 ? -12.786 3.670 -12.069 1.00 94.81 394 TYR A O 1
ATOM 3127 N N . ASP A 1 395 ? -14.885 2.878 -12.030 1.00 93.56 395 ASP A N 1
ATOM 3128 C CA . ASP A 1 395 ? -15.492 4.041 -12.694 1.00 93.56 395 ASP A CA 1
ATOM 3129 C C . ASP A 1 395 ? -15.257 5.350 -11.935 1.00 93.56 395 ASP A C 1
ATOM 3131 O O . ASP A 1 395 ? -15.040 6.405 -12.537 1.00 93.56 395 ASP A O 1
ATOM 3135 N N . LEU A 1 396 ? -15.308 5.302 -10.604 1.00 93.00 396 LEU A N 1
ATOM 3136 C CA . LEU A 1 396 ? -15.030 6.462 -9.764 1.00 93.00 396 LEU A CA 1
ATOM 3137 C C . LEU A 1 396 ? -13.543 6.840 -9.794 1.00 93.00 396 LEU A C 1
ATOM 3139 O O . LEU A 1 396 ? -13.232 8.028 -9.837 1.00 93.00 396 LEU A O 1
ATOM 3143 N N . ILE A 1 397 ? -12.634 5.861 -9.807 1.00 93.69 397 ILE A N 1
ATOM 3144 C CA . ILE A 1 397 ? -11.187 6.097 -9.923 1.00 93.69 397 ILE A CA 1
ATOM 3145 C C . ILE A 1 397 ? -10.853 6.705 -11.286 1.00 93.69 397 ILE A C 1
ATOM 3147 O O . ILE A 1 397 ? -10.092 7.667 -11.339 1.00 93.69 397 ILE A O 1
ATOM 3151 N N . PHE A 1 398 ? -11.459 6.212 -12.369 1.00 93.00 398 PHE A N 1
ATOM 3152 C CA . PHE A 1 398 ? -11.288 6.791 -13.702 1.00 93.00 398 PHE A CA 1
ATOM 3153 C C . PHE A 1 398 ? -11.677 8.268 -13.720 1.00 93.00 398 PHE A C 1
ATOM 3155 O O . PHE A 1 398 ? -10.886 9.093 -14.154 1.00 93.00 398 PHE A O 1
ATOM 3162 N N . LYS A 1 399 ? -12.839 8.619 -13.156 1.00 92.12 399 LYS A N 1
ATOM 3163 C CA . LYS A 1 399 ? -13.269 10.022 -13.026 1.00 92.12 399 LYS A CA 1
ATOM 3164 C C . LYS A 1 399 ? -12.349 10.844 -12.127 1.00 92.12 399 LYS A C 1
ATOM 3166 O O . LYS A 1 399 ? -12.202 12.041 -12.339 1.00 92.12 399 LYS A O 1
ATOM 3171 N N . LEU A 1 400 ? -11.790 10.240 -11.078 1.00 91.38 400 LEU A N 1
ATOM 3172 C CA . LEU A 1 400 ? -10.902 10.937 -10.148 1.00 91.38 400 LEU A CA 1
ATOM 3173 C C . LEU A 1 400 ? -9.569 11.292 -10.815 1.00 91.38 400 LEU A C 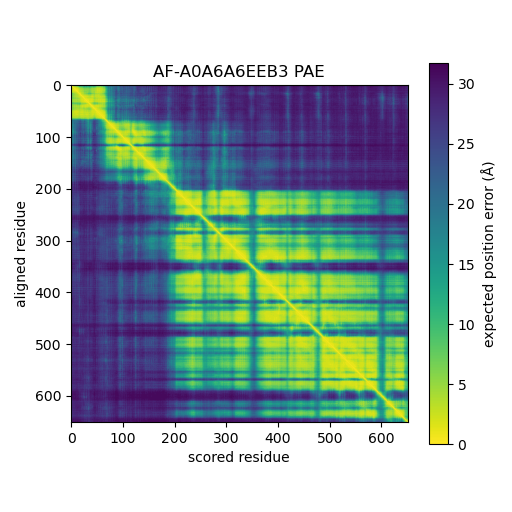1
ATOM 3175 O O . LEU A 1 400 ? -9.040 12.367 -10.542 1.00 91.38 400 LEU A O 1
ATOM 3179 N N . LEU A 1 401 ? -9.055 10.393 -11.658 1.00 90.38 401 LEU A N 1
ATOM 3180 C CA . LEU A 1 401 ? -7.774 10.523 -12.351 1.00 90.38 401 LEU A CA 1
ATOM 3181 C C . LEU A 1 401 ? -7.874 11.177 -13.735 1.00 90.38 401 LEU A C 1
ATOM 3183 O O . LEU A 1 401 ? -6.841 11.350 -14.374 1.00 90.38 401 LEU A O 1
ATOM 3187 N N . ASP A 1 402 ? -9.080 11.511 -14.191 1.00 89.00 402 ASP A N 1
ATOM 3188 C CA . ASP A 1 402 ? -9.324 12.162 -15.477 1.00 89.00 402 ASP A CA 1
ATOM 3189 C C . ASP A 1 402 ? -8.752 13.592 -15.481 1.00 89.00 402 ASP A C 1
ATOM 3191 O O . ASP A 1 402 ? -9.254 14.438 -14.730 1.00 89.00 402 ASP A O 1
ATOM 3195 N N . PRO A 1 403 ? -7.728 13.889 -16.305 1.00 85.12 403 PRO A N 1
ATOM 3196 C CA . PRO A 1 403 ? -7.132 15.218 -16.353 1.00 85.12 403 PRO A CA 1
ATOM 3197 C C . PRO A 1 403 ? -8.065 16.314 -16.889 1.00 85.12 403 PRO A C 1
ATOM 3199 O O . PRO A 1 403 ? -7.825 17.482 -16.596 1.00 85.12 403 PRO A O 1
ATOM 3202 N N . ASP A 1 404 ? -9.133 15.963 -17.619 1.00 85.12 404 ASP A N 1
ATOM 3203 C CA . ASP A 1 404 ? -10.156 16.921 -18.088 1.00 85.12 404 ASP A CA 1
ATOM 3204 C C . ASP A 1 404 ? -11.121 17.352 -16.977 1.00 85.12 404 ASP A C 1
ATOM 3206 O O . ASP A 1 404 ? -11.894 18.303 -17.101 1.00 85.12 404 ASP A O 1
ATOM 3210 N N . ARG A 1 405 ? -11.138 16.626 -15.857 1.00 87.06 405 ARG A N 1
ATOM 3211 C CA . ARG A 1 405 ? -12.105 16.892 -14.801 1.00 87.06 405 ARG A CA 1
ATOM 3212 C C . ARG A 1 405 ? -11.837 18.251 -14.150 1.00 87.06 405 ARG A C 1
ATOM 3214 O O . ARG A 1 405 ? -10.751 18.521 -13.633 1.00 87.06 405 ARG A O 1
ATOM 3221 N N . ASP A 1 406 ? -12.908 19.026 -13.986 1.00 79.75 406 ASP A N 1
ATOM 3222 C CA . ASP A 1 406 ? -12.927 20.213 -13.130 1.00 79.75 406 ASP A CA 1
ATOM 3223 C C . ASP A 1 406 ? -12.336 19.924 -11.735 1.00 79.75 406 ASP A C 1
ATOM 3225 O O . ASP A 1 406 ? -12.840 19.105 -10.957 1.00 79.75 406 ASP A O 1
ATOM 3229 N N . GLY A 1 407 ? -11.256 20.632 -11.400 1.00 76.75 407 GLY A N 1
ATOM 3230 C CA . GLY A 1 407 ? -10.567 20.508 -10.115 1.00 76.75 407 GLY A CA 1
ATOM 3231 C C . GLY A 1 407 ? -9.495 19.415 -10.045 1.00 76.75 407 GLY A C 1
ATOM 3232 O O . GLY A 1 407 ? -8.860 19.304 -8.992 1.00 76.75 407 GLY A O 1
ATOM 3233 N N . PHE A 1 408 ? -9.240 18.662 -11.126 1.00 83.94 408 PHE A N 1
ATOM 3234 C CA . PHE A 1 408 ? -8.143 17.686 -11.194 1.00 83.94 408 PHE A CA 1
ATOM 3235 C C . PHE A 1 408 ? -6.792 18.324 -10.864 1.00 83.94 408 PHE A C 1
ATOM 3237 O O . PHE A 1 408 ? -6.073 17.820 -10.008 1.00 83.94 408 PHE A O 1
ATOM 3244 N N . GLU A 1 409 ? -6.491 19.488 -11.442 1.00 76.38 409 GLU A N 1
ATOM 3245 C CA . GLU A 1 409 ? -5.249 20.219 -11.163 1.00 76.38 409 GLU A CA 1
ATOM 3246 C C . GLU A 1 409 ? -5.071 20.531 -9.675 1.00 76.38 409 GLU A C 1
ATOM 3248 O O . GLU A 1 409 ? -4.016 20.285 -9.100 1.00 76.38 409 GLU A O 1
ATOM 3253 N N . ILE A 1 410 ? -6.129 20.988 -8.998 1.00 74.25 410 ILE A N 1
ATOM 3254 C CA . ILE A 1 410 ? -6.063 21.292 -7.561 1.00 74.25 410 ILE A CA 1
ATOM 3255 C C . ILE A 1 410 ? -5.860 20.009 -6.745 1.00 74.25 410 ILE A C 1
ATOM 3257 O O . ILE A 1 410 ? -5.099 20.006 -5.772 1.00 74.25 410 ILE A O 1
ATOM 3261 N N . PHE A 1 411 ? -6.541 18.925 -7.123 1.00 78.75 411 PHE A N 1
ATOM 3262 C CA . PHE A 1 411 ? -6.360 17.607 -6.520 1.00 78.75 411 PHE A CA 1
ATOM 3263 C C . PHE A 1 411 ? -4.908 17.127 -6.678 1.00 78.75 411 PHE A C 1
ATOM 3265 O O . PHE A 1 411 ? -4.264 16.804 -5.678 1.00 78.75 411 PHE A O 1
ATOM 3272 N N . ARG A 1 412 ? -4.363 17.193 -7.897 1.00 78.00 412 ARG A N 1
ATOM 3273 C CA . ARG A 1 412 ? -2.990 16.815 -8.237 1.00 78.00 412 ARG A CA 1
ATOM 3274 C C . ARG A 1 412 ? -1.959 17.660 -7.492 1.00 78.00 412 ARG A C 1
ATOM 3276 O O . ARG A 1 412 ? -1.177 17.107 -6.722 1.00 78.00 412 ARG A O 1
ATOM 3283 N N . THR A 1 413 ? -1.988 18.989 -7.607 1.00 70.62 413 THR A N 1
ATOM 3284 C CA . THR A 1 413 ? -1.024 19.881 -6.931 1.00 70.62 413 THR A CA 1
ATOM 3285 C C . THR A 1 413 ? -1.000 19.662 -5.418 1.00 70.62 413 THR A C 1
ATOM 3287 O O . THR A 1 413 ? 0.050 19.738 -4.782 1.00 70.62 413 THR A O 1
ATOM 3290 N N . ARG A 1 414 ? -2.140 19.331 -4.805 1.00 70.75 414 ARG A N 1
ATOM 3291 C CA . ARG A 1 414 ? -2.196 19.073 -3.360 1.00 70.75 414 ARG A CA 1
ATOM 3292 C C . ARG A 1 414 ? -1.708 17.702 -2.933 1.00 70.75 414 ARG A C 1
ATOM 3294 O O . ARG A 1 414 ? -1.299 17.577 -1.783 1.00 70.75 414 ARG A O 1
ATOM 3301 N N . THR A 1 415 ? -1.701 16.714 -3.823 1.00 63.66 415 THR A N 1
ATOM 3302 C CA . THR A 1 415 ? -0.963 15.471 -3.563 1.00 63.66 415 THR A CA 1
ATOM 3303 C C . THR A 1 415 ? 0.550 15.712 -3.530 1.00 63.66 415 THR A C 1
ATOM 3305 O O . THR A 1 415 ? 1.231 15.017 -2.793 1.00 63.66 415 THR A O 1
ATOM 3308 N N . ILE A 1 416 ? 1.067 16.723 -4.243 1.00 58.16 416 ILE A N 1
ATOM 3309 C CA . ILE A 1 416 ? 2.510 17.014 -4.373 1.00 58.16 416 ILE A CA 1
ATOM 3310 C C . ILE A 1 416 ? 3.075 17.794 -3.169 1.00 58.16 416 ILE A C 1
ATOM 3312 O O . ILE A 1 416 ? 4.201 17.558 -2.745 1.00 58.16 416 ILE A O 1
ATOM 3316 N N . ILE A 1 417 ? 2.303 18.713 -2.575 1.00 45.66 417 ILE A N 1
ATOM 3317 C CA . ILE A 1 417 ? 2.798 19.654 -1.541 1.00 45.66 417 ILE A CA 1
ATOM 3318 C C . ILE A 1 417 ? 3.117 18.979 -0.181 1.00 45.66 417 ILE A C 1
ATOM 3320 O O . ILE A 1 417 ? 3.735 19.596 0.691 1.00 45.66 417 ILE A O 1
ATOM 3324 N N . SER A 1 418 ? 2.780 17.706 0.041 1.00 43.94 418 SER A N 1
ATOM 3325 C CA . SER A 1 418 ? 3.258 16.954 1.213 1.00 43.94 418 SER A CA 1
ATOM 3326 C C . SER A 1 418 ? 4.636 16.350 0.925 1.00 43.94 418 SER A C 1
ATOM 3328 O O . SER A 1 418 ? 4.733 15.279 0.336 1.00 43.94 418 SER A O 1
ATOM 3330 N N . HIS A 1 419 ? 5.692 17.036 1.360 1.00 42.31 419 HIS A N 1
ATOM 3331 C CA . HIS A 1 419 ? 7.098 16.843 0.972 1.00 42.31 419 HIS A CA 1
ATOM 3332 C C . HIS A 1 419 ? 7.714 15.442 1.239 1.00 42.31 419 HIS A C 1
ATOM 3334 O O . HIS A 1 419 ? 8.884 15.239 0.938 1.00 42.31 419 HIS A O 1
ATOM 3340 N N . GLU A 1 420 ? 6.963 14.484 1.791 1.00 41.81 420 GLU A N 1
ATOM 3341 C CA . GLU A 1 420 ? 7.414 13.104 2.056 1.00 41.81 420 GLU A CA 1
ATOM 3342 C C . GLU A 1 420 ? 6.509 12.021 1.418 1.00 41.81 420 GLU A C 1
ATOM 3344 O O . GLU A 1 420 ? 6.927 10.874 1.338 1.00 41.81 420 GLU A O 1
ATOM 3349 N N . ASP A 1 421 ? 5.323 12.377 0.895 1.00 50.91 421 ASP A N 1
ATOM 3350 C CA . ASP A 1 421 ? 4.259 11.429 0.495 1.00 50.91 421 ASP A CA 1
ATOM 3351 C C . ASP A 1 421 ? 3.569 11.833 -0.834 1.00 50.91 421 ASP A C 1
ATOM 3353 O O . ASP A 1 421 ? 2.341 11.760 -0.950 1.00 50.91 421 ASP A O 1
ATOM 3357 N N . ALA A 1 422 ? 4.307 12.345 -1.829 1.00 53.62 422 ALA A N 1
ATOM 3358 C CA . ALA A 1 422 ? 3.700 12.782 -3.091 1.00 53.62 422 ALA A CA 1
ATOM 3359 C C . ALA A 1 422 ? 3.072 11.602 -3.860 1.00 53.62 422 ALA A C 1
ATOM 3361 O O . ALA A 1 422 ? 3.769 10.807 -4.488 1.00 53.62 422 ALA A O 1
ATOM 3362 N N . VAL A 1 423 ? 1.739 11.484 -3.793 1.00 65.75 423 VAL A N 1
ATOM 3363 C CA . VAL A 1 423 ? 0.988 10.340 -4.346 1.00 65.75 423 VAL A CA 1
ATOM 3364 C C . VAL A 1 423 ? 0.924 10.380 -5.876 1.00 65.75 423 VAL A C 1
ATOM 3366 O O . VAL A 1 423 ? 1.019 9.333 -6.515 1.00 65.75 423 VAL A O 1
ATOM 3369 N N . LEU A 1 424 ? 0.759 11.569 -6.471 1.00 75.81 424 LEU A N 1
ATOM 3370 C CA . LEU A 1 424 ? 0.684 11.743 -7.923 1.00 75.81 424 LEU A CA 1
ATOM 3371 C C . LEU A 1 424 ? 1.803 12.669 -8.422 1.00 75.81 424 LEU A C 1
ATOM 3373 O O . LEU A 1 424 ? 1.979 13.755 -7.868 1.00 75.81 424 LEU A O 1
ATOM 3377 N N . PRO A 1 425 ? 2.536 12.274 -9.475 1.00 74.25 425 PRO A N 1
ATOM 3378 C CA . PRO A 1 425 ? 3.537 13.122 -10.106 1.00 74.25 425 PRO A CA 1
ATOM 3379 C C . PRO A 1 425 ? 2.906 14.306 -10.854 1.00 74.25 425 PRO A C 1
ATOM 3381 O O . PRO A 1 425 ? 1.797 14.219 -11.399 1.00 74.25 425 PRO A O 1
ATOM 3384 N N . ASP A 1 426 ? 3.652 15.411 -10.890 1.00 75.00 426 ASP A N 1
ATOM 3385 C CA . ASP A 1 426 ? 3.347 16.581 -11.712 1.00 75.00 426 ASP A CA 1
ATOM 3386 C C . ASP A 1 426 ? 3.780 16.298 -13.152 1.00 75.00 426 ASP A C 1
ATOM 3388 O O . ASP A 1 426 ? 4.941 16.500 -13.484 1.00 75.00 426 ASP A O 1
ATOM 3392 N N . TRP A 1 427 ? 2.894 15.762 -13.990 1.00 78.81 427 TRP A N 1
ATOM 3393 C CA . TRP A 1 427 ? 3.192 15.512 -15.405 1.00 78.81 427 TRP A CA 1
ATOM 3394 C C . TRP A 1 427 ? 2.628 16.608 -16.304 1.00 78.81 427 TRP A C 1
ATOM 3396 O O . TRP A 1 427 ? 1.522 17.102 -16.086 1.00 78.81 427 TRP A O 1
ATOM 3406 N N . LEU A 1 428 ? 3.345 16.957 -17.366 1.00 74.38 428 LEU A N 1
ATOM 3407 C CA . LEU A 1 428 ? 2.792 17.751 -18.457 1.00 74.38 428 LEU A CA 1
ATOM 3408 C C . LEU A 1 428 ? 1.834 16.869 -19.263 1.00 74.38 428 LEU A C 1
ATOM 3410 O O . LEU A 1 428 ? 2.239 15.874 -19.861 1.00 74.38 428 LEU A O 1
ATOM 3414 N N . ILE A 1 429 ? 0.548 17.220 -19.247 1.00 74.25 429 ILE A N 1
ATOM 3415 C CA . ILE A 1 429 ? -0.512 16.466 -19.920 1.00 74.25 429 ILE A CA 1
ATOM 3416 C C . ILE A 1 429 ? -1.154 17.374 -20.971 1.00 74.25 429 ILE A C 1
ATOM 3418 O O . ILE A 1 429 ? -1.674 18.435 -20.635 1.00 74.25 429 ILE A O 1
ATOM 3422 N N . ASP A 1 430 ? -1.115 16.947 -22.232 1.00 70.75 430 ASP A N 1
ATOM 3423 C CA . ASP A 1 430 ? -1.831 17.588 -23.346 1.00 70.75 430 ASP A CA 1
ATOM 3424 C C . ASP A 1 430 ? -3.262 17.024 -23.468 1.00 70.75 430 ASP A C 1
ATOM 3426 O O . ASP A 1 430 ? -3.506 15.875 -23.086 1.00 70.75 430 ASP A O 1
ATOM 3430 N N . GLU A 1 431 ? -4.196 17.802 -24.025 1.00 68.00 431 GLU A N 1
ATOM 3431 C CA . GLU A 1 431 ? -5.611 17.429 -24.195 1.00 68.00 431 GLU A CA 1
ATOM 3432 C C . GLU A 1 431 ? -5.776 16.146 -25.024 1.00 68.00 431 GLU A C 1
ATOM 3434 O O . GLU A 1 431 ? -6.632 15.308 -24.742 1.00 68.00 431 GLU A O 1
ATOM 3439 N N . GLU A 1 432 ? -4.900 15.924 -26.007 1.00 68.94 432 GLU A N 1
ATOM 3440 C CA . GLU A 1 432 ? -4.907 14.707 -26.829 1.00 68.94 432 GLU A CA 1
ATOM 3441 C C . GLU A 1 432 ? -4.478 13.441 -26.047 1.00 68.94 432 GLU A C 1
ATOM 3443 O O . GLU A 1 432 ? -4.687 12.322 -26.521 1.00 68.94 432 GLU A O 1
ATOM 3448 N N . ASN A 1 433 ? -3.931 13.594 -24.831 1.00 70.19 433 ASN A N 1
ATOM 3449 C CA . ASN A 1 433 ? -3.202 12.551 -24.095 1.00 70.19 433 ASN A CA 1
ATOM 3450 C C . ASN A 1 433 ? -3.832 12.133 -22.756 1.00 70.19 433 ASN A C 1
ATOM 3452 O O . ASN A 1 433 ? -3.252 11.318 -22.029 1.00 70.19 433 ASN A O 1
ATOM 3456 N N . TRP A 1 434 ? -5.026 12.627 -22.422 1.00 75.38 434 TRP A N 1
ATOM 3457 C CA . TRP A 1 434 ? -5.686 12.338 -21.141 1.00 75.38 434 TRP A CA 1
ATOM 3458 C C . TRP A 1 434 ? -5.803 10.845 -20.832 1.00 75.38 434 TRP A C 1
ATOM 3460 O O . TRP A 1 434 ? -5.509 10.407 -19.720 1.00 75.38 434 TRP A O 1
ATOM 3470 N N . SER A 1 435 ? -6.151 10.031 -21.832 1.00 73.00 435 SER A N 1
ATOM 3471 C CA . SER A 1 435 ? -6.342 8.591 -21.625 1.00 73.00 435 SER A CA 1
ATOM 3472 C C . SER A 1 435 ? -5.047 7.837 -21.295 1.00 73.00 435 SER A C 1
ATOM 3474 O O . SER A 1 435 ? -5.076 6.847 -20.558 1.00 73.00 435 SER A O 1
ATOM 3476 N N . SER A 1 436 ? -3.910 8.304 -21.815 1.00 78.19 436 SER A N 1
ATOM 3477 C CA . SER A 1 436 ? -2.587 7.753 -21.503 1.00 78.19 436 SER A CA 1
ATOM 3478 C C . SER A 1 436 ? -2.097 8.222 -20.134 1.00 78.19 436 SER A C 1
ATOM 3480 O O . SER A 1 436 ? -1.473 7.439 -19.418 1.00 78.19 436 SER A O 1
ATOM 3482 N N . ALA A 1 437 ? -2.435 9.451 -19.732 1.00 81.00 437 ALA A N 1
ATOM 3483 C CA . ALA A 1 437 ? -2.129 9.972 -18.403 1.00 81.00 437 ALA A CA 1
ATOM 3484 C C . ALA A 1 437 ? -2.868 9.202 -17.295 1.00 81.00 437 ALA A C 1
ATOM 3486 O O . ALA A 1 437 ? -2.241 8.812 -16.311 1.00 81.00 437 ALA A O 1
ATOM 3487 N N . VAL A 1 438 ? -4.160 8.889 -17.478 1.00 87.69 438 VAL A N 1
ATOM 3488 C CA . VAL A 1 438 ? -4.914 8.033 -16.536 1.00 87.69 438 VAL A CA 1
ATOM 3489 C C . VAL A 1 438 ? -4.197 6.697 -16.348 1.00 87.69 438 VAL A C 1
ATOM 3491 O O . VAL A 1 438 ? -3.907 6.304 -15.220 1.00 87.69 438 VAL A O 1
ATOM 3494 N N . LEU A 1 439 ? -3.851 6.016 -17.445 1.00 88.00 439 LEU A N 1
ATOM 3495 C CA . LEU A 1 439 ? -3.152 4.731 -17.390 1.00 88.00 439 LEU A CA 1
ATOM 3496 C C . LEU A 1 439 ? -1.796 4.837 -16.677 1.00 88.00 439 LEU A C 1
ATOM 3498 O O . LEU A 1 439 ? -1.455 3.978 -15.869 1.00 88.00 439 LEU A O 1
ATOM 3502 N N . ALA A 1 440 ? -1.040 5.901 -16.934 1.00 85.00 440 ALA A N 1
ATOM 3503 C CA . ALA A 1 440 ? 0.228 6.155 -16.270 1.00 85.00 440 ALA A CA 1
ATOM 3504 C C . ALA A 1 440 ? 0.076 6.366 -14.756 1.00 85.00 440 ALA A C 1
ATOM 3506 O O . ALA A 1 440 ? 0.860 5.812 -13.982 1.00 85.00 440 ALA A O 1
ATOM 3507 N N . TYR A 1 441 ? -0.957 7.091 -14.315 1.00 87.12 441 TYR A N 1
ATOM 3508 C CA . TYR A 1 441 ? -1.260 7.235 -12.890 1.00 87.12 441 TYR A CA 1
ATOM 3509 C C . TYR A 1 441 ? -1.623 5.887 -12.263 1.00 87.12 441 TYR A C 1
ATOM 3511 O O . TYR A 1 441 ? -1.130 5.564 -11.186 1.00 87.12 441 TYR A O 1
ATOM 3519 N N . LEU A 1 442 ? -2.408 5.052 -12.952 1.00 90.50 442 LEU A N 1
ATOM 3520 C CA . LEU A 1 442 ? -2.715 3.697 -12.483 1.00 90.50 442 LEU A CA 1
ATOM 3521 C C . LEU A 1 442 ? -1.449 2.838 -12.337 1.00 90.50 442 LEU A C 1
ATOM 3523 O O . LEU A 1 442 ? -1.323 2.113 -11.349 1.00 90.50 442 LEU A O 1
ATOM 3527 N N . CYS A 1 443 ? -0.491 2.962 -13.262 1.00 87.69 443 CYS A N 1
ATOM 3528 C CA . CYS A 1 443 ? 0.815 2.309 -13.153 1.00 87.69 443 CYS A CA 1
ATOM 3529 C C . CYS A 1 443 ? 1.632 2.826 -11.971 1.00 87.69 443 CYS A C 1
ATOM 3531 O O . CYS A 1 443 ? 2.238 2.030 -11.260 1.00 87.69 443 CYS A O 1
ATOM 3533 N N . LYS A 1 444 ? 1.635 4.145 -11.741 1.00 85.12 444 LYS A N 1
ATOM 3534 C CA . LYS A 1 444 ? 2.344 4.755 -10.610 1.00 85.12 444 LYS A CA 1
ATOM 3535 C C . LYS A 1 444 ? 1.793 4.287 -9.263 1.00 85.12 444 LY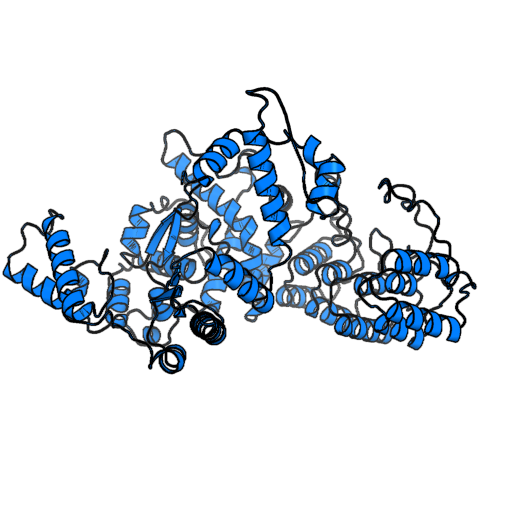S A C 1
ATOM 3537 O O . LYS A 1 444 ? 2.552 4.139 -8.313 1.00 85.12 444 LYS A O 1
ATOM 3542 N N . LEU A 1 445 ? 0.485 4.047 -9.194 1.00 86.50 445 LEU A N 1
ATOM 3543 C CA . LEU A 1 445 ? -0.208 3.606 -7.983 1.00 86.50 445 LEU A CA 1
ATOM 3544 C C . LEU A 1 445 ? -0.237 2.076 -7.807 1.00 86.50 445 LEU A C 1
ATOM 3546 O O . LEU A 1 445 ? -0.658 1.598 -6.752 1.00 86.50 445 LEU A O 1
ATOM 3550 N N . GLY A 1 446 ? 0.180 1.305 -8.817 1.00 87.69 446 GLY A N 1
ATOM 3551 C CA . GLY A 1 446 ? 0.155 -0.159 -8.779 1.00 87.69 446 GLY A CA 1
ATOM 3552 C C . GLY A 1 446 ? -1.256 -0.755 -8.766 1.00 87.69 446 GLY A C 1
ATOM 3553 O O . GLY A 1 446 ? -1.509 -1.717 -8.045 1.00 87.69 446 GLY A O 1
ATOM 3554 N N . LEU A 1 447 ? -2.194 -0.160 -9.513 1.00 91.12 447 LEU A N 1
ATOM 3555 C CA . LEU A 1 447 ? -3.598 -0.589 -9.584 1.00 91.12 447 LEU A CA 1
ATOM 3556 C C . LEU A 1 447 ? -3.837 -1.497 -10.806 1.00 91.12 447 LEU A C 1
ATOM 3558 O O . LEU A 1 447 ? -4.374 -1.064 -11.830 1.00 91.12 447 LEU A O 1
ATOM 3562 N N . LEU A 1 448 ? -3.400 -2.754 -10.712 1.00 91.62 448 LEU A N 1
ATOM 3563 C CA . LEU A 1 448 ? -3.422 -3.753 -11.786 1.00 91.62 448 LEU A CA 1
ATOM 3564 C C . LEU A 1 448 ? -4.812 -4.004 -12.391 1.00 91.62 448 LEU A C 1
ATOM 3566 O O . LEU A 1 448 ? -4.959 -3.995 -13.614 1.00 91.62 448 LEU A O 1
ATOM 3570 N N . GLY A 1 449 ? -5.818 -4.301 -11.570 1.00 92.31 449 GLY A N 1
ATOM 3571 C CA . GLY A 1 449 ? -7.166 -4.632 -12.041 1.00 92.31 449 GLY A CA 1
ATOM 3572 C C . GLY A 1 449 ? -7.881 -3.413 -12.623 1.00 92.31 449 GLY A C 1
ATOM 3573 O O . GLY A 1 449 ? -8.526 -3.513 -13.673 1.00 92.31 449 GLY A O 1
ATOM 3574 N N . VAL A 1 450 ? -7.665 -2.240 -12.021 1.00 93.31 450 VAL A N 1
ATOM 3575 C CA . VAL A 1 450 ? -8.134 -0.948 -12.547 1.00 93.31 450 VAL A CA 1
ATOM 3576 C C . VAL A 1 450 ? -7.518 -0.672 -13.926 1.00 93.31 450 VAL A C 1
ATOM 3578 O O . VAL A 1 450 ? -8.240 -0.358 -14.873 1.00 93.31 450 VAL A O 1
ATOM 3581 N N . ALA A 1 451 ? -6.199 -0.844 -14.074 1.00 91.88 451 ALA A N 1
ATOM 3582 C CA . ALA A 1 451 ? -5.483 -0.630 -15.334 1.00 91.88 451 ALA A CA 1
ATOM 3583 C C . ALA A 1 451 ? -5.911 -1.611 -16.435 1.00 91.88 451 ALA A C 1
ATOM 3585 O O . ALA A 1 451 ? -6.125 -1.198 -17.574 1.00 91.88 451 ALA A O 1
ATOM 3586 N N . LYS A 1 452 ? -6.102 -2.895 -16.103 1.00 91.12 452 LYS A N 1
ATOM 3587 C CA . LYS A 1 452 ? -6.645 -3.899 -17.037 1.00 91.12 452 LYS A CA 1
ATOM 3588 C C . LYS A 1 452 ? -8.020 -3.489 -17.552 1.00 91.12 452 LYS A C 1
ATOM 3590 O O . LYS A 1 452 ? -8.236 -3.431 -18.759 1.00 91.12 452 LYS A O 1
ATOM 3595 N N . THR A 1 453 ? -8.916 -3.116 -16.641 1.00 93.25 453 THR A N 1
ATOM 3596 C CA . THR A 1 453 ? -10.270 -2.668 -16.992 1.00 93.25 453 THR A CA 1
ATOM 3597 C C . THR A 1 453 ? -10.235 -1.406 -17.860 1.00 93.25 453 THR A C 1
ATOM 3599 O O . THR A 1 453 ? -11.010 -1.276 -18.808 1.00 93.25 453 THR A O 1
ATOM 3602 N N . TRP A 1 454 ? -9.310 -0.480 -17.586 1.00 91.50 454 TRP A N 1
ATOM 3603 C CA . TRP A 1 454 ? -9.100 0.711 -18.411 1.00 91.50 454 TRP A CA 1
ATOM 3604 C C . TRP A 1 454 ? -8.697 0.357 -19.848 1.00 91.50 454 TRP A C 1
ATOM 3606 O O . TRP A 1 454 ? -9.299 0.858 -20.799 1.00 91.50 454 TRP A O 1
ATOM 3616 N N . LEU A 1 455 ? -7.718 -0.538 -20.008 1.00 88.56 455 LEU A N 1
ATOM 3617 C CA . LEU A 1 455 ? -7.211 -1.000 -21.302 1.00 88.56 455 LEU A CA 1
ATOM 3618 C C . LEU A 1 455 ? -8.259 -1.763 -22.118 1.00 88.56 455 LEU A C 1
ATOM 3620 O O . LEU A 1 455 ? -8.322 -1.583 -23.336 1.00 88.56 455 LEU A O 1
ATOM 3624 N N . GLU A 1 456 ? -9.075 -2.591 -21.461 1.00 88.81 456 GLU A N 1
ATOM 3625 C CA . GLU A 1 456 ? -10.188 -3.320 -22.082 1.00 88.81 456 GLU A CA 1
ATOM 3626 C C . GLU A 1 456 ? -11.248 -2.366 -22.647 1.00 88.81 456 GLU A C 1
ATOM 3628 O O . GLU A 1 456 ? -11.789 -2.594 -23.731 1.00 88.81 456 GLU A O 1
ATOM 3633 N N . ARG A 1 457 ? -11.527 -1.269 -21.933 1.00 89.50 457 ARG A N 1
ATOM 3634 C CA . ARG A 1 457 ? -12.514 -0.258 -22.343 1.00 89.50 457 ARG A CA 1
ATOM 3635 C C . ARG A 1 457 ? -11.981 0.727 -23.383 1.00 89.50 457 ARG A C 1
ATOM 3637 O O . ARG A 1 457 ? -12.780 1.332 -24.095 1.00 89.50 457 ARG A O 1
ATOM 3644 N N . HIS A 1 458 ? -10.660 0.841 -23.522 1.00 86.44 458 HIS A N 1
ATOM 3645 C CA . HIS A 1 458 ? -9.999 1.708 -24.500 1.00 86.44 458 HIS A CA 1
ATOM 3646 C C . HIS A 1 458 ? -9.110 0.891 -25.453 1.00 86.44 458 HIS A C 1
ATOM 3648 O O . HIS A 1 458 ? -7.882 1.004 -25.421 1.00 86.44 458 HIS A O 1
ATOM 3654 N N . PRO A 1 459 ? -9.695 0.069 -26.349 1.00 80.38 459 PRO A N 1
ATOM 3655 C CA . PRO A 1 459 ? -8.932 -0.809 -27.238 1.00 80.38 459 PRO A CA 1
ATOM 3656 C C . PRO A 1 459 ? -8.026 -0.040 -28.212 1.00 80.38 459 PRO A C 1
ATOM 3658 O O . PRO A 1 459 ? -6.969 -0.537 -28.591 1.00 80.38 459 PRO A O 1
ATOM 3661 N N . SER A 1 460 ? -8.404 1.186 -28.588 1.00 74.81 460 SER A N 1
ATOM 3662 C CA . SER A 1 460 ? -7.623 2.067 -29.464 1.00 74.81 460 SER A CA 1
ATOM 3663 C C . SER A 1 460 ? -6.534 2.863 -28.743 1.00 74.81 460 SER A C 1
ATOM 3665 O O . SER A 1 460 ? -5.788 3.573 -29.413 1.00 74.81 460 SER A O 1
ATOM 3667 N N . LEU A 1 461 ? -6.455 2.792 -27.408 1.00 73.56 461 LEU A N 1
ATOM 3668 C CA . LEU A 1 461 ? -5.420 3.488 -26.654 1.00 73.56 461 LEU A CA 1
ATOM 3669 C C . LEU A 1 461 ? -4.072 2.857 -26.981 1.00 73.56 461 LEU A C 1
ATOM 3671 O O . LEU A 1 461 ? -3.830 1.685 -26.686 1.00 73.56 461 LEU A O 1
ATOM 3675 N N . ALA A 1 462 ? -3.190 3.643 -27.583 1.00 64.94 462 ALA A N 1
ATOM 3676 C CA . ALA A 1 462 ? -1.805 3.253 -27.683 1.00 64.94 462 ALA A CA 1
ATOM 3677 C C . ALA A 1 462 ? -1.182 3.346 -26.288 1.00 64.94 462 ALA A C 1
ATOM 3679 O O . ALA A 1 462 ? -1.049 4.427 -25.712 1.00 64.94 462 ALA A O 1
ATOM 3680 N N . VAL A 1 463 ? -0.830 2.182 -25.748 1.00 64.31 463 VAL A N 1
ATOM 3681 C CA . VAL A 1 463 ? -0.401 1.969 -24.359 1.00 64.31 463 VAL A CA 1
ATOM 3682 C C . VAL A 1 463 ? 0.828 2.806 -23.991 1.00 64.31 463 VAL A C 1
ATOM 3684 O O . VAL A 1 463 ? 1.103 3.022 -22.817 1.00 64.31 463 VAL A O 1
ATOM 3687 N N . ASN A 1 464 ? 1.568 3.291 -24.985 1.00 60.50 464 ASN A N 1
ATOM 3688 C CA . ASN A 1 464 ? 2.851 3.948 -24.806 1.00 60.50 464 ASN A CA 1
ATOM 3689 C C . ASN A 1 464 ? 3.243 4.948 -25.901 1.00 60.50 464 ASN A C 1
ATOM 3691 O O . ASN A 1 464 ? 4.421 5.283 -25.998 1.00 60.50 464 ASN A O 1
ATOM 3695 N N . GLN A 1 465 ? 2.295 5.449 -26.700 1.00 53.84 465 GLN A N 1
ATOM 3696 C CA . GLN A 1 465 ? 2.622 6.421 -27.757 1.00 53.84 465 GLN A CA 1
ATOM 3697 C C . GLN A 1 465 ? 3.128 7.768 -27.230 1.00 53.84 465 GLN A C 1
ATOM 3699 O O . GLN A 1 465 ? 3.654 8.554 -28.015 1.00 53.84 465 GLN A O 1
ATOM 3704 N N . PHE A 1 466 ? 2.989 8.035 -25.930 1.00 57.22 466 PHE A N 1
ATOM 3705 C CA . PHE A 1 466 ? 3.218 9.362 -25.382 1.00 57.22 466 PHE A CA 1
ATOM 3706 C C . PHE A 1 466 ? 4.155 9.346 -24.186 1.00 57.22 466 PHE A C 1
ATOM 3708 O O . PHE A 1 466 ? 4.145 8.442 -23.346 1.00 57.22 466 PHE A O 1
ATOM 3715 N N . HIS A 1 467 ? 4.993 10.372 -24.186 1.00 62.62 467 HIS A N 1
ATOM 3716 C CA . HIS A 1 467 ? 6.060 10.616 -23.243 1.00 62.62 467 HIS A CA 1
ATOM 3717 C C . HIS A 1 467 ? 5.534 11.599 -22.201 1.00 62.62 467 HIS A C 1
ATOM 3719 O O . HIS A 1 467 ? 5.189 12.730 -22.540 1.00 62.62 467 HIS A O 1
ATOM 3725 N N . LEU A 1 468 ? 5.358 11.126 -20.967 1.00 70.50 468 LEU A N 1
ATOM 3726 C CA . LEU A 1 468 ? 4.990 11.991 -19.852 1.00 70.50 468 LEU A CA 1
ATOM 3727 C C . LEU A 1 468 ? 6.262 12.639 -19.320 1.00 70.50 468 LEU A C 1
ATOM 3729 O O . LEU A 1 468 ? 7.143 11.950 -18.799 1.00 70.50 468 LEU A O 1
ATOM 3733 N N . GLU A 1 469 ? 6.328 13.957 -19.477 1.00 67.25 469 GLU A N 1
ATOM 3734 C CA . GLU A 1 469 ? 7.426 14.795 -19.006 1.00 67.25 469 GLU A CA 1
ATOM 3735 C C . GLU A 1 469 ? 7.061 15.465 -17.667 1.00 67.25 469 GLU A C 1
ATOM 3737 O O . GLU A 1 469 ? 5.876 15.716 -17.410 1.00 67.25 469 GLU A O 1
ATOM 3742 N N . PRO A 1 470 ? 8.038 15.788 -16.803 1.00 66.69 470 PRO A N 1
ATOM 3743 C CA . PRO A 1 470 ? 7.789 16.492 -15.552 1.00 66.69 470 PRO A CA 1
ATOM 3744 C C . PRO A 1 470 ? 7.281 17.915 -15.782 1.00 66.69 470 PRO A C 1
ATOM 3746 O O . PRO A 1 470 ? 7.775 18.662 -16.627 1.00 66.69 470 PRO A O 1
ATOM 3749 N N . GLY A 1 471 ? 6.314 18.310 -14.966 1.00 64.81 471 GLY A N 1
ATOM 3750 C CA . GLY A 1 471 ? 5.790 19.660 -14.866 1.00 64.81 471 GLY A CA 1
ATOM 3751 C C . GLY A 1 471 ? 6.753 20.628 -14.171 1.00 64.81 471 GLY A C 1
ATOM 3752 O O . GLY A 1 471 ? 7.729 20.229 -13.530 1.00 64.81 471 GLY A O 1
ATOM 3753 N N . PRO A 1 472 ? 6.488 21.941 -14.269 1.00 58.97 472 PRO A N 1
ATOM 3754 C CA . PRO A 1 472 ? 7.375 22.990 -13.764 1.00 58.97 472 PRO A CA 1
ATOM 3755 C C . PRO A 1 472 ? 7.586 22.941 -12.243 1.00 58.97 472 PRO A C 1
ATOM 3757 O O . PRO A 1 472 ? 8.632 23.378 -11.764 1.00 58.97 472 PRO A O 1
ATOM 3760 N N . THR A 1 473 ? 6.644 22.377 -11.479 1.00 54.97 473 THR A N 1
ATOM 3761 C CA . THR A 1 473 ? 6.746 22.269 -10.014 1.00 54.97 473 THR A CA 1
ATOM 3762 C C . THR A 1 473 ? 7.824 21.270 -9.577 1.00 54.97 473 THR A C 1
ATOM 3764 O O . THR A 1 473 ? 8.333 21.364 -8.459 1.00 54.97 473 THR A O 1
ATOM 3767 N N . PHE A 1 474 ? 8.221 20.347 -10.464 1.00 50.44 474 PHE A N 1
ATOM 3768 C CA . PHE A 1 474 ? 9.314 19.398 -10.241 1.00 50.44 474 PHE A CA 1
ATOM 3769 C C . PHE A 1 474 ? 10.653 20.118 -10.006 1.00 50.44 474 PHE A C 1
ATOM 3771 O O . PHE A 1 474 ? 11.384 19.789 -9.074 1.00 50.44 474 PHE A O 1
ATOM 3778 N N . PHE A 1 475 ? 10.937 21.175 -10.776 1.00 44.78 475 PHE A N 1
ATOM 3779 C CA . PHE A 1 475 ? 12.215 21.896 -10.730 1.00 44.78 475 PHE A CA 1
ATOM 3780 C C . PHE A 1 475 ? 12.401 22.791 -9.493 1.00 44.78 475 PHE A C 1
ATOM 3782 O O . PHE A 1 475 ? 13.536 23.101 -9.135 1.00 44.78 475 PHE A O 1
ATOM 3789 N N . GLU A 1 476 ? 11.320 23.218 -8.832 1.00 41.53 476 GLU A N 1
ATOM 3790 C CA . GLU A 1 476 ? 11.398 24.119 -7.668 1.00 41.53 476 GLU A CA 1
ATOM 3791 C C . GLU A 1 476 ? 11.558 23.382 -6.326 1.00 41.53 476 GLU A C 1
ATOM 3793 O O . GLU A 1 476 ? 12.023 23.983 -5.355 1.00 41.53 476 GLU A O 1
ATOM 3798 N N . LEU A 1 477 ? 11.200 22.092 -6.255 1.00 43.09 477 LEU A N 1
ATOM 3799 C CA . LEU A 1 477 ? 11.128 21.325 -5.000 1.00 43.09 477 LEU A CA 1
ATOM 3800 C C . LEU A 1 477 ? 12.049 20.092 -4.943 1.00 43.09 477 LEU A C 1
ATOM 3802 O O . LEU A 1 477 ? 12.383 19.654 -3.841 1.00 43.09 477 LEU A O 1
ATOM 3806 N N . TYR A 1 478 ? 12.499 19.547 -6.080 1.00 44.41 478 TYR A N 1
ATOM 3807 C CA . TYR A 1 478 ? 13.336 18.342 -6.125 1.00 44.41 478 TYR A CA 1
ATOM 3808 C C . TYR A 1 478 ? 14.799 18.659 -6.475 1.00 44.41 478 TYR A C 1
ATOM 3810 O O . TYR A 1 478 ? 15.132 18.998 -7.603 1.00 44.41 478 TYR A O 1
ATOM 3818 N N . CYS A 1 479 ? 15.708 18.454 -5.515 1.00 32.31 479 CYS A N 1
ATOM 3819 C CA . CYS A 1 479 ? 17.157 18.361 -5.768 1.00 32.31 479 CYS A CA 1
ATOM 3820 C C . CYS A 1 479 ? 17.629 16.911 -6.009 1.00 32.31 479 CYS A C 1
ATOM 3822 O O . CYS A 1 479 ? 18.825 16.635 -5.938 1.00 32.31 479 CYS A O 1
ATOM 3824 N N . ALA A 1 480 ? 16.716 15.976 -6.272 1.00 36.09 480 ALA A N 1
ATOM 3825 C CA . ALA A 1 480 ? 17.039 14.606 -6.654 1.00 36.09 480 ALA A CA 1
ATOM 3826 C C . ALA A 1 480 ? 16.170 14.228 -7.856 1.00 36.09 480 ALA A C 1
ATOM 3828 O O . ALA A 1 480 ? 14.955 14.112 -7.722 1.00 36.09 480 ALA A O 1
ATOM 3829 N N . PHE A 1 481 ? 16.793 14.092 -9.026 1.00 40.81 481 PHE A N 1
ATOM 3830 C CA . PHE A 1 481 ? 16.160 13.576 -10.236 1.00 40.81 481 PHE A CA 1
ATOM 3831 C C . PHE A 1 481 ? 15.616 12.168 -9.953 1.00 40.81 481 PHE A C 1
ATOM 3833 O O . PHE A 1 481 ? 16.398 11.227 -9.827 1.00 40.81 481 PHE A O 1
ATOM 3840 N N . ASP A 1 482 ? 14.296 12.012 -9.826 1.00 50.09 482 ASP A N 1
ATOM 3841 C CA . ASP A 1 482 ? 13.672 10.688 -9.836 1.00 50.09 482 ASP A CA 1
ATOM 3842 C C . ASP A 1 482 ? 13.353 10.304 -11.286 1.00 50.09 482 ASP A C 1
ATOM 3844 O O . ASP A 1 482 ? 12.226 10.468 -11.764 1.00 50.09 482 ASP A O 1
ATOM 3848 N N . SER A 1 483 ? 14.360 9.771 -11.988 1.00 49.03 483 SER A N 1
ATOM 3849 C CA . SER A 1 483 ? 14.242 9.207 -13.346 1.00 49.03 483 SER A CA 1
ATOM 3850 C C . SER A 1 483 ? 13.195 8.085 -13.460 1.00 49.03 483 SER A C 1
ATOM 3852 O O . SER A 1 483 ? 12.868 7.623 -14.552 1.00 49.03 483 SER A O 1
ATOM 3854 N N . LYS A 1 484 ? 12.615 7.650 -12.332 1.00 52.94 484 LYS A N 1
ATOM 3855 C CA . LYS A 1 484 ? 11.540 6.653 -12.241 1.00 52.94 484 LYS A CA 1
ATOM 3856 C C . LYS A 1 484 ? 10.142 7.202 -12.538 1.00 52.94 484 LYS A C 1
ATOM 3858 O O . LYS A 1 484 ? 9.164 6.461 -12.416 1.00 52.94 484 LYS A O 1
ATOM 3863 N N . SER A 1 485 ? 10.015 8.483 -12.880 1.00 58.31 485 SER A N 1
ATOM 3864 C CA . SER A 1 485 ? 8.717 9.146 -13.040 1.00 58.31 485 SER A CA 1
ATOM 3865 C C . SER A 1 485 ? 8.363 9.529 -14.478 1.00 58.31 485 SER A C 1
ATOM 3867 O O . SER A 1 485 ? 7.317 10.132 -14.676 1.00 58.31 485 SER A O 1
ATOM 3869 N N . GLU A 1 486 ? 9.157 9.151 -15.482 1.00 70.00 486 GLU A N 1
ATOM 3870 C CA . GLU A 1 486 ? 9.028 9.704 -16.839 1.00 70.00 486 GLU A CA 1
ATOM 3871 C C . GLU A 1 486 ? 8.910 8.627 -17.927 1.00 70.00 486 GLU A C 1
ATOM 3873 O O . GLU A 1 486 ? 9.373 7.491 -17.784 1.00 70.00 486 GLU A O 1
ATOM 3878 N N . GLY A 1 487 ? 8.295 9.000 -19.051 1.00 76.06 487 GLY A N 1
ATOM 3879 C CA . GLY A 1 487 ? 8.113 8.130 -20.212 1.00 76.06 487 GLY A CA 1
ATOM 3880 C C . GLY A 1 487 ? 6.746 7.446 -20.265 1.00 76.06 487 GLY A C 1
ATOM 3881 O O . GLY A 1 487 ? 5.741 7.958 -19.777 1.00 76.06 487 GLY A O 1
ATOM 3882 N N . SER A 1 488 ? 6.684 6.299 -20.941 1.00 82.06 488 SER A N 1
ATOM 3883 C CA . SER A 1 488 ? 5.411 5.607 -21.175 1.00 82.06 488 SER A CA 1
ATOM 3884 C C . SER A 1 488 ? 4.887 4.855 -19.937 1.00 82.06 488 SER A C 1
ATOM 3886 O O . SER A 1 488 ? 5.672 4.520 -19.048 1.00 82.06 488 SER A O 1
ATOM 3888 N N . PRO A 1 489 ? 3.595 4.472 -19.886 1.00 84.81 489 PRO A N 1
ATOM 3889 C CA . PRO A 1 489 ? 3.042 3.634 -18.818 1.00 84.81 489 PRO A CA 1
ATOM 3890 C C . PRO A 1 489 ? 3.834 2.356 -18.505 1.00 84.81 489 PRO A C 1
ATOM 3892 O O . PRO A 1 489 ? 3.887 1.947 -17.346 1.00 84.81 489 PRO A O 1
ATOM 3895 N N . LEU A 1 490 ? 4.492 1.750 -19.503 1.00 87.19 490 LEU A N 1
ATOM 3896 C CA . LEU A 1 490 ? 5.390 0.610 -19.291 1.00 87.19 490 LEU A CA 1
ATOM 3897 C C . LEU A 1 490 ? 6.686 1.018 -18.571 1.00 87.19 490 LEU A C 1
ATOM 3899 O O . LEU A 1 490 ? 7.138 0.282 -17.697 1.00 87.19 490 LEU A O 1
ATOM 3903 N N . HIS A 1 491 ? 7.258 2.186 -18.889 1.00 84.31 491 HIS A N 1
ATOM 3904 C CA . HIS A 1 491 ? 8.412 2.716 -18.154 1.00 84.31 491 HIS A CA 1
ATOM 3905 C C . HIS A 1 491 ? 8.054 2.952 -16.690 1.00 84.31 491 HIS A C 1
ATOM 3907 O O . HIS A 1 491 ? 8.768 2.494 -15.805 1.00 84.31 491 HIS A O 1
ATOM 3913 N N . ILE A 1 492 ? 6.902 3.575 -16.439 1.00 84.31 492 ILE A N 1
ATOM 3914 C CA . ILE A 1 492 ? 6.424 3.876 -15.088 1.00 84.31 492 ILE A CA 1
ATOM 3915 C C . ILE A 1 492 ? 6.154 2.583 -14.308 1.00 84.31 492 ILE A C 1
ATOM 3917 O O . ILE A 1 492 ? 6.583 2.457 -13.163 1.00 84.31 492 ILE A O 1
ATOM 3921 N N . ALA A 1 493 ? 5.489 1.591 -14.910 1.00 87.81 493 ALA A N 1
ATOM 3922 C CA . ALA A 1 493 ? 5.257 0.300 -14.258 1.00 87.81 493 ALA A CA 1
ATOM 3923 C C . ALA A 1 493 ? 6.577 -0.419 -13.922 1.00 87.81 493 ALA A C 1
ATOM 3925 O O . ALA A 1 493 ? 6.746 -0.905 -12.804 1.00 87.81 493 ALA A O 1
ATOM 3926 N N . ALA A 1 494 ? 7.534 -0.437 -14.857 1.00 87.50 494 ALA A N 1
ATOM 3927 C CA . ALA A 1 494 ? 8.852 -1.030 -14.645 1.00 87.50 494 ALA A CA 1
ATOM 3928 C C . ALA A 1 494 ? 9.643 -0.315 -13.541 1.00 87.50 494 ALA A C 1
ATOM 3930 O O . ALA A 1 494 ? 10.232 -0.967 -12.681 1.00 87.50 494 ALA A O 1
ATOM 3931 N N . ALA A 1 495 ? 9.623 1.018 -13.531 1.00 81.81 495 ALA A N 1
ATOM 3932 C CA . ALA A 1 495 ? 10.358 1.829 -12.570 1.00 81.81 495 ALA A CA 1
ATOM 3933 C C . ALA A 1 495 ? 9.810 1.717 -11.136 1.00 81.81 495 ALA A C 1
ATOM 3935 O O . ALA A 1 495 ? 10.584 1.792 -10.181 1.00 81.81 495 ALA A O 1
ATOM 3936 N N . ASN A 1 496 ? 8.500 1.480 -10.980 1.00 79.75 496 ASN A N 1
ATOM 3937 C CA . ASN A 1 496 ? 7.875 1.188 -9.682 1.00 79.75 496 ASN A CA 1
ATOM 3938 C C . ASN A 1 496 ? 7.941 -0.305 -9.296 1.00 79.75 496 ASN A C 1
ATOM 3940 O O . ASN A 1 496 ? 7.475 -0.674 -8.223 1.00 79.75 496 ASN A O 1
ATOM 3944 N N . GLY A 1 497 ? 8.519 -1.167 -10.141 1.00 86.12 497 GLY A N 1
ATOM 3945 C CA . GLY A 1 497 ? 8.655 -2.600 -9.863 1.00 86.12 497 GLY A CA 1
ATOM 3946 C C . GLY A 1 497 ? 7.339 -3.386 -9.923 1.00 86.12 497 GLY A C 1
ATOM 3947 O O . GLY A 1 497 ? 7.243 -4.466 -9.341 1.00 86.12 497 GLY A O 1
ATOM 3948 N N . GLU A 1 498 ? 6.326 -2.871 -10.623 1.00 88.00 498 GLU A N 1
ATOM 3949 C CA . GLU A 1 498 ? 4.992 -3.474 -10.717 1.00 88.00 498 GLU A CA 1
ATOM 3950 C C . GLU A 1 498 ? 4.980 -4.637 -11.729 1.00 88.00 498 GLU A C 1
ATOM 3952 O O . GLU A 1 498 ? 4.552 -4.511 -12.880 1.00 88.00 498 GLU A O 1
ATOM 3957 N N . GLN A 1 499 ? 5.480 -5.796 -11.293 1.00 92.94 499 GLN A N 1
ATOM 3958 C CA . GLN A 1 499 ? 5.738 -6.977 -12.131 1.00 92.94 499 GLN A CA 1
ATOM 3959 C C . GLN A 1 499 ? 4.508 -7.448 -12.918 1.00 92.94 499 GLN A C 1
ATOM 3961 O O . GLN A 1 499 ? 4.612 -7.772 -14.101 1.00 92.94 499 GLN A O 1
ATOM 3966 N N . ASP A 1 500 ? 3.331 -7.480 -12.294 1.00 91.25 500 ASP A N 1
ATOM 3967 C CA . ASP A 1 500 ? 2.118 -7.972 -12.953 1.00 91.25 500 ASP A CA 1
ATOM 3968 C C . ASP A 1 500 ? 1.603 -7.015 -14.033 1.00 91.25 500 ASP A C 1
ATOM 3970 O O . ASP A 1 500 ? 1.095 -7.466 -15.064 1.00 91.25 500 ASP A O 1
ATOM 3974 N N . LEU A 1 501 ? 1.774 -5.704 -13.830 1.00 89.56 501 LEU A N 1
ATOM 3975 C CA . LEU A 1 501 ? 1.473 -4.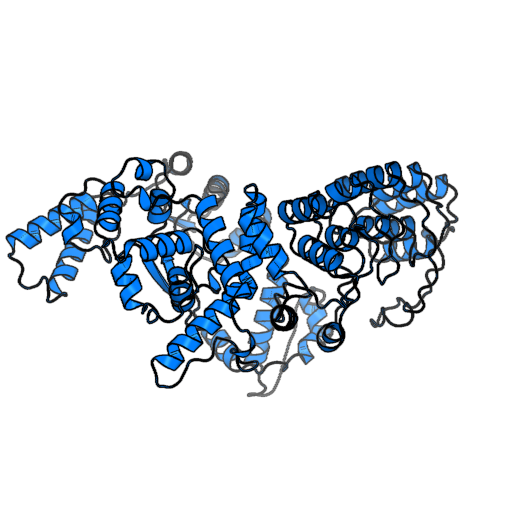689 -14.839 1.00 89.56 501 LEU A CA 1
ATOM 3976 C C . LEU A 1 501 ? 2.451 -4.787 -16.006 1.00 89.56 501 LEU A C 1
ATOM 3978 O O . LEU A 1 501 ? 2.024 -4.834 -17.158 1.00 89.56 501 LEU A O 1
ATOM 3982 N N . VAL A 1 502 ? 3.751 -4.894 -15.717 1.00 92.00 502 VAL A N 1
ATOM 3983 C CA . VAL A 1 502 ? 4.786 -5.091 -16.739 1.00 92.00 502 VAL A CA 1
ATOM 3984 C C . VAL A 1 502 ? 4.499 -6.350 -17.557 1.00 92.00 502 VAL A C 1
ATOM 3986 O O . VAL A 1 502 ? 4.460 -6.287 -18.785 1.00 92.00 502 VAL A O 1
ATOM 3989 N N . ARG A 1 503 ? 4.218 -7.483 -16.902 1.00 93.38 503 ARG A N 1
ATOM 3990 C CA . ARG A 1 503 ? 3.864 -8.736 -17.584 1.00 93.38 503 ARG A CA 1
ATOM 3991 C C . ARG A 1 503 ? 2.628 -8.563 -18.464 1.00 93.38 503 ARG A C 1
ATOM 3993 O O . ARG A 1 503 ? 2.614 -9.064 -19.585 1.00 93.38 503 ARG A O 1
ATOM 4000 N N . HIS A 1 504 ? 1.601 -7.873 -17.968 1.00 90.62 504 HIS A N 1
ATOM 4001 C CA . HIS A 1 504 ? 0.382 -7.618 -18.731 1.00 90.62 504 HIS A CA 1
ATOM 4002 C C . HIS A 1 504 ? 0.657 -6.773 -19.977 1.00 90.62 504 HIS A C 1
ATOM 4004 O O . HIS A 1 504 ? 0.224 -7.154 -21.059 1.00 90.62 504 HIS A O 1
ATOM 4010 N N . PHE A 1 505 ? 1.434 -5.696 -19.848 1.00 89.38 505 PHE A N 1
ATOM 4011 C CA . PHE A 1 505 ? 1.829 -4.866 -20.982 1.00 89.38 505 PHE A CA 1
ATOM 4012 C C . PHE A 1 505 ? 2.650 -5.635 -22.007 1.00 89.38 505 PHE A C 1
ATOM 4014 O O . PHE A 1 505 ? 2.378 -5.534 -23.193 1.00 89.38 505 PHE A O 1
ATOM 4021 N N . ILE A 1 506 ? 3.626 -6.441 -21.586 1.00 90.12 506 ILE A N 1
ATOM 4022 C CA . ILE A 1 506 ? 4.442 -7.209 -22.534 1.00 90.12 506 ILE A CA 1
ATOM 4023 C C . ILE A 1 506 ? 3.572 -8.149 -23.385 1.00 90.12 506 ILE A C 1
ATOM 4025 O O . ILE A 1 506 ? 3.905 -8.391 -24.539 1.00 90.12 506 ILE A O 1
ATOM 4029 N N . LEU A 1 507 ? 2.470 -8.666 -22.835 1.00 88.75 507 LEU A N 1
ATOM 4030 C CA . LEU A 1 507 ? 1.516 -9.527 -23.542 1.00 88.75 507 LEU A CA 1
ATOM 4031 C C . LEU A 1 507 ? 0.485 -8.758 -24.386 1.00 88.75 507 LEU A C 1
ATOM 4033 O O . LEU A 1 507 ? -0.338 -9.390 -25.045 1.00 88.75 507 LEU A O 1
ATOM 4037 N N . ASP A 1 508 ? 0.498 -7.429 -24.345 1.00 84.94 508 ASP A N 1
ATOM 4038 C CA . ASP A 1 508 ? -0.395 -6.576 -25.116 1.00 84.94 508 ASP A CA 1
ATOM 4039 C C . ASP A 1 508 ? 0.265 -6.197 -26.451 1.00 84.94 508 ASP A C 1
ATOM 4041 O O . ASP A 1 508 ? 1.279 -5.499 -26.489 1.00 84.94 508 ASP A O 1
ATOM 4045 N N . ASP A 1 509 ? -0.338 -6.631 -27.562 1.00 81.94 509 ASP A N 1
ATOM 4046 C CA . ASP A 1 509 ? 0.171 -6.405 -28.924 1.00 81.94 509 ASP A CA 1
ATOM 4047 C C . ASP A 1 509 ? 0.278 -4.911 -29.306 1.00 81.94 509 ASP A C 1
ATOM 4049 O O . ASP A 1 509 ? 0.835 -4.570 -30.351 1.00 81.94 509 ASP A O 1
ATOM 4053 N N . ARG A 1 510 ? -0.272 -4.000 -28.490 1.00 78.88 510 ARG A N 1
ATOM 4054 C CA . ARG A 1 510 ? -0.240 -2.546 -28.709 1.00 78.88 510 ARG A CA 1
ATOM 4055 C C . ARG A 1 510 ? 1.018 -1.869 -28.158 1.00 78.88 510 ARG A C 1
ATOM 4057 O O . ARG A 1 510 ? 1.155 -0.657 -28.329 1.00 78.88 510 ARG A O 1
ATOM 4064 N N . VAL A 1 511 ? 1.907 -2.594 -27.475 1.00 83.81 511 VAL A N 1
ATOM 4065 C CA . VAL A 1 511 ? 3.119 -2.015 -26.880 1.00 83.81 511 VAL A CA 1
ATOM 4066 C C . VAL A 1 511 ? 4.178 -1.701 -27.940 1.00 83.81 511 VAL A C 1
ATOM 4068 O O . VAL A 1 511 ? 4.778 -2.578 -28.547 1.00 83.81 511 VAL A O 1
ATOM 4071 N N . ASP A 1 512 ? 4.479 -0.415 -28.098 1.00 82.25 512 ASP A N 1
ATOM 4072 C CA . ASP A 1 512 ? 5.677 0.098 -28.772 1.00 82.25 512 ASP A CA 1
ATOM 4073 C C . ASP A 1 512 ? 6.976 -0.056 -27.937 1.00 82.25 512 ASP A C 1
ATOM 4075 O O . ASP A 1 512 ? 7.295 0.755 -27.062 1.00 82.25 512 ASP A O 1
ATOM 4079 N N . TYR A 1 513 ? 7.778 -1.078 -28.225 1.00 86.12 513 TYR A N 1
ATOM 4080 C CA . TYR A 1 513 ? 9.089 -1.251 -27.585 1.00 86.12 513 TYR A CA 1
ATOM 4081 C C . TYR A 1 513 ? 10.146 -0.209 -27.999 1.00 86.12 513 TYR A C 1
ATOM 4083 O O . TYR A 1 513 ? 11.230 -0.201 -27.419 1.00 86.12 513 TYR A O 1
ATOM 4091 N N . ALA A 1 514 ? 9.858 0.663 -28.970 1.00 82.62 514 ALA A N 1
ATOM 4092 C CA . ALA A 1 514 ? 10.742 1.750 -29.391 1.00 82.62 514 ALA A CA 1
ATOM 4093 C C . ALA A 1 514 ? 10.439 3.093 -28.697 1.00 82.62 514 ALA A C 1
ATOM 4095 O O . ALA A 1 514 ? 11.154 4.072 -28.941 1.00 82.62 514 ALA A O 1
ATOM 4096 N N . ALA A 1 515 ? 9.416 3.147 -27.833 1.00 80.25 515 ALA A N 1
ATOM 4097 C CA . ALA A 1 515 ? 9.126 4.313 -27.001 1.00 80.25 515 ALA A CA 1
ATOM 4098 C C . ALA A 1 515 ? 10.355 4.703 -26.161 1.00 80.25 515 ALA A C 1
ATOM 4100 O O . ALA A 1 515 ? 11.149 3.844 -25.779 1.00 80.25 515 ALA A O 1
ATOM 4101 N N . ARG A 1 516 ? 10.515 5.995 -25.861 1.00 76.50 516 ARG A N 1
ATOM 4102 C CA . ARG A 1 516 ? 11.658 6.511 -25.092 1.00 76.50 516 ARG A CA 1
ATOM 4103 C C . ARG A 1 516 ? 11.187 7.227 -23.830 1.00 76.50 516 ARG A C 1
ATOM 4105 O O . ARG A 1 516 ? 10.162 7.901 -23.882 1.00 76.50 516 ARG A O 1
ATOM 4112 N N . SER A 1 517 ? 11.926 7.084 -22.732 1.00 74.19 517 SER A N 1
ATOM 4113 C CA . SER A 1 517 ? 11.862 7.991 -21.581 1.00 74.19 517 SER A CA 1
ATOM 4114 C C . SER A 1 517 ? 12.660 9.272 -21.858 1.00 74.19 517 SER A C 1
ATOM 4116 O O . SER A 1 517 ? 13.226 9.448 -22.940 1.00 74.19 517 SER A O 1
ATOM 4118 N N . SER A 1 518 ? 12.655 10.217 -20.921 1.00 66.06 518 SER A N 1
ATOM 4119 C CA . SER A 1 518 ? 13.381 11.497 -21.015 1.00 66.06 518 SER A CA 1
ATOM 4120 C C . SER A 1 518 ? 14.887 11.312 -21.027 1.00 66.06 518 SER A C 1
ATOM 4122 O O . SER A 1 518 ? 15.574 11.974 -21.795 1.00 66.06 518 SER A O 1
ATOM 4124 N N . ASP A 1 519 ? 15.369 10.315 -20.289 1.00 65.12 519 ASP A N 1
ATOM 4125 C CA . ASP A 1 519 ? 16.753 9.835 -20.324 1.00 65.12 519 ASP A CA 1
ATOM 4126 C C . ASP A 1 519 ? 17.077 9.044 -21.607 1.00 65.12 519 ASP A C 1
ATOM 4128 O O . ASP A 1 519 ? 18.079 8.330 -21.679 1.00 65.12 519 ASP A O 1
ATOM 4132 N N . TYR A 1 520 ? 16.205 9.096 -22.621 1.00 72.00 520 TYR A N 1
ATOM 4133 C CA . TYR A 1 520 ? 16.310 8.349 -23.875 1.00 72.00 520 TYR A CA 1
ATOM 4134 C C . TYR A 1 520 ? 16.435 6.827 -23.680 1.00 72.00 520 TYR A C 1
ATOM 4136 O O . TYR A 1 520 ? 16.969 6.128 -24.547 1.00 72.00 520 TYR A O 1
ATOM 4144 N N . LEU A 1 521 ? 15.937 6.288 -22.561 1.00 78.12 521 LEU A N 1
ATOM 4145 C CA . LEU A 1 521 ? 15.897 4.847 -22.320 1.00 78.12 521 LEU A CA 1
ATOM 4146 C C . LEU A 1 521 ? 14.687 4.236 -23.022 1.00 78.12 521 LEU A C 1
ATOM 4148 O O . LEU A 1 521 ? 13.612 4.822 -23.047 1.00 78.12 521 LEU A O 1
ATOM 4152 N N . CYS A 1 522 ? 14.859 3.040 -23.578 1.00 83.94 522 CYS A N 1
ATOM 4153 C CA . CYS A 1 522 ? 13.749 2.232 -24.080 1.00 83.94 522 CYS A CA 1
ATOM 4154 C C . CYS A 1 522 ? 13.165 1.339 -22.963 1.00 83.94 522 CYS A C 1
ATOM 4156 O O . CYS A 1 522 ? 13.837 1.121 -21.945 1.00 83.94 522 CYS A O 1
ATOM 4158 N N . PRO A 1 523 ? 11.984 0.717 -23.168 1.00 86.62 523 PRO A N 1
ATOM 4159 C CA . PRO A 1 523 ? 11.409 -0.238 -22.228 1.00 86.62 523 PRO A CA 1
ATOM 4160 C C . PRO A 1 523 ? 12.364 -1.370 -21.832 1.00 86.62 523 PRO A C 1
ATOM 4162 O O . PRO A 1 523 ? 12.358 -1.818 -20.692 1.00 86.62 523 PRO A O 1
ATOM 4165 N N . LEU A 1 524 ? 13.213 -1.839 -22.752 1.00 89.06 524 LEU A N 1
ATOM 4166 C CA . LEU A 1 524 ? 14.201 -2.873 -22.438 1.00 89.06 524 LEU A CA 1
ATOM 4167 C C . LEU A 1 524 ? 15.254 -2.353 -21.437 1.00 89.06 524 LEU A C 1
ATOM 4169 O O . LEU A 1 524 ? 15.651 -3.067 -20.520 1.00 89.06 524 LEU A O 1
ATOM 4173 N N . GLY A 1 525 ? 15.676 -1.095 -21.593 1.00 86.38 525 GLY A N 1
ATOM 4174 C CA . GLY A 1 525 ? 16.661 -0.442 -20.732 1.00 86.38 525 GLY A CA 1
ATOM 4175 C C . GLY A 1 525 ? 16.142 -0.178 -19.319 1.00 86.38 525 GLY A C 1
ATOM 4176 O O . GLY A 1 525 ? 16.829 -0.509 -18.356 1.00 86.38 525 GLY A O 1
ATOM 4177 N N . ILE A 1 526 ? 14.917 0.342 -19.180 1.00 85.44 526 ILE A N 1
ATOM 4178 C CA . ILE A 1 526 ? 14.321 0.607 -17.856 1.00 85.44 526 ILE A CA 1
ATOM 4179 C C . ILE A 1 526 ? 14.107 -0.685 -17.051 1.00 85.44 526 ILE A C 1
ATOM 4181 O O . ILE A 1 526 ? 14.322 -0.698 -15.844 1.00 85.44 526 ILE A O 1
ATOM 4185 N N . ILE A 1 527 ? 13.768 -1.799 -17.713 1.00 89.50 527 ILE A N 1
ATOM 4186 C CA . ILE A 1 527 ? 13.641 -3.116 -17.069 1.00 89.50 527 ILE A CA 1
ATOM 4187 C C . ILE A 1 527 ? 14.982 -3.578 -16.484 1.00 89.50 527 ILE A C 1
ATOM 4189 O O . ILE A 1 527 ? 15.010 -4.103 -15.373 1.00 89.50 527 ILE A O 1
ATOM 4193 N N . ILE A 1 528 ? 16.095 -3.347 -17.189 1.00 87.50 528 ILE A N 1
ATOM 4194 C CA . ILE A 1 528 ? 17.440 -3.752 -16.743 1.00 87.50 528 ILE A CA 1
ATOM 4195 C C . ILE A 1 528 ? 17.864 -3.023 -15.465 1.00 87.50 528 ILE A C 1
ATOM 4197 O O . ILE A 1 528 ? 18.470 -3.649 -14.597 1.00 87.50 528 ILE A O 1
ATOM 4201 N N . ILE A 1 529 ? 17.547 -1.730 -15.355 1.00 81.19 529 ILE A N 1
ATOM 4202 C CA . ILE A 1 529 ? 17.930 -0.887 -14.208 1.00 81.19 529 ILE A CA 1
ATOM 4203 C C . ILE A 1 529 ? 16.865 -0.824 -13.106 1.00 81.19 529 ILE A C 1
ATOM 4205 O O . ILE A 1 529 ? 17.053 -0.132 -12.107 1.00 81.19 529 ILE A O 1
ATOM 4209 N N . SER A 1 530 ? 15.733 -1.504 -13.292 1.00 84.12 530 SER A N 1
ATOM 4210 C CA . SER A 1 530 ? 14.685 -1.588 -12.276 1.00 84.12 530 SER A CA 1
ATOM 4211 C C . SER A 1 530 ? 15.161 -2.360 -11.042 1.00 84.12 530 SER A C 1
ATOM 4213 O O . SER A 1 530 ? 16.036 -3.222 -11.124 1.00 84.12 530 SER A O 1
ATOM 4215 N N . ASP A 1 531 ? 14.521 -2.106 -9.901 1.00 82.62 531 ASP A N 1
ATOM 4216 C CA . ASP A 1 531 ? 14.806 -2.794 -8.632 1.00 82.62 531 ASP A CA 1
ATOM 4217 C C . ASP A 1 531 ? 14.114 -4.175 -8.534 1.00 82.62 531 ASP A C 1
ATOM 4219 O O . ASP A 1 531 ? 13.872 -4.717 -7.457 1.00 82.62 531 ASP A O 1
ATOM 4223 N N . MET A 1 532 ? 13.720 -4.750 -9.677 1.00 87.25 532 MET A N 1
ATOM 4224 C CA . MET A 1 532 ? 13.051 -6.048 -9.725 1.00 87.25 532 MET A CA 1
ATOM 4225 C C . MET A 1 532 ? 14.048 -7.205 -9.541 1.00 87.25 532 MET A C 1
ATOM 4227 O O . MET A 1 532 ? 15.221 -7.096 -9.916 1.00 87.25 532 MET A O 1
ATOM 4231 N N . PRO A 1 533 ? 13.593 -8.368 -9.032 1.00 89.94 533 PRO A N 1
ATOM 4232 C CA . PRO A 1 533 ? 14.427 -9.562 -8.958 1.00 89.94 533 PRO A CA 1
ATOM 4233 C C . PRO A 1 533 ? 15.026 -9.938 -10.323 1.00 89.94 533 PRO A C 1
ATOM 4235 O O . PRO A 1 533 ? 14.359 -9.877 -11.358 1.00 89.94 533 PRO A O 1
ATOM 4238 N N . LYS A 1 534 ? 16.303 -10.341 -10.348 1.00 86.12 534 LYS A N 1
ATOM 4239 C CA . LYS A 1 534 ? 17.050 -10.578 -11.600 1.00 86.12 534 LYS A CA 1
ATOM 4240 C C . LYS A 1 534 ? 16.461 -11.699 -12.460 1.00 86.12 534 LYS A C 1
ATOM 4242 O O . LYS A 1 534 ? 16.593 -11.662 -13.681 1.00 86.12 534 LYS A O 1
ATOM 4247 N N . ASP A 1 535 ? 15.832 -12.692 -11.843 1.00 90.25 535 ASP A N 1
ATOM 4248 C CA . ASP A 1 535 ? 15.087 -13.755 -12.518 1.00 90.25 535 ASP A CA 1
ATOM 4249 C C . ASP A 1 535 ? 13.859 -13.208 -13.255 1.00 90.25 535 ASP A C 1
ATOM 4251 O O . ASP A 1 535 ? 13.652 -13.559 -14.417 1.00 90.25 535 ASP A O 1
ATOM 4255 N N . ILE A 1 536 ? 13.127 -12.279 -12.635 1.00 93.25 536 ILE A N 1
ATOM 4256 C CA . ILE A 1 536 ? 11.996 -11.575 -13.250 1.00 93.25 536 ILE A CA 1
ATOM 4257 C C . ILE A 1 536 ? 12.469 -10.657 -14.381 1.00 93.25 536 ILE A C 1
ATOM 4259 O O . ILE A 1 536 ? 11.889 -10.674 -15.465 1.00 93.25 536 ILE A O 1
ATOM 4263 N N . ILE A 1 537 ? 13.571 -9.923 -14.188 1.00 91.94 537 ILE A N 1
ATOM 4264 C CA . ILE A 1 537 ? 14.193 -9.120 -15.256 1.00 91.94 537 ILE A CA 1
ATOM 4265 C C . ILE A 1 537 ? 14.543 -10.013 -16.452 1.00 91.94 537 ILE A C 1
ATOM 4267 O O . ILE A 1 537 ? 14.187 -9.699 -17.586 1.00 91.94 537 ILE A O 1
ATOM 4271 N N . CYS A 1 538 ? 15.195 -11.157 -16.218 1.00 92.94 538 CYS A N 1
ATOM 4272 C CA . CYS A 1 538 ? 15.524 -12.101 -17.286 1.00 92.94 538 CYS A CA 1
ATOM 4273 C C . CYS A 1 538 ? 14.271 -12.639 -17.989 1.00 92.94 538 CYS A C 1
ATOM 4275 O O . CYS A 1 538 ? 14.276 -12.782 -19.212 1.00 92.94 538 CYS A O 1
ATOM 4277 N N . GLU A 1 539 ? 13.207 -12.938 -17.242 1.00 95.38 539 GLU A N 1
ATOM 4278 C CA . GLU A 1 539 ? 11.930 -13.363 -17.812 1.00 95.38 539 GLU A CA 1
ATOM 4279 C C . GLU A 1 539 ? 11.341 -12.284 -18.732 1.00 95.38 539 GLU A C 1
ATOM 4281 O O . GLU A 1 539 ? 11.036 -12.564 -19.895 1.00 95.38 539 GLU A O 1
ATOM 4286 N N . PHE A 1 540 ? 11.233 -11.044 -18.251 1.00 95.19 540 PHE A N 1
ATOM 4287 C CA . PHE A 1 540 ? 10.670 -9.935 -19.020 1.00 95.19 540 PHE A CA 1
ATOM 4288 C C . PHE A 1 540 ? 11.491 -9.612 -20.260 1.00 95.19 540 PHE A C 1
ATOM 4290 O O . PHE A 1 540 ? 10.909 -9.473 -21.334 1.00 95.19 540 PHE A O 1
ATOM 4297 N N . LEU A 1 541 ? 12.822 -9.604 -20.168 1.00 94.56 541 LEU A N 1
ATOM 4298 C CA . LEU A 1 541 ? 13.687 -9.426 -21.336 1.00 94.56 541 LEU A CA 1
ATOM 4299 C C . LEU A 1 541 ? 13.418 -10.494 -22.403 1.00 94.56 541 LEU A C 1
ATOM 4301 O O . LEU A 1 541 ? 13.238 -10.162 -23.573 1.00 94.56 541 LEU A O 1
ATOM 4305 N N . GLN A 1 542 ? 13.311 -11.771 -22.017 1.00 95.12 542 GLN A N 1
ATOM 4306 C CA . GLN A 1 542 ? 12.984 -12.839 -22.968 1.00 95.12 542 GLN A CA 1
ATOM 4307 C C . GLN A 1 542 ? 11.614 -12.643 -23.615 1.00 95.12 542 GLN A C 1
ATOM 4309 O O . GLN A 1 542 ? 11.470 -12.880 -24.814 1.00 95.12 542 GLN A O 1
ATOM 4314 N N . MET A 1 543 ? 10.603 -12.268 -22.829 1.00 95.44 543 MET A N 1
ATOM 4315 C CA . MET A 1 543 ? 9.253 -12.043 -23.340 1.00 95.44 543 MET A CA 1
ATOM 4316 C C . MET A 1 543 ? 9.216 -10.860 -24.314 1.00 95.44 543 MET A C 1
ATOM 4318 O O . MET A 1 543 ? 8.682 -11.000 -25.409 1.00 95.44 543 MET A O 1
ATOM 4322 N N . MET A 1 544 ? 9.844 -9.736 -23.963 1.00 94.06 544 MET A N 1
ATOM 4323 C CA . MET A 1 544 ? 9.907 -8.536 -24.803 1.00 94.06 544 MET A CA 1
ATOM 4324 C C . MET A 1 544 ? 10.615 -8.808 -26.130 1.00 94.06 544 MET A C 1
ATOM 4326 O O . MET A 1 544 ? 10.078 -8.478 -27.184 1.00 94.06 544 MET A O 1
ATOM 4330 N N . ILE A 1 545 ? 11.779 -9.469 -26.105 1.00 93.62 545 ILE A N 1
ATOM 4331 C CA . ILE A 1 545 ? 12.530 -9.803 -27.328 1.00 93.62 545 ILE A CA 1
ATOM 4332 C C . ILE A 1 545 ? 11.711 -10.745 -28.224 1.00 93.62 545 ILE A C 1
ATOM 4334 O O . ILE A 1 545 ? 11.633 -10.545 -29.435 1.00 93.62 545 ILE A O 1
ATOM 4338 N N . LYS A 1 546 ? 11.041 -11.752 -27.642 1.00 92.50 546 LYS A N 1
ATOM 4339 C CA . LYS A 1 546 ? 10.141 -12.651 -28.392 1.00 92.50 546 LYS A CA 1
ATOM 4340 C C . LYS A 1 546 ? 8.949 -11.917 -29.006 1.00 92.50 546 LYS A C 1
ATOM 4342 O O . LYS A 1 546 ? 8.502 -12.317 -30.078 1.00 92.50 546 LYS A O 1
ATOM 4347 N N . ASN A 1 547 ? 8.479 -10.855 -28.356 1.00 91.12 547 ASN A N 1
ATOM 4348 C CA . ASN A 1 547 ? 7.374 -10.018 -28.817 1.00 91.12 547 ASN A CA 1
ATOM 4349 C C . ASN A 1 547 ? 7.828 -8.866 -29.733 1.00 91.12 547 ASN A C 1
ATOM 4351 O O . ASN A 1 547 ? 7.024 -8.013 -30.091 1.00 91.12 547 ASN A O 1
ATOM 4355 N N . GLY A 1 548 ? 9.092 -8.862 -30.174 1.00 89.25 548 GLY A N 1
ATOM 4356 C CA . GLY A 1 548 ? 9.590 -7.944 -31.200 1.00 89.25 548 GLY A CA 1
ATOM 4357 C C . GLY A 1 548 ? 10.331 -6.715 -30.676 1.00 89.25 548 GLY A C 1
ATOM 4358 O O . GLY A 1 548 ? 10.599 -5.808 -31.462 1.00 89.25 548 GLY A O 1
ATOM 4359 N N . ALA A 1 549 ? 10.687 -6.667 -29.388 1.00 91.62 549 ALA A N 1
ATOM 4360 C CA . ALA A 1 549 ? 11.599 -5.646 -28.882 1.00 91.62 549 ALA A CA 1
ATOM 4361 C C . ALA A 1 549 ? 12.981 -5.785 -29.537 1.00 91.62 549 ALA A C 1
ATOM 4363 O O . ALA A 1 549 ? 13.557 -6.875 -29.577 1.00 91.62 549 ALA A O 1
ATOM 4364 N N . ASP A 1 550 ? 13.520 -4.670 -30.028 1.00 90.88 550 ASP A N 1
ATOM 4365 C CA . ASP A 1 550 ? 14.865 -4.632 -30.592 1.00 90.88 550 ASP A CA 1
ATOM 4366 C C . ASP A 1 550 ? 15.908 -4.743 -29.471 1.00 90.88 550 ASP A C 1
ATOM 4368 O O . ASP A 1 550 ? 15.919 -3.946 -28.531 1.00 90.88 550 ASP A O 1
ATOM 4372 N N . ILE A 1 551 ? 16.783 -5.745 -29.571 1.00 92.31 551 ILE A N 1
ATOM 4373 C CA . ILE A 1 551 ? 17.898 -5.963 -28.640 1.00 92.31 551 ILE A CA 1
ATOM 4374 C C . ILE A 1 551 ? 18.993 -4.897 -28.801 1.00 92.31 551 ILE A C 1
ATOM 4376 O O . ILE A 1 551 ? 19.740 -4.640 -27.858 1.00 92.31 551 ILE A O 1
ATOM 4380 N N . ASN A 1 552 ? 19.061 -4.254 -29.973 1.00 89.94 552 ASN A N 1
ATOM 4381 C CA . ASN A 1 552 ? 20.018 -3.205 -30.319 1.00 89.94 552 ASN A CA 1
ATOM 4382 C C . ASN A 1 552 ? 19.280 -1.906 -30.697 1.00 89.94 552 ASN A C 1
ATOM 4384 O O . ASN A 1 552 ? 19.391 -1.438 -31.833 1.00 89.94 552 ASN A O 1
ATOM 4388 N N . PRO A 1 553 ? 18.511 -1.313 -29.763 1.00 85.75 553 PRO A N 1
ATOM 4389 C CA . PRO A 1 553 ? 17.693 -0.147 -30.056 1.00 85.75 553 PRO A CA 1
ATOM 4390 C C . PRO A 1 553 ? 18.563 1.034 -30.501 1.00 85.75 553 PRO A C 1
ATOM 4392 O O . PRO A 1 553 ? 19.619 1.307 -29.931 1.00 85.75 553 PRO A O 1
ATOM 4395 N N . CYS A 1 554 ? 18.100 1.771 -31.509 1.00 80.31 554 CYS A N 1
ATOM 4396 C CA . CYS A 1 554 ? 18.782 2.972 -31.987 1.00 80.31 554 CYS A CA 1
ATOM 4397 C C . CYS A 1 554 ? 18.365 4.229 -31.205 1.00 80.31 554 CYS A C 1
ATOM 4399 O O . CYS A 1 554 ? 17.225 4.346 -30.740 1.00 80.31 554 CYS A O 1
ATOM 4401 N N . ARG A 1 555 ? 19.265 5.220 -31.141 1.00 72.56 555 ARG A N 1
ATOM 4402 C CA . ARG A 1 555 ? 19.047 6.504 -30.454 1.00 72.56 555 ARG A CA 1
ATOM 4403 C C . ARG A 1 555 ? 18.648 6.351 -28.994 1.00 72.56 555 ARG A C 1
ATOM 4405 O O . ARG A 1 555 ? 17.619 6.873 -28.563 1.00 72.56 555 ARG A O 1
ATOM 4412 N N . VAL A 1 556 ? 19.435 5.567 -28.276 1.00 73.12 556 VAL A N 1
ATOM 4413 C CA . VAL A 1 556 ? 19.357 5.422 -26.825 1.00 73.12 556 VAL A CA 1
ATOM 4414 C C . VAL A 1 556 ? 20.592 6.067 -26.218 1.00 73.12 556 VAL A C 1
ATOM 4416 O O . VAL A 1 556 ? 21.672 5.941 -26.791 1.00 73.12 556 VAL A O 1
ATOM 4419 N N . SER A 1 557 ? 20.449 6.729 -25.071 1.00 74.94 557 SER A N 1
ATOM 4420 C CA . SER A 1 557 ? 21.588 7.313 -24.339 1.00 74.94 557 SER A CA 1
ATOM 4421 C C . SER A 1 557 ? 22.607 6.246 -23.929 1.00 74.94 557 SER A C 1
ATOM 4423 O O . SER A 1 557 ? 23.815 6.473 -23.898 1.00 74.94 557 SER A O 1
ATOM 4425 N N . ARG A 1 558 ? 22.118 5.042 -23.612 1.00 79.19 558 ARG A N 1
ATOM 4426 C CA . ARG A 1 558 ? 22.920 3.874 -23.237 1.00 79.19 558 ARG A CA 1
ATOM 4427 C C . ARG A 1 558 ? 22.303 2.611 -23.816 1.00 79.19 558 ARG A C 1
ATOM 4429 O O . ARG A 1 558 ? 21.084 2.431 -23.765 1.00 79.19 558 ARG A O 1
ATOM 4436 N N . THR A 1 559 ? 23.135 1.721 -24.348 1.00 85.44 559 THR A N 1
ATOM 4437 C CA . THR A 1 559 ? 22.658 0.431 -24.858 1.00 85.44 559 THR A CA 1
ATOM 4438 C C . THR A 1 559 ? 22.212 -0.479 -23.708 1.00 85.44 559 THR A C 1
ATOM 4440 O O . THR A 1 559 ? 22.682 -0.338 -22.573 1.00 85.44 559 THR A O 1
ATOM 4443 N N . PRO A 1 560 ? 21.337 -1.467 -23.968 1.00 88.31 560 PRO A N 1
ATOM 4444 C CA . PRO A 1 560 ? 20.947 -2.453 -22.961 1.00 88.31 560 PRO A CA 1
ATOM 4445 C C . PRO A 1 560 ? 22.139 -3.151 -22.296 1.00 88.31 560 PRO A C 1
ATOM 4447 O O . PRO A 1 560 ? 22.141 -3.373 -21.084 1.00 88.31 560 PRO A O 1
ATOM 4450 N N . LEU A 1 561 ? 23.182 -3.458 -23.076 1.00 88.06 561 LEU A N 1
ATOM 4451 C CA . LEU A 1 561 ? 24.401 -4.058 -22.547 1.00 88.06 561 LEU A CA 1
ATOM 4452 C C . LEU A 1 561 ? 25.150 -3.092 -21.626 1.00 88.06 561 LEU A C 1
ATOM 4454 O O . LEU A 1 561 ? 25.585 -3.497 -20.550 1.00 88.06 561 LEU A O 1
ATOM 4458 N N . GLU A 1 562 ? 25.280 -1.826 -22.019 1.00 80.38 562 GLU A N 1
ATOM 4459 C CA . GLU A 1 562 ? 25.934 -0.809 -21.197 1.00 80.38 562 GLU A CA 1
ATOM 4460 C C . GLU A 1 562 ? 25.237 -0.645 -19.838 1.00 80.38 562 GLU A C 1
ATOM 4462 O O . GLU A 1 562 ? 25.911 -0.607 -18.809 1.00 80.38 562 GLU A O 1
ATOM 4467 N N . LEU A 1 563 ? 23.900 -0.638 -19.813 1.00 82.31 563 LEU A N 1
ATOM 4468 C CA . LEU A 1 563 ? 23.111 -0.575 -18.577 1.00 82.31 563 LEU A CA 1
ATOM 4469 C C . LEU A 1 563 ? 23.327 -1.813 -17.692 1.00 82.31 563 LEU A C 1
ATOM 4471 O O . LEU A 1 563 ? 23.595 -1.686 -16.498 1.00 82.31 563 LEU A O 1
ATOM 4475 N N . ALA A 1 564 ? 23.292 -3.014 -18.278 1.00 84.38 564 ALA A N 1
ATOM 4476 C CA . ALA A 1 564 ? 23.515 -4.264 -17.547 1.00 84.38 564 ALA A CA 1
ATOM 4477 C C . ALA A 1 564 ? 24.945 -4.367 -16.985 1.00 84.38 564 ALA A C 1
ATOM 4479 O O . ALA A 1 564 ? 25.189 -4.996 -15.950 1.00 84.38 564 ALA A O 1
ATOM 4480 N N . VAL A 1 565 ? 25.918 -3.752 -17.652 1.00 79.25 565 VAL A N 1
ATOM 4481 C CA . VAL A 1 565 ? 27.307 -3.742 -17.198 1.00 79.25 565 VAL A CA 1
ATOM 4482 C C . VAL A 1 565 ? 27.530 -2.743 -16.066 1.00 79.25 565 VAL A C 1
ATOM 4484 O O . VAL A 1 565 ? 28.386 -3.024 -15.237 1.00 79.25 565 VAL A O 1
ATOM 4487 N N . MET A 1 566 ? 26.778 -1.646 -15.970 1.00 71.44 566 MET A N 1
ATOM 4488 C CA . MET A 1 566 ? 26.994 -0.606 -14.952 1.00 71.44 566 MET A CA 1
ATOM 4489 C C . MET A 1 566 ? 26.458 -0.948 -13.555 1.00 71.44 566 MET A C 1
ATOM 4491 O O . MET A 1 566 ? 26.994 -0.440 -12.576 1.00 71.44 566 MET A O 1
ATOM 4495 N N . ASP A 1 567 ? 25.445 -1.806 -13.443 1.00 65.62 567 ASP A N 1
ATOM 4496 C CA . ASP A 1 567 ? 24.810 -2.107 -12.153 1.00 65.62 567 ASP A CA 1
ATOM 4497 C C . ASP A 1 567 ? 25.625 -3.106 -11.292 1.00 65.62 567 ASP A C 1
ATOM 4499 O O . ASP A 1 567 ? 26.179 -4.115 -11.760 1.00 65.62 567 ASP A O 1
ATOM 4503 N N . ASP A 1 568 ? 25.749 -2.758 -10.013 1.00 58.38 568 ASP A N 1
ATOM 4504 C CA . ASP A 1 568 ? 26.603 -3.336 -8.981 1.00 58.38 568 ASP A CA 1
ATOM 4505 C C . ASP A 1 568 ? 26.015 -4.597 -8.316 1.00 58.38 568 ASP A C 1
ATOM 4507 O O . ASP A 1 568 ? 26.737 -5.319 -7.622 1.00 58.38 568 ASP A O 1
ATOM 4511 N N . THR A 1 569 ? 24.756 -4.945 -8.604 1.00 55.81 569 THR A N 1
ATOM 4512 C CA . THR A 1 569 ? 23.987 -6.008 -7.919 1.00 55.81 569 THR A CA 1
ATOM 4513 C C . THR A 1 569 ? 24.122 -7.431 -8.494 1.00 55.81 569 THR A C 1
ATOM 4515 O O . THR A 1 569 ? 23.516 -8.369 -7.975 1.00 55.81 569 THR A O 1
ATOM 4518 N N . GLY A 1 570 ? 24.950 -7.654 -9.528 1.00 60.78 570 GLY A N 1
ATOM 4519 C CA . GLY A 1 570 ? 25.277 -9.014 -10.011 1.00 60.78 570 GLY A CA 1
ATOM 4520 C C . GLY A 1 570 ? 24.628 -9.447 -11.336 1.00 60.78 570 GLY A C 1
ATOM 4521 O O . GLY A 1 570 ? 24.105 -10.552 -11.463 1.00 60.78 570 GLY A O 1
ATOM 4522 N N . ASN A 1 571 ? 24.745 -8.615 -12.372 1.00 70.62 571 ASN A N 1
ATOM 4523 C CA . ASN A 1 571 ? 24.133 -8.796 -13.701 1.00 70.62 571 ASN A CA 1
ATOM 4524 C C . ASN A 1 571 ? 24.669 -9.905 -14.623 1.00 70.62 571 ASN A C 1
ATOM 4526 O O . ASN A 1 571 ? 24.365 -9.880 -15.813 1.00 70.62 571 ASN A O 1
ATOM 4530 N N . PHE A 1 572 ? 25.436 -10.892 -14.147 1.00 83.31 572 PHE A N 1
ATOM 4531 C CA . PHE A 1 572 ? 25.989 -11.918 -15.050 1.00 83.31 572 PHE A CA 1
ATOM 4532 C C . PHE A 1 572 ? 24.892 -12.638 -15.855 1.00 83.31 572 PHE A C 1
ATOM 4534 O O . PHE A 1 572 ? 25.048 -12.839 -17.055 1.00 83.31 572 PHE A O 1
ATOM 4541 N N . SER A 1 573 ? 23.767 -12.981 -15.219 1.00 87.50 573 SER A N 1
ATOM 4542 C CA . SER A 1 573 ? 22.633 -13.633 -15.890 1.00 87.50 573 SER A CA 1
ATOM 4543 C C . SER A 1 573 ? 21.989 -12.743 -16.954 1.00 87.50 573 SER A C 1
ATOM 4545 O O . SER A 1 573 ? 21.675 -13.233 -18.034 1.00 87.50 573 SER A O 1
ATOM 4547 N N . VAL A 1 574 ? 21.845 -11.444 -16.673 1.00 88.88 574 VAL A N 1
ATOM 4548 C CA . VAL A 1 574 ? 21.274 -10.459 -17.605 1.00 88.88 574 VAL A CA 1
ATOM 4549 C C . VAL A 1 574 ? 22.216 -10.240 -18.789 1.00 88.88 574 VAL A C 1
ATOM 4551 O O . VAL A 1 574 ? 21.788 -10.354 -19.930 1.00 88.88 574 VAL A O 1
ATOM 4554 N N . VAL A 1 575 ? 23.513 -10.020 -18.542 1.00 89.38 575 VAL A N 1
ATOM 4555 C CA . VAL A 1 575 ? 24.520 -9.871 -19.608 1.00 89.38 575 VAL A CA 1
ATOM 4556 C C . VAL A 1 575 ? 24.582 -11.127 -20.470 1.00 89.38 575 VAL A C 1
ATOM 4558 O O . VAL A 1 575 ? 24.563 -11.033 -21.694 1.00 89.38 575 VAL A O 1
ATOM 4561 N N . LYS A 1 576 ? 24.600 -12.308 -19.843 1.00 90.62 576 LYS A N 1
ATOM 4562 C CA . LYS A 1 576 ? 24.569 -13.584 -20.558 1.00 90.62 576 LYS A CA 1
ATOM 4563 C C . LYS A 1 576 ? 23.345 -13.702 -21.454 1.00 90.62 576 LYS A C 1
ATOM 4565 O O . LYS A 1 576 ? 23.489 -14.072 -22.611 1.00 90.62 576 LYS A O 1
ATOM 4570 N N . LEU A 1 577 ? 22.173 -13.345 -20.941 1.00 93.69 577 LEU A N 1
ATOM 4571 C CA . LEU A 1 577 ? 20.946 -13.358 -21.719 1.00 93.69 577 LEU A CA 1
ATOM 4572 C C . LEU A 1 577 ? 21.036 -12.422 -22.932 1.00 93.69 577 LEU A C 1
ATOM 4574 O O . LEU A 1 577 ? 20.748 -12.851 -24.041 1.00 93.69 577 LEU A O 1
ATOM 4578 N N . LEU A 1 578 ? 21.472 -11.173 -22.748 1.00 92.56 578 LEU A N 1
ATOM 4579 C CA . LEU A 1 578 ? 21.608 -10.214 -23.852 1.00 92.56 578 LEU A CA 1
ATOM 4580 C C . LEU A 1 578 ? 22.569 -10.732 -24.939 1.00 92.56 578 LEU A C 1
ATOM 4582 O O . LEU A 1 578 ? 22.264 -10.638 -26.127 1.00 92.56 578 LEU A O 1
ATOM 4586 N N . VAL A 1 579 ? 23.694 -11.335 -24.539 1.00 92.19 579 VAL A N 1
ATOM 4587 C CA . VAL A 1 579 ? 24.664 -11.964 -25.454 1.00 92.19 579 VAL A CA 1
ATOM 4588 C C . VAL A 1 579 ? 24.052 -13.154 -26.195 1.00 92.19 579 VAL A C 1
ATOM 4590 O O . VAL A 1 579 ? 24.179 -13.234 -27.415 1.00 92.19 579 VAL A O 1
ATOM 4593 N N . ASP A 1 580 ? 23.335 -14.036 -25.493 1.00 93.31 580 ASP A N 1
ATOM 4594 C CA . ASP A 1 580 ? 22.668 -15.202 -26.089 1.00 93.31 580 ASP A CA 1
ATOM 4595 C C . ASP A 1 580 ? 21.612 -14.788 -27.142 1.00 93.31 580 ASP A C 1
ATOM 4597 O O . ASP A 1 580 ? 21.385 -15.518 -28.110 1.00 93.31 580 ASP A O 1
ATOM 4601 N N . TYR A 1 581 ? 20.992 -13.609 -26.988 1.00 94.25 581 TYR A N 1
ATOM 4602 C CA . TYR A 1 581 ? 20.046 -13.020 -27.949 1.00 94.25 581 TYR A CA 1
ATOM 4603 C C . TYR A 1 581 ? 20.699 -12.116 -29.014 1.00 94.25 581 TYR A C 1
ATOM 4605 O O . TYR A 1 581 ? 19.991 -11.561 -29.854 1.00 94.25 581 TYR A O 1
ATOM 4613 N N . GLY A 1 582 ? 22.032 -12.005 -29.039 1.00 91.94 582 GLY A N 1
ATOM 4614 C CA . GLY A 1 582 ? 22.768 -11.314 -30.102 1.00 91.94 582 GLY A CA 1
ATOM 4615 C C . GLY A 1 582 ? 22.871 -9.795 -29.942 1.00 91.94 582 GLY A C 1
ATOM 4616 O O . GLY A 1 582 ? 22.855 -9.077 -30.944 1.00 91.94 582 GLY A O 1
ATOM 4617 N N . VAL A 1 583 ? 22.979 -9.297 -28.706 1.00 92.31 583 VAL A N 1
ATOM 4618 C CA . VAL A 1 583 ? 23.336 -7.890 -28.463 1.00 92.31 583 VAL A CA 1
ATOM 4619 C C . VAL A 1 583 ? 24.691 -7.560 -29.102 1.00 92.31 583 VAL A C 1
ATOM 4621 O O . VAL A 1 583 ? 25.629 -8.361 -29.045 1.00 92.31 583 VAL A O 1
ATOM 4624 N N . ASP A 1 584 ? 24.811 -6.381 -29.708 1.00 88.81 584 ASP A N 1
ATOM 4625 C CA . ASP A 1 584 ? 26.092 -5.886 -30.203 1.00 88.81 584 ASP A CA 1
ATOM 4626 C C . ASP A 1 584 ? 26.975 -5.493 -29.014 1.00 88.81 584 ASP A C 1
ATOM 4628 O O . ASP A 1 584 ? 26.762 -4.484 -28.341 1.00 88.81 584 ASP A O 1
ATOM 4632 N N . VAL A 1 585 ? 27.985 -6.323 -28.755 1.00 87.44 585 VAL A N 1
ATOM 4633 C CA . VAL A 1 585 ? 28.887 -6.184 -27.608 1.00 87.44 585 VAL A CA 1
ATOM 4634 C C . VAL A 1 585 ? 29.810 -4.966 -27.676 1.00 87.44 585 VAL A C 1
ATOM 4636 O O . VAL A 1 585 ? 30.461 -4.654 -26.681 1.00 87.44 585 VAL A O 1
ATOM 4639 N N . ASN A 1 586 ? 29.887 -4.297 -28.828 1.00 83.44 586 ASN A N 1
ATOM 4640 C CA . ASN A 1 586 ? 30.685 -3.089 -29.026 1.00 83.44 586 ASN A CA 1
ATOM 4641 C C . ASN A 1 586 ? 29.820 -1.847 -29.299 1.00 83.44 586 ASN A C 1
ATOM 4643 O O . ASN A 1 586 ? 30.378 -0.769 -29.510 1.00 83.44 586 ASN A O 1
ATOM 4647 N N . ALA A 1 587 ? 28.488 -1.976 -29.310 1.00 82.69 587 ALA A N 1
ATOM 4648 C CA . ALA A 1 587 ? 27.604 -0.835 -29.496 1.00 82.69 587 ALA A CA 1
ATOM 4649 C C . ALA A 1 587 ? 27.661 0.103 -28.286 1.00 82.69 587 ALA A C 1
ATOM 4651 O O . ALA A 1 587 ? 27.583 -0.328 -27.131 1.00 82.69 587 ALA A O 1
ATOM 4652 N N . ILE A 1 588 ? 27.745 1.395 -28.586 1.00 78.06 588 ILE A N 1
ATOM 4653 C CA . ILE A 1 588 ? 27.712 2.482 -27.613 1.00 78.06 588 ILE A CA 1
ATOM 4654 C C . ILE A 1 588 ? 26.452 3.315 -27.829 1.00 78.06 588 ILE A C 1
ATOM 4656 O O . ILE A 1 588 ? 26.000 3.469 -28.967 1.00 78.06 588 ILE A O 1
ATOM 4660 N N . GLY A 1 589 ? 25.866 3.803 -26.736 1.00 73.12 589 GLY A N 1
ATOM 4661 C CA . GLY A 1 589 ? 24.747 4.737 -26.801 1.00 73.12 589 GLY A CA 1
ATOM 4662 C C . GLY A 1 589 ? 25.126 6.053 -27.484 1.00 73.12 589 GLY A C 1
ATOM 4663 O O . GLY A 1 589 ? 26.304 6.395 -27.617 1.00 73.12 589 GLY A O 1
ATOM 4664 N N . ASP A 1 590 ? 24.114 6.796 -27.919 1.00 71.12 590 ASP A N 1
ATOM 4665 C CA . ASP A 1 590 ? 24.299 8.147 -28.437 1.00 71.12 590 ASP A CA 1
ATOM 4666 C C . ASP A 1 590 ? 24.726 9.072 -27.284 1.00 71.12 590 ASP A C 1
ATOM 4668 O O . ASP A 1 590 ? 24.177 8.998 -26.185 1.00 71.12 590 ASP A O 1
ATOM 4672 N N . ALA A 1 591 ? 25.708 9.946 -27.530 1.00 56.12 591 ALA A N 1
ATOM 4673 C CA . ALA A 1 591 ? 26.173 10.908 -26.534 1.00 56.12 591 ALA A CA 1
ATOM 4674 C C . ALA A 1 591 ? 25.018 11.823 -26.096 1.00 56.12 591 ALA A C 1
ATOM 4676 O O . ALA A 1 591 ? 24.444 12.541 -26.921 1.00 56.12 591 ALA A O 1
ATOM 4677 N N . ASP A 1 592 ? 24.691 11.793 -24.806 1.00 50.69 592 ASP A N 1
ATOM 4678 C CA . ASP A 1 592 ? 23.660 12.642 -24.225 1.00 50.69 592 ASP A CA 1
ATOM 4679 C C . ASP A 1 592 ? 24.159 14.100 -24.180 1.00 50.69 592 ASP A C 1
ATOM 4681 O O . ASP A 1 592 ? 25.210 14.366 -23.590 1.00 50.69 592 ASP A O 1
ATOM 4685 N N . PRO A 1 593 ? 23.456 15.080 -24.776 1.00 42.00 593 PRO A N 1
ATOM 4686 C CA . PRO A 1 593 ? 23.793 16.492 -24.599 1.00 42.00 593 PRO A CA 1
ATOM 4687 C C . PRO A 1 593 ? 23.678 16.986 -23.139 1.00 42.00 593 PRO A C 1
ATOM 4689 O O . PRO A 1 593 ? 24.127 18.098 -22.860 1.00 42.00 593 PRO A O 1
ATOM 4692 N N . GLY A 1 594 ? 23.097 16.203 -22.217 1.00 43.62 594 GLY A N 1
ATOM 4693 C CA . GLY A 1 594 ? 22.964 16.513 -20.786 1.00 43.62 594 GLY A CA 1
ATOM 4694 C C . GLY A 1 594 ? 24.051 15.949 -19.853 1.00 43.62 594 GLY A C 1
ATOM 4695 O O . GLY A 1 594 ? 24.132 16.386 -18.701 1.00 43.62 594 GLY A O 1
ATOM 4696 N N . ASP A 1 595 ? 24.917 15.040 -20.322 1.00 42.25 595 ASP A N 1
ATOM 4697 C CA . ASP A 1 595 ? 25.922 14.361 -19.473 1.00 42.25 595 ASP A CA 1
ATOM 4698 C C . ASP A 1 595 ? 27.026 15.317 -18.948 1.00 42.25 595 ASP A C 1
ATOM 4700 O O . ASP A 1 595 ? 27.740 14.989 -18.001 1.00 42.25 595 ASP A O 1
ATOM 4704 N N . ASP A 1 596 ? 27.122 16.543 -19.484 1.00 38.25 596 ASP A N 1
ATOM 4705 C CA . ASP A 1 596 ? 28.055 17.586 -19.018 1.00 38.25 596 ASP A CA 1
ATOM 4706 C C . ASP A 1 596 ? 27.677 18.197 -17.646 1.00 38.25 596 ASP A C 1
ATOM 4708 O O . ASP A 1 596 ? 28.502 18.882 -17.037 1.00 38.25 596 ASP A O 1
ATOM 4712 N N . PHE A 1 597 ? 26.453 17.985 -17.132 1.00 35.56 597 PHE A N 1
ATOM 4713 C CA . PHE A 1 597 ? 25.954 18.720 -15.951 1.00 35.56 597 PHE A CA 1
ATOM 4714 C C . PHE A 1 597 ? 25.478 17.883 -14.751 1.00 35.56 597 PHE A C 1
ATOM 4716 O O . PHE A 1 597 ? 25.332 18.453 -13.668 1.00 35.56 597 PHE A O 1
ATOM 4723 N N . ILE A 1 598 ? 25.253 16.569 -14.874 1.00 38.06 598 ILE A N 1
ATOM 4724 C CA . ILE A 1 598 ? 24.518 15.812 -13.834 1.00 38.06 598 ILE A CA 1
ATOM 4725 C C . ILE A 1 598 ? 25.433 15.053 -12.851 1.00 38.06 598 ILE A C 1
ATOM 4727 O O . ILE A 1 598 ? 25.064 14.871 -11.692 1.00 38.06 598 ILE A O 1
ATOM 4731 N N . TYR A 1 599 ? 26.684 14.745 -13.213 1.00 35.81 599 TYR A N 1
ATOM 4732 C CA . TYR A 1 599 ? 27.672 14.169 -12.280 1.00 35.81 599 TYR A CA 1
ATOM 4733 C C . TYR A 1 599 ? 28.617 15.210 -11.654 1.00 35.81 599 TYR A C 1
ATOM 4735 O O . TYR A 1 599 ? 29.802 14.963 -11.438 1.00 35.81 599 TYR A O 1
ATOM 4743 N N . GLY A 1 600 ? 28.082 16.381 -11.299 1.00 28.00 600 GLY A N 1
ATOM 4744 C CA . GLY A 1 600 ? 28.770 17.415 -10.517 1.00 28.00 600 GLY A CA 1
ATOM 4745 C C . GLY A 1 600 ? 28.881 17.097 -9.017 1.00 28.00 600 GLY A C 1
ATOM 4746 O O . GLY A 1 600 ? 28.627 17.967 -8.187 1.00 28.00 600 GLY A O 1
ATOM 4747 N N . GLY A 1 601 ? 29.228 15.861 -8.651 1.00 29.59 601 GLY A N 1
ATOM 4748 C CA . GLY A 1 601 ? 29.790 15.544 -7.334 1.00 29.59 601 GLY A CA 1
ATOM 4749 C C . GLY A 1 601 ? 31.314 15.724 -7.377 1.00 29.59 601 GLY A C 1
ATOM 4750 O O . GLY A 1 601 ? 31.898 15.546 -8.442 1.00 29.59 601 GLY A O 1
ATOM 4751 N N . PRO A 1 602 ? 31.995 16.081 -6.272 1.00 28.22 602 PRO A N 1
ATOM 4752 C CA . PRO A 1 602 ? 33.408 16.476 -6.300 1.00 28.22 602 PRO A CA 1
ATOM 4753 C C . PRO A 1 602 ? 34.412 15.360 -6.648 1.00 28.22 602 PRO A C 1
ATOM 4755 O O . PRO A 1 602 ? 35.607 15.637 -6.649 1.00 28.22 602 PRO A O 1
ATOM 4758 N N . ASP A 1 603 ? 33.962 14.155 -7.006 1.00 33.34 603 ASP A N 1
ATOM 4759 C CA . ASP A 1 603 ? 34.829 13.024 -7.327 1.00 33.34 603 ASP A CA 1
ATOM 4760 C C . ASP A 1 603 ? 34.548 12.476 -8.745 1.00 33.34 603 ASP A C 1
ATOM 4762 O O . ASP A 1 603 ? 33.656 11.666 -8.968 1.00 33.34 603 ASP A O 1
ATOM 4766 N N . ASP A 1 604 ? 35.345 12.950 -9.705 1.00 34.03 604 ASP A N 1
ATOM 4767 C CA . ASP A 1 604 ? 35.959 12.177 -10.805 1.00 34.03 604 ASP A CA 1
ATOM 4768 C C . ASP A 1 604 ? 35.083 11.383 -11.811 1.00 34.03 604 ASP A C 1
ATOM 4770 O O . ASP A 1 604 ? 35.560 10.425 -12.419 1.00 34.03 604 ASP A O 1
ATOM 4774 N N . TYR A 1 605 ? 33.836 11.790 -12.074 1.00 37.88 605 TYR A N 1
ATOM 4775 C CA . TYR A 1 605 ? 33.011 11.222 -13.166 1.00 37.88 605 TYR A CA 1
ATOM 4776 C C . TYR A 1 605 ? 33.178 11.927 -14.530 1.00 37.88 605 TYR A C 1
ATOM 4778 O O . TYR A 1 605 ? 32.443 11.646 -15.470 1.00 37.88 605 TYR A O 1
ATOM 4786 N N . SER A 1 606 ? 34.153 12.826 -14.681 1.00 33.00 606 SER A N 1
ATOM 4787 C CA . SER A 1 606 ? 34.337 13.669 -15.877 1.00 33.00 606 SER A CA 1
ATOM 4788 C C . SER A 1 606 ? 35.061 12.996 -17.054 1.00 33.00 606 SER A C 1
ATOM 4790 O O . SER A 1 606 ? 35.488 13.682 -17.983 1.00 33.00 606 SER A O 1
ATOM 4792 N N . THR A 1 607 ? 35.235 11.670 -17.041 1.00 38.62 607 THR A N 1
ATOM 4793 C CA . THR A 1 607 ? 35.804 10.948 -18.189 1.00 38.62 607 THR A CA 1
ATOM 4794 C C . THR A 1 607 ? 34.678 10.459 -19.099 1.00 38.62 607 THR A C 1
ATOM 4796 O O . THR A 1 607 ? 33.886 9.625 -18.661 1.00 38.62 607 THR A O 1
ATOM 4799 N N . PRO A 1 608 ? 34.603 10.917 -20.365 1.00 42.44 608 PRO A N 1
ATOM 4800 C CA . PRO A 1 608 ? 33.696 10.341 -21.348 1.00 42.44 608 PRO A CA 1
ATOM 4801 C C . PRO A 1 608 ? 33.969 8.837 -21.439 1.00 42.44 608 PRO A C 1
ATOM 4803 O O . PRO A 1 608 ? 35.068 8.406 -21.796 1.00 42.44 608 PRO A O 1
ATOM 4806 N N . LEU A 1 609 ? 33.000 8.014 -21.045 1.00 53.25 609 LEU A N 1
ATOM 4807 C CA . LEU A 1 609 ? 33.135 6.560 -21.094 1.00 53.25 609 LEU A CA 1
ATOM 4808 C C . LEU A 1 609 ? 32.846 6.099 -22.528 1.00 53.25 609 LEU A C 1
ATOM 4810 O O . LEU A 1 609 ? 31.777 5.578 -22.821 1.00 53.25 609 LEU A O 1
ATOM 4814 N N . GLU A 1 610 ? 33.810 6.306 -23.426 1.00 57.62 610 GLU A N 1
ATOM 4815 C CA . GLU A 1 610 ? 33.695 6.064 -24.878 1.00 57.62 610 GLU A CA 1
ATOM 4816 C C . GLU A 1 610 ? 33.617 4.572 -25.276 1.00 57.62 610 GLU A C 1
ATOM 4818 O O . GLU A 1 610 ? 33.613 4.243 -26.461 1.00 57.62 610 GLU A O 1
ATOM 4823 N N . SER A 1 611 ? 33.594 3.641 -24.313 1.00 65.31 611 SER A N 1
ATOM 4824 C CA . SER A 1 611 ? 33.581 2.200 -24.591 1.00 65.31 611 SER A CA 1
ATOM 4825 C C . SER A 1 611 ? 32.996 1.359 -23.449 1.00 65.31 611 SER A C 1
ATOM 4827 O O . SER A 1 611 ? 32.987 1.762 -22.281 1.00 65.31 611 SER A O 1
ATOM 4829 N N . VAL A 1 612 ? 32.581 0.128 -23.778 1.00 65.50 612 VAL A N 1
ATOM 4830 C CA . VAL A 1 612 ? 32.190 -0.907 -22.800 1.00 65.50 612 VAL A CA 1
ATOM 4831 C C . VAL A 1 612 ? 33.334 -1.216 -21.819 1.00 65.50 612 VAL A C 1
ATOM 4833 O O . VAL A 1 612 ? 33.081 -1.479 -20.643 1.00 65.50 612 VAL A O 1
ATOM 4836 N N . GLU A 1 613 ? 34.594 -1.117 -22.258 1.00 68.38 613 GLU A N 1
ATOM 4837 C CA . GLU A 1 613 ? 35.780 -1.264 -21.403 1.00 68.38 613 GLU A CA 1
ATOM 4838 C C . GLU A 1 613 ? 35.832 -0.186 -20.313 1.00 68.38 613 GLU A C 1
ATOM 4840 O O . GLU A 1 613 ? 35.967 -0.512 -19.132 1.00 68.38 613 GLU A O 1
ATOM 4845 N N . SER A 1 614 ? 35.635 1.084 -20.676 1.00 63.97 614 SER A N 1
ATOM 4846 C CA . SER A 1 614 ? 35.614 2.200 -19.723 1.00 63.97 614 SER A CA 1
ATOM 4847 C C . SER A 1 614 ? 34.530 2.007 -18.650 1.00 63.97 614 SER A C 1
ATOM 4849 O O . SER A 1 614 ? 34.759 2.267 -17.469 1.00 63.97 614 SER A O 1
ATOM 4851 N N . ARG A 1 615 ? 33.360 1.475 -19.029 1.00 67.56 615 ARG A N 1
ATOM 4852 C CA . ARG A 1 615 ? 32.246 1.203 -18.101 1.00 67.56 615 ARG A CA 1
ATOM 4853 C C . ARG A 1 615 ? 32.527 0.023 -17.163 1.00 67.56 615 ARG A C 1
ATOM 4855 O O . ARG A 1 615 ? 32.207 0.097 -15.977 1.00 67.56 615 ARG A O 1
ATOM 4862 N N . LEU A 1 616 ? 33.174 -1.038 -17.656 1.00 68.75 616 LEU A N 1
ATOM 4863 C CA . LEU A 1 616 ? 33.645 -2.154 -16.822 1.00 68.75 616 LEU A CA 1
ATOM 4864 C C . LEU A 1 616 ? 34.671 -1.688 -15.776 1.00 68.75 616 LEU A C 1
ATOM 4866 O O . LEU A 1 616 ? 34.652 -2.172 -14.643 1.00 68.75 616 LEU A O 1
ATOM 4870 N N . LEU A 1 617 ? 35.531 -0.725 -16.129 1.00 65.88 617 LEU A N 1
ATOM 4871 C CA . LEU A 1 617 ? 36.488 -0.119 -15.198 1.00 65.88 617 LEU A CA 1
ATOM 4872 C C . LEU A 1 617 ? 35.790 0.684 -14.092 1.00 65.88 617 LEU A C 1
ATOM 4874 O O . LEU A 1 617 ? 36.169 0.554 -12.927 1.00 65.88 617 LEU A O 1
ATOM 4878 N N . VAL A 1 618 ? 34.744 1.452 -14.422 1.00 63.09 618 VAL A N 1
ATOM 4879 C CA . VAL A 1 618 ? 33.912 2.141 -13.417 1.00 63.09 618 VAL A CA 1
ATOM 4880 C C . VAL A 1 618 ? 33.256 1.129 -12.482 1.00 63.09 618 VAL A C 1
ATOM 4882 O O . VAL A 1 618 ? 33.405 1.247 -11.269 1.00 63.09 618 VAL A O 1
ATOM 4885 N N . ARG A 1 619 ? 32.629 0.070 -13.010 1.00 67.06 619 ARG A N 1
ATOM 4886 C CA . ARG A 1 619 ? 32.059 -0.996 -12.171 1.00 67.06 619 ARG A CA 1
ATOM 4887 C C . ARG A 1 619 ? 33.094 -1.629 -11.247 1.00 67.06 619 ARG A C 1
ATOM 4889 O O . ARG A 1 619 ? 32.780 -1.894 -10.090 1.00 67.06 619 ARG A O 1
ATOM 4896 N N . ARG A 1 620 ? 34.326 -1.858 -11.714 1.00 64.62 620 ARG A N 1
ATOM 4897 C CA . ARG A 1 620 ? 35.395 -2.414 -10.872 1.00 64.62 620 ARG A CA 1
ATOM 4898 C C . ARG A 1 620 ? 35.714 -1.530 -9.665 1.00 64.62 620 ARG A C 1
ATOM 4900 O O . ARG A 1 620 ? 35.968 -2.073 -8.597 1.00 64.62 620 ARG A O 1
ATOM 4907 N N . ARG A 1 621 ? 35.670 -0.197 -9.806 1.00 62.19 621 ARG A N 1
ATOM 4908 C CA . ARG A 1 621 ? 35.928 0.737 -8.691 1.00 62.19 621 ARG A CA 1
ATOM 4909 C C . ARG A 1 621 ? 34.909 0.604 -7.554 1.00 62.19 621 ARG A C 1
ATOM 4911 O O . ARG A 1 621 ? 35.269 0.844 -6.406 1.00 62.19 621 ARG A O 1
ATOM 4918 N N . TYR A 1 622 ? 33.669 0.220 -7.861 1.00 54.16 622 TYR A N 1
ATOM 4919 C CA . TYR A 1 622 ? 32.558 0.207 -6.898 1.00 54.16 622 TYR A CA 1
ATOM 4920 C C . TYR A 1 622 ? 32.037 -1.199 -6.551 1.00 54.16 622 TYR A C 1
ATOM 4922 O O . TYR A 1 622 ? 31.285 -1.360 -5.590 1.00 54.16 622 TYR A O 1
ATOM 4930 N N . SER A 1 623 ? 32.432 -2.238 -7.294 1.00 56.00 623 SER A N 1
ATOM 4931 C CA . SER A 1 623 ? 31.962 -3.606 -7.062 1.00 56.00 623 SER A CA 1
ATOM 4932 C C . SER A 1 623 ? 32.619 -4.252 -5.840 1.00 56.00 623 SER A C 1
ATOM 4934 O O . SER A 1 623 ? 33.838 -4.266 -5.701 1.00 56.00 623 SER A O 1
ATOM 4936 N N . LYS A 1 624 ? 31.805 -4.884 -4.984 1.00 55.34 624 LYS A N 1
ATOM 4937 C CA . LYS A 1 624 ? 32.271 -5.701 -3.847 1.00 55.34 624 LYS A CA 1
ATOM 4938 C C . LYS A 1 624 ? 32.657 -7.143 -4.238 1.00 55.34 624 LYS A C 1
ATOM 4940 O O . LYS A 1 624 ? 33.115 -7.887 -3.374 1.00 55.34 624 LYS A O 1
ATOM 4945 N N . SER A 1 625 ? 32.444 -7.568 -5.492 1.00 60.97 625 SER A N 1
ATOM 4946 C CA . SER A 1 625 ? 32.640 -8.957 -5.955 1.00 60.97 625 SER A CA 1
ATOM 4947 C C . SER A 1 625 ? 33.445 -9.020 -7.260 1.00 60.97 625 SER A C 1
ATOM 4949 O O . SER A 1 625 ? 32.909 -8.793 -8.344 1.00 60.97 625 SER A O 1
ATOM 4951 N N . GLU A 1 626 ? 34.731 -9.374 -7.161 1.00 61.88 626 GLU A N 1
ATOM 4952 C CA . GLU A 1 626 ? 35.634 -9.514 -8.319 1.00 61.88 626 GLU A CA 1
ATOM 4953 C C . GLU A 1 626 ? 35.247 -10.692 -9.237 1.00 61.88 626 GLU A C 1
ATOM 4955 O O . GLU A 1 626 ? 35.258 -10.556 -10.460 1.00 61.88 626 GLU A O 1
ATOM 4960 N N . GLU A 1 627 ? 34.798 -11.816 -8.666 1.00 62.84 627 GLU A N 1
ATOM 4961 C CA . GLU A 1 627 ? 34.481 -13.056 -9.399 1.00 62.84 627 GLU A CA 1
ATOM 4962 C C . GLU A 1 627 ? 33.332 -12.882 -10.417 1.00 62.84 627 GLU A C 1
ATOM 4964 O O . GLU A 1 627 ? 33.320 -13.488 -11.491 1.00 62.84 627 GLU A O 1
ATOM 4969 N N . GLY A 1 628 ? 32.351 -12.026 -10.112 1.00 69.56 628 GLY A N 1
ATOM 4970 C CA . GLY A 1 628 ? 31.248 -11.727 -11.029 1.00 69.56 628 GLY A CA 1
ATOM 4971 C C . GLY A 1 628 ? 31.684 -10.905 -12.245 1.00 69.56 628 GLY A C 1
ATOM 4972 O O . GLY A 1 628 ? 31.177 -11.122 -13.347 1.00 69.56 628 GLY A O 1
ATOM 4973 N N . LEU A 1 629 ? 32.633 -9.983 -12.056 1.00 74.00 629 LEU A N 1
ATOM 4974 C CA . LEU A 1 629 ? 33.152 -9.117 -13.113 1.00 74.00 629 LEU A CA 1
ATOM 4975 C C . LEU A 1 629 ? 34.037 -9.899 -14.089 1.00 74.00 629 LEU A C 1
ATOM 4977 O O . LEU A 1 629 ? 33.878 -9.752 -15.299 1.00 74.00 629 LEU A O 1
ATOM 4981 N N . GLU A 1 630 ? 34.910 -10.772 -13.581 1.00 76.62 630 GLU A N 1
ATOM 4982 C CA . GLU A 1 630 ? 35.774 -11.630 -14.406 1.00 76.62 630 GLU A CA 1
ATOM 4983 C C . GLU A 1 630 ? 34.956 -12.488 -15.374 1.00 76.62 630 GLU A C 1
ATOM 4985 O O . GLU A 1 630 ? 35.214 -12.498 -16.578 1.00 76.62 630 GLU A O 1
ATOM 4990 N N . ARG A 1 631 ? 33.887 -13.122 -14.879 1.00 80.88 631 ARG A N 1
ATOM 4991 C CA . ARG A 1 631 ? 32.987 -13.934 -15.709 1.00 80.88 631 ARG A CA 1
ATOM 4992 C C . ARG A 1 631 ? 32.296 -13.124 -16.806 1.00 80.88 631 ARG A C 1
ATOM 4994 O O . ARG A 1 631 ? 32.118 -13.629 -17.914 1.00 80.88 631 ARG A O 1
ATOM 5001 N N . VAL A 1 632 ? 31.885 -11.887 -16.514 1.00 82.50 632 VAL A N 1
ATOM 5002 C CA . VAL A 1 632 ? 31.296 -10.980 -17.516 1.00 82.50 632 VAL A CA 1
ATOM 5003 C C . VAL A 1 632 ? 32.332 -10.615 -18.581 1.00 82.50 632 VAL A C 1
ATOM 5005 O O . VAL A 1 632 ? 32.036 -10.688 -19.770 1.00 82.50 632 VAL A O 1
ATOM 5008 N N . VAL A 1 633 ? 33.557 -10.277 -18.173 1.00 81.00 633 VAL A N 1
ATOM 5009 C CA . VAL A 1 633 ? 34.656 -9.928 -19.086 1.00 81.00 633 VAL A CA 1
ATOM 5010 C C . VAL A 1 633 ? 35.009 -11.100 -20.001 1.00 81.00 633 VAL A C 1
ATOM 5012 O O . VAL A 1 633 ? 35.134 -10.911 -21.211 1.00 81.00 633 VAL A O 1
ATOM 5015 N N . GLU A 1 634 ? 35.153 -12.309 -19.454 1.00 83.19 634 GLU A N 1
ATOM 5016 C CA . GLU A 1 634 ? 35.430 -13.519 -20.236 1.00 83.19 634 GLU A CA 1
ATOM 5017 C C . GLU A 1 634 ? 34.328 -13.792 -21.262 1.00 83.19 634 GLU A C 1
ATOM 5019 O O . GLU A 1 634 ? 34.613 -14.051 -22.436 1.00 83.19 634 GLU A O 1
ATOM 5024 N N . LEU A 1 635 ? 33.066 -13.677 -20.837 1.00 86.38 635 LEU A N 1
ATOM 5025 C CA . LEU A 1 635 ? 31.917 -13.846 -21.715 1.00 86.38 635 LEU A CA 1
ATOM 5026 C C . LEU A 1 635 ? 31.953 -12.835 -22.869 1.00 86.38 635 LEU A C 1
ATOM 5028 O O . LEU A 1 635 ? 31.852 -13.241 -24.026 1.00 86.38 635 LEU A O 1
ATOM 5032 N N . LEU A 1 636 ? 32.151 -11.549 -22.582 1.00 85.25 636 LEU A N 1
ATOM 5033 C CA . LEU A 1 636 ? 32.185 -10.500 -23.602 1.00 85.25 636 LEU A CA 1
ATOM 5034 C C . LEU A 1 636 ? 33.369 -10.670 -24.567 1.00 85.25 636 LEU A C 1
ATOM 5036 O O . LEU A 1 636 ? 33.182 -10.598 -25.783 1.00 85.25 636 LEU A O 1
ATOM 5040 N N . LYS A 1 637 ? 34.568 -11.001 -24.065 1.00 84.00 637 LYS A N 1
ATOM 5041 C CA . LYS A 1 637 ? 35.740 -11.308 -24.909 1.00 84.00 637 LYS A CA 1
ATOM 5042 C C . LYS A 1 637 ? 35.482 -12.492 -25.838 1.00 84.00 637 LYS A C 1
ATOM 5044 O O . LYS A 1 637 ? 35.832 -12.431 -27.015 1.00 84.00 637 LYS A O 1
ATOM 5049 N N . SER A 1 638 ? 34.833 -13.547 -25.340 1.00 87.62 638 SER A N 1
ATOM 5050 C CA . SER A 1 638 ? 34.494 -14.721 -26.159 1.00 87.62 638 SER A CA 1
ATOM 5051 C C . SER A 1 638 ? 33.499 -14.417 -27.289 1.00 87.62 638 SER A C 1
ATOM 5053 O O . SER A 1 638 ? 33.452 -15.164 -28.264 1.00 87.62 638 SER A O 1
ATOM 5055 N N . HIS A 1 639 ? 32.777 -13.294 -27.203 1.00 88.00 639 HIS A N 1
ATOM 5056 C CA . HIS A 1 639 ? 31.824 -12.821 -28.210 1.00 88.00 639 HIS A CA 1
ATOM 5057 C C . HIS A 1 639 ? 32.330 -11.596 -28.994 1.00 88.00 639 HIS A C 1
ATOM 5059 O O . HIS A 1 639 ? 31.554 -10.947 -29.689 1.00 88.00 639 HIS A O 1
ATOM 5065 N N . GLY A 1 640 ? 33.636 -11.301 -28.939 1.00 82.62 640 GLY A N 1
ATOM 5066 C CA . GLY A 1 640 ? 34.261 -10.276 -29.781 1.00 82.62 640 GLY A CA 1
ATOM 5067 C C . GLY A 1 640 ? 34.187 -8.850 -29.233 1.00 82.62 640 GLY A C 1
ATOM 5068 O O . GLY A 1 640 ? 34.345 -7.901 -30.003 1.00 82.62 640 GLY A O 1
ATOM 5069 N N . ALA A 1 641 ? 33.962 -8.677 -27.927 1.00 80.56 641 ALA A N 1
ATOM 5070 C CA . ALA A 1 641 ? 34.065 -7.367 -27.296 1.00 80.56 641 ALA A CA 1
ATOM 5071 C C . ALA A 1 641 ? 35.517 -6.870 -27.313 1.00 80.56 641 ALA A C 1
ATOM 5073 O O . ALA A 1 641 ? 36.448 -7.588 -26.927 1.00 80.56 641 ALA A O 1
ATOM 5074 N N . THR A 1 642 ? 35.703 -5.622 -27.728 1.00 74.38 642 THR A N 1
ATOM 5075 C CA . THR A 1 642 ? 36.999 -4.943 -27.726 1.00 74.38 642 THR A CA 1
ATOM 5076 C C . THR A 1 642 ? 37.273 -4.447 -26.311 1.00 74.38 642 THR A C 1
ATOM 5078 O O . THR A 1 642 ? 36.921 -3.330 -25.953 1.00 74.38 642 THR A O 1
ATOM 5081 N N . ILE A 1 643 ? 37.841 -5.323 -25.482 1.00 70.00 643 ILE A N 1
ATOM 5082 C CA . ILE A 1 643 ? 38.249 -5.019 -24.107 1.00 70.00 643 ILE A CA 1
ATOM 5083 C C . ILE A 1 643 ? 39.773 -5.139 -24.059 1.00 70.00 643 ILE A C 1
ATOM 5085 O O . ILE A 1 643 ? 40.304 -6.249 -24.185 1.00 70.00 643 ILE A O 1
ATOM 5089 N N . GLY A 1 644 ? 40.464 -4.011 -23.909 1.00 62.28 644 GLY A N 1
ATOM 5090 C CA . GLY A 1 644 ? 41.912 -3.919 -23.771 1.00 62.28 644 GLY A CA 1
ATOM 5091 C C . GLY A 1 644 ? 42.491 -4.711 -22.590 1.00 62.28 644 GLY A C 1
ATOM 5092 O O . GLY A 1 644 ? 41.798 -5.339 -21.783 1.00 62.28 644 GLY A O 1
ATOM 5093 N N . GLU A 1 645 ? 43.823 -4.719 -22.494 1.00 50.38 645 GLU A N 1
ATOM 5094 C CA . GLU A 1 645 ? 44.579 -5.453 -21.462 1.00 50.38 645 GLU A CA 1
ATOM 5095 C C . GLU A 1 645 ? 44.557 -4.762 -20.074 1.00 50.38 645 GLU A C 1
ATOM 5097 O O . GLU A 1 645 ? 45.123 -5.282 -19.111 1.00 50.38 645 GLU A O 1
ATOM 5102 N N . ILE A 1 646 ? 43.854 -3.629 -19.932 1.00 45.69 646 ILE A N 1
ATOM 5103 C CA . ILE A 1 646 ? 43.939 -2.694 -18.789 1.00 45.69 646 ILE A CA 1
ATOM 5104 C C . ILE A 1 646 ? 43.287 -3.230 -17.498 1.00 45.69 646 ILE A C 1
ATOM 5106 O O . ILE A 1 646 ? 43.499 -2.694 -16.410 1.00 45.69 646 ILE A O 1
ATOM 5110 N N . ILE A 1 647 ? 42.592 -4.371 -17.547 1.00 48.75 647 ILE A N 1
ATOM 5111 C CA . ILE A 1 647 ? 42.084 -5.040 -16.333 1.00 48.75 647 ILE A CA 1
ATOM 5112 C C . ILE A 1 647 ? 43.234 -5.471 -15.387 1.00 48.75 647 ILE A C 1
ATOM 5114 O O . ILE A 1 647 ? 42.992 -5.742 -14.216 1.00 48.75 647 ILE A O 1
ATOM 5118 N N . ASN A 1 648 ? 44.503 -5.419 -15.801 1.00 45.22 648 ASN A N 1
ATOM 5119 C CA . ASN A 1 648 ? 45.638 -5.688 -14.909 1.00 45.22 648 ASN A CA 1
ATOM 5120 C C . ASN A 1 648 ? 46.307 -4.454 -14.258 1.00 45.22 648 ASN A C 1
ATOM 5122 O O . ASN A 1 648 ? 47.166 -4.662 -13.406 1.00 45.22 648 ASN A O 1
ATOM 5126 N N . GLU A 1 649 ? 45.945 -3.203 -14.585 1.00 41.09 649 GLU A N 1
ATOM 5127 C CA . GLU A 1 649 ? 46.761 -2.018 -14.206 1.00 41.09 649 GLU A CA 1
ATOM 5128 C C . GLU A 1 649 ? 46.115 -0.973 -13.270 1.00 41.09 649 GLU A C 1
ATOM 5130 O O . GLU A 1 649 ? 46.647 0.121 -13.103 1.00 41.09 649 GLU A O 1
ATOM 5135 N N . LEU A 1 650 ? 45.025 -1.293 -12.573 1.00 37.88 650 LEU A N 1
ATOM 5136 C CA . LEU A 1 650 ? 44.518 -0.443 -11.482 1.00 37.88 650 LEU A CA 1
ATOM 5137 C C . LEU A 1 650 ? 44.581 -1.207 -10.156 1.00 37.88 650 LEU A C 1
ATOM 5139 O O . LEU A 1 650 ? 43.575 -1.735 -9.685 1.00 37.88 650 LEU A O 1
ATOM 5143 N N . SER A 1 651 ? 45.803 -1.309 -9.625 1.00 32.81 651 SER A N 1
ATOM 5144 C CA . SER A 1 651 ? 46.137 -1.765 -8.267 1.00 32.81 651 SER A CA 1
ATOM 5145 C C . SER A 1 651 ? 46.356 -0.592 -7.326 1.00 32.81 651 SER A C 1
ATOM 5147 O O . SER A 1 651 ? 47.123 0.311 -7.744 1.00 32.81 651 SER A O 1
#

Sequence (651 aa):
MIDPSSNHNAAAELYEPHTGTWLFRSPQYDQWLTGSTQFFWVHGIPGAGKTVLLSFVVQTIQKYCQSEEPGITSLIPAFSVIAQLFNTVYLLVDALDETQDQTKLVSTLKRLTDLKFGTVKILATSRREADIDALLCETPHISLSNPLVDEDIRLYIREMLSKDYRFAEWPKSLSREVEAALVGGAKGISVKRFHIDLLRSAKNLDETYERILVSISDRSRPYAQRALQWLSEPVNESRLTPDVLAVAITMPCQDGEPTPREKLLSLTRLHNICACLITVVDLNYLIPRLTPRLAHYTVKEFLFSDRIKNTQACSFFASSRSASLIFANTLVKFLLSFDATLVRGHDSPFSSPATSSDSENEMVGLQGFYGYAIHSWYECAKRVDDQGGDDEIYDLIFKLLDPDRDGFEIFRTRTIISHEDAVLPDWLIDEENWSSAVLAYLCKLGLLGVAKTWLERHPSLAVNQFHLEPGPTFFELYCAFDSKSEGSPLHIAAANGEQDLVRHFILDDRVDYAARSSDYLCPLGIIIISDMPKDIICEFLQMMIKNGADINPCRVSRTPLELAVMDDTGNFSVVKLLVDYGVDVNAIGDADPGDDFIYGGPDDYSTPLESVESRLLVRRRYSKSEEGLERVVELLKSHGATIGEIINELS

InterPro domains:
  IPR002110 Ankyrin repeat [PF12796] (490-587)
  IPR002110 Ankyrin repeat [PR01415] (486-501)
  IPR002110 Ankyrin repeat [PR01415] (574-588)
  IPR002110 Ankyrin repeat [PS50088] (485-518)
  IPR002110 Ankyrin repeat [PS50088] (556-590)
  IPR002110 Ankyrin repeat [SM00248] (485-515)
  IPR002110 Ankyrin repeat [SM00248] (556-587)
  IPR027417 P-loop containing nucleoside triphosphate hydrolase [SSF52540] (35-174)
  IPR036770 Ankyrin repeat-containing domain superfamily [G3DSA:1.25.40.20] (415-648)
  IPR036770 Ankyrin repeat-containing domain superfamily [SSF48403] (451-588)
  IPR056884 Nephrocystin 3-like, N-terminal [PF24883] (19-64)
  IPR056884 Nephrocystin 3-like, N-terminal [PF24883] (71-127)

Mean predicted aligned error: 18.46 Å

Organism: NCBI:txid1314779

Radius of gyration: 31.18 Å; Cα contacts (8 Å, |Δi|>4): 720; chains: 1; bounding box: 79×57×80 Å

Secondary structure (DSSP, 8-state):
---HHHHHHHHHTTPPTT-SGGGTTSHHHHHHHTTS-S-------TTSSHHHHHHHHHHHHHHHHTTSPPPHHHHHHHHHHHHTTSS-EEEEE--GGGSTTHHHHHHHHHHHHHSS-TTEEEEE-----HHHHHHHTTS----SSSHHHHHHHHHHHHHHHHHSTTTTTS-HHHHHHHHHHHHHHHTT---TT--GGGGGS-SSHHHHHHHHHHHS-TTTHHHHHHHHHHHHS-SSGGG--HHHHHHHHHS-SSSS---TTS----HHHHHHHSTTSEEEEE--SSS--EEEEESSHHHHHHHHSTTGGGSTTGGG---HHHHHHHHHHHHHHHHHH--GGGS-SS--TTPPP-S--HHHHHHHHHHHHHHHHHHHHHHHHHHHHHTT--HHHHHHHHHHH-TTSTTHHHHHHHHHSSTT---S--EE--GGGHHHHHHHHHHHHT-HHHHHHHHHH-TT--TTSS-BEEPHHHHHH-SS--GGG-BSHHHHHHHTT-HHHHHHHHT-TT--TT---TT---HHHHHHHSSS-HHHHHHHHHHHHHTT--SS-SS-SS-HHHHHHH-TTTTHHHHHHHHHTT--TT--PPPPTTTTTS--SSSS--S---SHHHHHHHHHHH-S-HHHHHHHHHHHHHTT----GGGGS--

Solvent-accessible surface area (backbone atoms only — not comparable to full-atom values): 38505 Å² total; per-residue (Å²): 131,82,69,65,63,63,58,37,53,63,23,48,74,70,57,58,89,88,60,76,55,68,53,79,72,30,69,68,46,54,34,36,75,75,58,80,33,95,76,82,88,89,84,75,63,90,88,68,48,63,63,35,51,49,32,54,52,52,55,53,49,52,57,62,57,65,78,58,79,75,53,71,83,60,45,54,59,53,50,53,61,56,52,69,78,42,86,60,45,80,46,80,43,77,50,51,70,79,46,96,56,44,70,62,51,53,52,50,57,50,51,62,62,68,59,81,50,99,28,64,45,80,48,75,41,64,69,91,42,72,72,55,41,71,73,44,67,90,50,96,80,82,68,63,69,39,76,66,49,48,49,52,52,43,52,50,50,55,55,52,41,64,70,37,78,89,48,60,77,53,56,74,65,58,56,49,51,50,47,53,38,49,50,71,56,33,74,68,56,87,77,86,65,67,67,69,82,67,48,79,78,39,90,49,70,67,56,42,50,36,49,57,57,56,68,36,50,82,88,46,38,66,42,34,43,42,47,53,43,51,44,61,68,56,69,62,56,95,64,41,30,57,49,29,50,32,50,61,41,66,53,60,89,60,104,54,82,74,66,91,73,70,72,74,58,46,73,69,52,53,44,64,52,44,46,65,55,50,40,72,43,72,82,35,99,90,55,89,42,58,27,60,36,52,53,45,73,66,57,45,54,47,33,56,36,77,71,30,63,82,43,94,32,28,87,51,52,46,47,75,64,63,35,30,49,53,51,24,48,47,32,49,53,45,66,69,69,53,68,69,83,77,62,75,77,92,66,61,89,78,71,79,84,83,81,90,53,78,72,56,58,50,52,52,26,52,49,42,31,48,56,42,31,72,78,36,31,64,63,28,43,36,53,32,31,78,71,72,51,53,72,71,56,41,56,48,49,52,59,60,51,31,68,84,38,91,60,29,65,61,56,43,58,59,28,43,72,43,93,86,64,56,77,45,84,62,55,54,76,54,88,96,40,39,74,54,51,35,47,29,52,30,30,69,70,60,30,56,54,51,41,50,54,49,48,70,75,36,77,83,58,55,61,29,82,54,64,36,42,77,26,78,71,51,74,81,74,52,96,63,89,65,78,53,72,34,17,20,32,59,36,23,11,30,45,70,50,34,58,70,50,38,55,52,48,63,73,36,92,61,58,55,54,80,36,47,26,86,77,29,35,31,52,69,40,44,43,64,74,24,89,53,58,68,68,57,40,47,50,50,52,54,50,36,44,75,68,68,33,67,72,72,63,79,84,18,45,56,33,52,65,55,55,36,52,54,53,77,92,68,37,52,68,52,45,49,49,43,52,77,73,63,39,63,67,76,65,74,37,45,84,57,93,61,70,89,66,75,65,79,56,101,72,86,65,85,63,84,64,91,40,68,46,51,40,49,52,55,31,59,76,72,43,94,54,68,72,59,52,51,55,45,52,53,53,40,49,76,68,70,28,82,59,74,81,63,89,75,73,84,126

Foldseek 3Di:
DPDVVVLLVVLCVVDDPPPLCVLVVDVLNVCCLVVVDVDDDDDDDPPPSPSNNVSVVVVVSVVVVVVDDDDLVVVLVVVVVVLVVDQAAEAEAEALVPDPCSLVVLVSVVVSVVPDDPRY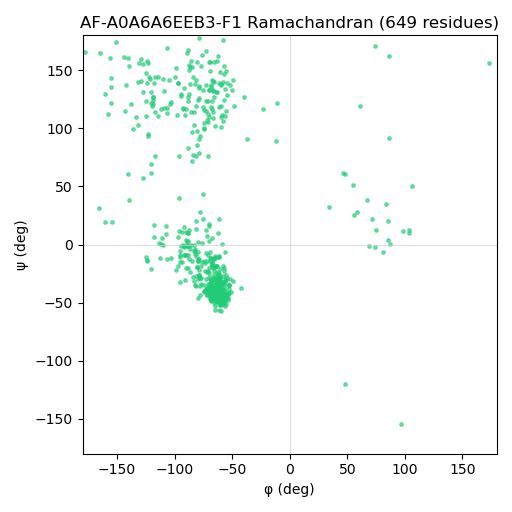HYDYDYDPDPSCCVSCVPPDDDDCQDPVVLVVLLVVLVVVLCPDPVNVPPDPVVSVLLSVLCSQACSRPDPPFDPSVLSNDDNYPLSSLLSLLLVQDPVLNQLLLLLLLCQLDPFPQQLAAPLLSQLLSQADLDPDPRPLPPQRQDPVNNCVRSPQQKDWDQPDPPARGTGIHGNDNVSSVSLADPSLCPGPSVVSRDHLQNSLSSLLSSLLVLLQNDDLVLDDDPDDLRDDDDDDDSVVSSSSSSVSNNVVSLQGNLVSLQSNLVVPHDPVSLVSLLQQQQPPDDCNVVSQVVLPSPLPGNLHFAWDADPVCRLQSSLLSCLLSLRLNSNVVSCVVCVVDLQFPDKTDHDPVCVVRDPDDPLLRIGGSLSVNLQNQSLSNNVVQLPDLSDDQLTATPQRDGSLLSLLQHPYDLVSSLVSNVSNVVSPRDQAHAQGCAHSLLSLLQDQPQSLVVNVSSVVSPRDLWDGHDHDPCPVPDPPDPDDPPDDCNTSQSSLVNSVVPHPDPPSSVSSVVSSVVSPGPHDPCVPPDD

Nearest PDB structures (foldseek):
  6m11-assembly1_a  TM=5.072E-01  e=9.380E-04  Sus scrofa
  6mho-assembly1_B  TM=5.661E-01  e=1.035E-02  Homo sapiens
  3hra-assembly1_A  TM=5.401E-01  e=4.596E-02  Enterococcus faecalis